Protein AF-A0A372QE77-F1 (afdb_monomer)

pLDDT: mean 73.02, std 17.22, range [30.05, 95.31]

Nearest PDB structures (foldseek):
  7som-assembly1_c  TM=6.613E-01  e=3.630E-02  Chlamydomonas reinhardtii
  6rxu-assembly1_CW  TM=5.280E-01  e=2.294E-02  Thermochaetoides thermophila
  6zqc-assembly1_JC  TM=4.280E-01  e=8.211E-02  Saccharomyces cerevisiae S288C
  7mq9-assembly1_LS  TM=3.242E-01  e=3.278E-02  Homo sapiens
  7dco-assembly1_3  TM=2.345E-01  e=2.071E-02  Saccharomyces cerevisiae

Structure (mmCIF, N/CA/C/O backbone):
data_AF-A0A372QE77-F1
#
_entry.id   AF-A0A372QE77-F1
#
loop_
_atom_site.group_PDB
_atom_site.id
_atom_site.type_symbol
_atom_site.label_atom_id
_atom_site.label_alt_id
_atom_site.label_comp_id
_atom_site.label_asym_id
_atom_site.label_entity_id
_atom_site.label_seq_id
_atom_site.pdbx_PDB_ins_code
_atom_site.Cartn_x
_atom_site.Cartn_y
_atom_site.Cartn_z
_atom_site.occupancy
_atom_site.B_iso_or_equiv
_atom_site.auth_seq_id
_atom_site.auth_comp_id
_atom_site.auth_asym_id
_atom_site.auth_atom_id
_atom_site.pdbx_PDB_model_num
ATOM 1 N N . MET A 1 1 ? -22.169 -48.678 35.230 1.00 36.12 1 MET A N 1
ATOM 2 C CA . MET A 1 1 ? -22.024 -47.411 35.976 1.00 36.12 1 MET A CA 1
ATOM 3 C C . MET A 1 1 ? -22.215 -46.291 34.977 1.00 36.12 1 MET A C 1
ATOM 5 O O . MET A 1 1 ? -21.272 -45.923 34.291 1.00 36.12 1 MET A O 1
ATOM 9 N N . GLU A 1 2 ? -23.456 -45.846 34.823 1.00 31.48 2 GLU A N 1
ATOM 10 C CA . GLU A 1 2 ? -23.810 -44.687 34.006 1.00 31.48 2 GLU A CA 1
ATOM 11 C C . GLU A 1 2 ? -23.951 -43.494 34.953 1.00 31.48 2 GLU A C 1
ATOM 13 O O . GLU A 1 2 ? -24.618 -43.587 35.983 1.00 31.48 2 GLU A O 1
ATOM 18 N N . LEU A 1 3 ? -23.236 -42.409 34.659 1.00 30.05 3 LEU A N 1
ATOM 19 C CA . LEU A 1 3 ? -23.268 -41.181 35.446 1.00 30.05 3 LEU A CA 1
ATOM 20 C C . LEU A 1 3 ? -24.484 -40.352 35.019 1.00 30.05 3 LEU A C 1
ATOM 22 O O . LEU A 1 3 ? -24.441 -39.647 34.012 1.00 30.05 3 LEU A O 1
ATOM 26 N N . GLU A 1 4 ? -25.560 -40.421 35.802 1.00 35.69 4 GLU A N 1
ATOM 27 C CA . GLU A 1 4 ? -26.655 -39.452 35.740 1.00 35.69 4 GLU A CA 1
ATOM 28 C C . GLU A 1 4 ? -26.146 -38.077 36.191 1.00 35.69 4 GLU A C 1
ATOM 30 O O . GLU A 1 4 ? -25.778 -37.867 37.348 1.00 35.69 4 GLU A O 1
ATOM 35 N N . THR A 1 5 ? -26.142 -37.108 35.278 1.00 36.78 5 THR A N 1
ATOM 36 C CA . THR A 1 5 ? -25.933 -35.697 35.623 1.00 36.78 5 THR A CA 1
ATOM 37 C C . THR A 1 5 ? -27.291 -35.009 35.708 1.00 36.78 5 THR A C 1
ATOM 39 O O . THR A 1 5 ? -27.921 -34.671 34.710 1.00 36.78 5 THR A O 1
ATOM 42 N N . VAL A 1 6 ? -27.764 -34.823 36.941 1.00 35.66 6 VAL A N 1
ATOM 43 C CA . VAL A 1 6 ? -28.987 -34.076 37.257 1.00 35.66 6 VAL A CA 1
ATOM 44 C C . VAL A 1 6 ? -28.733 -32.586 37.015 1.00 35.66 6 VAL A C 1
ATOM 46 O O . VAL A 1 6 ? -28.085 -31.909 37.815 1.00 35.66 6 VAL A O 1
ATOM 49 N N . ALA A 1 7 ? -29.254 -32.051 35.911 1.00 33.69 7 ALA A N 1
ATOM 50 C CA . ALA A 1 7 ? -29.293 -30.613 35.672 1.00 33.69 7 ALA A CA 1
ATOM 51 C C . ALA A 1 7 ? -30.317 -29.957 36.620 1.00 33.69 7 ALA A C 1
ATOM 53 O O . ALA A 1 7 ? -31.528 -30.047 36.414 1.00 33.69 7 ALA A O 1
ATOM 54 N N . LYS A 1 8 ? -29.838 -29.281 37.673 1.00 37.69 8 LYS A N 1
ATOM 55 C CA . LYS A 1 8 ? -30.675 -28.426 38.529 1.00 37.69 8 LYS A CA 1
ATOM 56 C C . LYS A 1 8 ? -31.150 -27.209 37.733 1.00 37.69 8 LYS A C 1
ATOM 58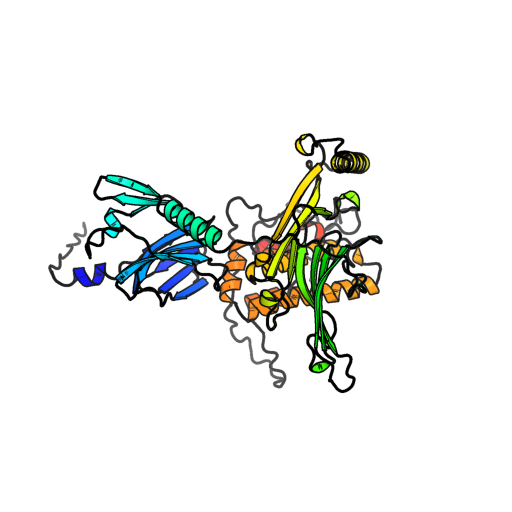 O O . LYS A 1 8 ? -30.359 -26.354 37.344 1.00 37.69 8 LYS A O 1
ATOM 63 N N . LYS A 1 9 ? -32.462 -27.119 37.524 1.00 36.28 9 LYS A N 1
ATOM 64 C CA . LYS A 1 9 ? -33.136 -25.953 36.949 1.00 36.28 9 LYS A CA 1
ATOM 65 C C . LYS A 1 9 ? -33.315 -24.905 38.058 1.00 36.28 9 LYS A C 1
ATOM 67 O O . LYS A 1 9 ? -34.183 -25.061 38.909 1.00 36.28 9 LYS A O 1
ATOM 72 N N . CYS A 1 10 ? -32.479 -23.867 38.082 1.00 32.91 10 CYS A N 1
ATOM 73 C CA . CYS A 1 10 ? -32.706 -22.706 38.946 1.00 32.91 10 CYS A CA 1
ATOM 74 C C . CYS A 1 10 ? -33.791 -21.817 38.323 1.00 32.91 10 CYS A C 1
ATOM 76 O O . CYS A 1 10 ? -33.553 -21.153 37.315 1.00 32.91 10 CYS A O 1
ATOM 78 N N . GLU A 1 11 ? -34.985 -21.803 38.915 1.00 40.91 11 GLU A N 1
ATOM 79 C CA . GLU A 1 11 ? -35.997 -20.779 38.647 1.00 40.91 11 GLU A CA 1
ATOM 80 C C . GLU A 1 11 ? -35.718 -19.537 39.505 1.00 40.91 11 GLU A C 1
ATOM 82 O O . GLU A 1 11 ? -36.306 -19.370 40.566 1.00 40.91 11 GLU A O 1
ATOM 87 N N . ASN A 1 12 ? -34.851 -18.643 39.024 1.00 37.56 12 ASN A N 1
ATOM 88 C CA . ASN A 1 12 ? -34.851 -17.238 39.439 1.00 37.56 12 ASN A CA 1
ATOM 89 C C . ASN A 1 12 ? -35.372 -16.405 38.262 1.00 37.56 12 ASN A C 1
ATOM 91 O O . ASN A 1 12 ? -34.680 -16.206 37.263 1.00 37.56 12 ASN A O 1
ATOM 95 N N . LYS A 1 13 ? -36.634 -15.969 38.347 1.00 43.34 13 LYS A N 1
ATOM 96 C CA . LYS A 1 13 ? -37.384 -15.358 37.233 1.00 43.34 13 LYS A CA 1
ATOM 97 C C . LYS A 1 13 ? -37.038 -13.887 36.939 1.00 43.34 13 LYS A C 1
ATOM 99 O O . LYS A 1 13 ? -37.514 -13.378 35.931 1.00 43.34 13 LYS A O 1
ATOM 104 N N . ASP A 1 14 ? -36.122 -13.271 37.691 1.00 43.03 14 ASP A N 1
ATOM 105 C CA . ASP A 1 14 ? -35.724 -11.862 37.496 1.00 43.03 14 ASP A CA 1
ATOM 106 C C . ASP A 1 14 ? -34.255 -11.651 37.059 1.00 43.03 14 ASP A C 1
ATOM 108 O O . ASP A 1 14 ? -33.864 -10.545 36.684 1.00 43.03 14 ASP A O 1
ATOM 112 N N . GLU A 1 15 ? -33.437 -12.710 36.993 1.00 38.69 15 GLU A N 1
ATOM 113 C CA . GLU A 1 15 ? -32.074 -12.653 36.432 1.00 38.69 15 GLU A CA 1
ATOM 114 C C . GLU A 1 15 ? -31.939 -12.717 34.886 1.00 38.69 15 GLU A C 1
ATOM 116 O O . GLU A 1 15 ? -30.921 -12.224 34.381 1.00 38.69 15 GLU A O 1
ATOM 121 N N . PRO A 1 16 ? -32.896 -13.220 34.067 1.00 38.97 16 PRO A N 1
ATOM 122 C CA . PRO A 1 16 ? -32.644 -13.386 32.630 1.00 38.97 16 PRO A CA 1
ATOM 123 C C . PRO A 1 16 ? -32.647 -12.056 31.853 1.00 38.97 16 PRO A C 1
ATOM 125 O O . PRO A 1 16 ? -32.146 -11.988 30.730 1.00 38.97 16 PRO A O 1
ATOM 128 N N . ILE A 1 17 ? -33.179 -10.979 32.442 1.00 40.84 17 ILE A N 1
ATOM 129 C CA . ILE A 1 17 ? -33.375 -9.688 31.763 1.00 40.84 17 ILE A CA 1
ATOM 130 C C . ILE A 1 17 ? -32.046 -8.928 31.614 1.00 40.84 17 ILE A C 1
ATOM 132 O O . ILE A 1 17 ? -31.794 -8.320 30.572 1.00 40.84 17 ILE A O 1
ATOM 136 N N . LYS A 1 18 ? -31.139 -9.015 32.600 1.00 38.94 18 LYS A N 1
ATOM 137 C CA . LYS A 1 18 ? -29.804 -8.390 32.513 1.00 38.94 18 LYS A CA 1
ATOM 138 C C . LYS A 1 18 ? -28.855 -9.144 31.574 1.00 38.94 18 LYS A C 1
ATOM 140 O O . LYS A 1 18 ? -28.062 -8.504 30.889 1.00 38.94 18 LYS A O 1
ATOM 145 N N . GLN A 1 19 ? -28.971 -10.471 31.470 1.00 43.75 19 GLN A N 1
ATOM 146 C CA . GLN A 1 19 ? -28.147 -11.282 30.557 1.00 43.75 19 GLN A CA 1
ATOM 147 C C . GLN A 1 19 ? -28.490 -11.060 29.071 1.00 43.75 19 GLN A C 1
ATOM 149 O O . GLN A 1 19 ? -27.626 -11.204 28.209 1.00 43.75 19 GLN A O 1
ATOM 154 N N . GLN A 1 20 ? -29.722 -10.652 28.745 1.00 47.56 20 GLN A N 1
ATOM 155 C CA . GLN A 1 20 ? -30.121 -10.341 27.363 1.00 47.56 20 GLN A CA 1
ATOM 156 C C . GLN A 1 20 ? -29.682 -8.944 26.889 1.00 47.56 20 GLN A C 1
ATOM 158 O O . GLN A 1 20 ? -29.529 -8.729 25.685 1.00 47.56 20 GLN A O 1
ATOM 163 N N . LEU A 1 21 ? -29.432 -8.014 27.817 1.00 47.00 21 LEU A N 1
ATOM 164 C CA . LEU A 1 21 ? -28.939 -6.659 27.537 1.00 47.00 21 LEU A CA 1
ATOM 165 C C . LEU A 1 21 ? -27.455 -6.625 27.126 1.00 47.00 21 LEU A C 1
ATOM 167 O O . LEU A 1 21 ? -27.031 -5.692 26.455 1.00 47.00 21 LEU A O 1
ATOM 171 N N . TYR A 1 22 ? -26.681 -7.659 27.455 1.00 54.12 22 TYR A N 1
ATOM 172 C CA . TYR A 1 22 ? -25.249 -7.761 27.150 1.00 54.12 22 TYR A CA 1
ATOM 173 C C . TYR A 1 22 ? -24.912 -9.125 26.547 1.00 54.12 22 TYR A C 1
ATOM 175 O O . TYR A 1 22 ? -24.036 -9.844 27.014 1.00 54.12 22 TYR A O 1
ATOM 183 N N . SER A 1 23 ? -25.669 -9.537 25.527 1.00 66.56 23 SER A N 1
ATOM 184 C CA . SER A 1 23 ? -25.368 -10.794 24.844 1.00 66.56 23 SER A CA 1
ATOM 185 C C . SER A 1 23 ? -24.129 -10.630 23.963 1.00 66.56 23 SER A C 1
ATOM 187 O O . SER A 1 23 ? -24.116 -9.738 23.106 1.00 66.56 23 SER A O 1
ATOM 189 N N . ASP A 1 24 ? -23.179 -11.548 24.093 1.00 77.50 24 ASP A N 1
ATOM 190 C CA . ASP A 1 24 ? -22.019 -11.659 23.216 1.00 77.50 24 ASP A CA 1
ATOM 191 C C . ASP A 1 24 ? -22.411 -11.624 21.735 1.00 77.50 24 ASP A C 1
ATOM 193 O O . ASP A 1 24 ? -23.277 -12.381 21.277 1.00 77.50 24 ASP A O 1
ATOM 197 N N . LYS A 1 25 ? -21.762 -10.746 20.968 1.00 84.31 25 LYS A N 1
ATOM 198 C CA . LYS A 1 25 ? -21.847 -10.713 19.507 1.00 84.31 25 LYS A CA 1
ATOM 199 C C . LYS A 1 25 ? -20.471 -10.958 18.932 1.00 84.31 25 LYS A C 1
ATOM 201 O O . LYS A 1 25 ? -19.480 -10.391 19.388 1.00 84.31 25 LYS A O 1
ATOM 206 N N . PHE A 1 26 ? -20.429 -11.746 17.870 1.00 86.94 26 PHE A N 1
ATOM 207 C CA . PHE A 1 26 ? -19.205 -11.939 17.123 1.00 86.94 26 PHE A CA 1
ATOM 208 C C . PHE A 1 26 ? -19.464 -12.005 15.621 1.00 86.94 26 PHE A C 1
ATOM 210 O O . PHE A 1 26 ? -20.538 -12.410 15.156 1.00 86.94 26 PHE A O 1
ATOM 217 N N . SER A 1 27 ? -18.446 -11.612 14.868 1.00 86.88 27 SER A N 1
ATOM 218 C CA . SER A 1 27 ? -18.367 -11.797 13.427 1.00 86.88 27 SER A CA 1
ATOM 219 C C . SER A 1 27 ? -17.036 -12.444 13.091 1.00 86.88 27 SER A C 1
ATOM 221 O O . SER A 1 27 ? -16.018 -12.153 13.719 1.00 86.88 27 SER A O 1
ATOM 223 N N . VAL A 1 28 ? -17.045 -13.335 12.109 1.00 85.12 28 VAL A N 1
ATOM 224 C CA . VAL A 1 28 ? -15.857 -14.063 11.673 1.00 85.12 28 VAL A CA 1
ATOM 225 C C . VAL A 1 28 ? -15.605 -13.691 10.225 1.00 85.12 28 VAL A C 1
ATOM 227 O O . VAL A 1 28 ? -16.441 -13.936 9.360 1.00 85.12 28 VAL A O 1
ATOM 230 N N . SER A 1 29 ? -14.449 -13.088 9.980 1.00 80.31 29 SER A N 1
ATOM 231 C CA . SER A 1 29 ? -13.897 -12.920 8.638 1.00 80.31 29 SER A CA 1
ATOM 232 C C . SER A 1 29 ? -12.915 -14.046 8.331 1.00 80.31 29 SER A C 1
ATOM 234 O O . SER A 1 29 ? -12.693 -14.950 9.136 1.00 80.31 29 SER A O 1
ATOM 236 N N . ARG A 1 30 ? -12.256 -13.978 7.172 1.00 76.94 30 ARG A N 1
ATOM 237 C CA . ARG A 1 30 ? -11.280 -15.001 6.775 1.00 76.94 30 ARG A CA 1
ATOM 238 C C . ARG A 1 30 ? -10.078 -15.109 7.717 1.00 76.94 30 ARG A C 1
ATOM 240 O O . ARG A 1 30 ? -9.601 -16.219 7.922 1.00 76.94 30 ARG A O 1
ATOM 247 N N . LEU A 1 31 ? -9.577 -13.988 8.249 1.00 77.88 31 LEU A N 1
ATOM 248 C CA . LEU A 1 31 ? -8.403 -13.963 9.144 1.00 77.88 31 LEU A CA 1
ATOM 249 C C . LEU A 1 31 ? -8.662 -13.304 10.506 1.00 77.88 31 LEU A C 1
ATOM 251 O O . LEU A 1 31 ? -7.826 -13.435 11.399 1.00 77.88 31 LEU A O 1
ATOM 255 N N . HIS A 1 32 ? -9.793 -12.620 10.687 1.00 84.81 32 HIS A N 1
ATOM 256 C CA . HIS A 1 32 ? -10.109 -11.898 11.920 1.00 84.81 32 HIS A CA 1
ATOM 257 C C . HIS A 1 32 ? -11.380 -12.430 12.574 1.00 84.81 32 HIS A C 1
ATOM 259 O O . HIS A 1 32 ? -12.393 -12.633 11.900 1.00 84.81 32 HIS A O 1
ATOM 265 N N . LEU A 1 33 ? -11.335 -12.555 13.894 1.00 88.19 33 LEU A N 1
ATOM 266 C CA . LEU A 1 33 ? -12.499 -12.678 14.756 1.00 88.19 33 LEU A CA 1
ATOM 267 C C . LEU A 1 33 ? -12.784 -11.307 15.360 1.00 88.19 33 LEU A C 1
ATOM 269 O O . LEU A 1 33 ? -11.903 -10.674 15.936 1.00 88.19 33 LEU A O 1
ATOM 273 N N . CYS A 1 34 ? -14.019 -10.857 15.231 1.00 89.62 34 CYS A N 1
ATOM 274 C CA . CYS A 1 34 ? -14.517 -9.652 15.864 1.00 89.62 34 CYS A CA 1
ATOM 275 C C . CYS A 1 34 ? -15.468 -10.052 16.986 1.00 89.62 34 CYS A C 1
ATOM 277 O O . CYS A 1 34 ? -16.371 -10.849 16.740 1.00 89.62 34 CYS A O 1
ATOM 279 N N . TYR A 1 35 ? -15.277 -9.518 18.189 1.00 90.31 35 TYR A N 1
ATOM 280 C CA . TYR A 1 35 ? -16.076 -9.861 19.364 1.00 90.31 35 TYR A CA 1
ATOM 281 C C . TYR A 1 35 ? -16.420 -8.627 20.199 1.00 90.31 35 TYR A C 1
ATOM 283 O O . TYR A 1 35 ? -15.596 -7.734 20.408 1.00 90.31 35 TYR A O 1
ATOM 291 N N . THR A 1 36 ? -17.641 -8.608 20.719 1.00 87.81 36 THR A N 1
ATOM 292 C CA . THR A 1 36 ? -18.124 -7.637 21.699 1.00 87.81 36 THR A CA 1
ATOM 293 C C . THR A 1 36 ? -19.064 -8.321 22.683 1.00 87.81 36 THR A C 1
ATOM 295 O O . THR A 1 36 ? -19.825 -9.207 22.306 1.00 87.81 36 THR A O 1
ATOM 298 N N . GLN A 1 37 ? -19.075 -7.848 23.925 1.00 83.12 37 GLN A N 1
ATOM 299 C CA . GLN A 1 37 ? -20.045 -8.238 24.958 1.00 83.12 37 GLN A CA 1
ATOM 300 C C . GLN A 1 37 ? -21.401 -7.518 24.797 1.00 83.12 37 GLN A C 1
ATOM 302 O O . GLN A 1 37 ? -22.196 -7.429 25.727 1.00 83.12 37 GLN A O 1
ATOM 307 N N . GLY A 1 38 ? -21.653 -6.902 23.638 1.00 71.44 38 GLY A N 1
ATOM 308 C CA . GLY A 1 38 ? -22.844 -6.086 23.388 1.00 71.44 38 GLY A CA 1
ATOM 309 C C . GLY A 1 38 ? -22.747 -4.661 23.941 1.00 71.44 38 GLY A C 1
ATOM 310 O O . GLY A 1 38 ? -23.606 -3.840 23.645 1.00 71.44 38 GLY A O 1
ATOM 311 N N . ILE A 1 39 ? -21.689 -4.332 24.680 1.00 82.50 39 ILE A N 1
ATOM 312 C CA . ILE A 1 39 ? -21.278 -2.956 25.007 1.00 82.50 39 ILE A CA 1
ATOM 313 C C . ILE A 1 39 ? -20.704 -2.241 23.777 1.00 82.50 39 ILE A C 1
ATOM 315 O O . ILE A 1 39 ? -20.576 -2.803 22.694 1.00 82.50 39 ILE A O 1
ATOM 319 N N . ASN A 1 40 ? -20.303 -0.988 23.948 1.00 85.19 40 ASN A N 1
ATOM 320 C CA . ASN A 1 40 ? -19.738 -0.148 22.900 1.00 85.19 40 ASN A CA 1
ATOM 321 C C . ASN A 1 40 ? -18.248 -0.396 22.595 1.00 85.19 40 ASN A C 1
ATOM 323 O O . ASN A 1 40 ? -17.573 0.455 22.015 1.00 85.19 40 ASN A O 1
ATOM 327 N N . ILE A 1 41 ? -17.727 -1.557 22.992 1.00 88.69 41 ILE A N 1
ATOM 328 C CA . ILE A 1 41 ? -16.333 -1.954 22.792 1.00 88.69 41 ILE A CA 1
ATOM 329 C C . ILE A 1 41 ? -16.292 -3.156 21.857 1.00 88.69 41 ILE A C 1
ATOM 331 O O . ILE A 1 41 ? -16.971 -4.157 22.087 1.00 88.69 41 ILE A O 1
ATOM 335 N N . ILE A 1 42 ? -15.453 -3.069 20.831 1.00 90.38 42 ILE A N 1
ATOM 336 C CA . ILE A 1 42 ? -15.171 -4.142 19.884 1.00 90.38 42 ILE A CA 1
ATOM 337 C C . ILE A 1 42 ? -13.713 -4.564 20.032 1.00 90.38 42 ILE A C 1
ATOM 339 O O . ILE A 1 42 ? -12.805 -3.735 19.987 1.00 90.38 42 ILE A O 1
ATOM 343 N N . ASN A 1 43 ? -13.485 -5.865 20.159 1.00 90.25 43 ASN A N 1
ATOM 344 C CA . ASN A 1 43 ? -12.163 -6.472 20.143 1.00 90.25 43 ASN A CA 1
ATOM 345 C C . ASN A 1 43 ? -11.960 -7.237 18.834 1.00 90.25 43 ASN A C 1
ATOM 347 O O . ASN A 1 43 ? -12.820 -8.021 18.427 1.00 90.25 43 ASN A O 1
ATOM 351 N N . LEU A 1 44 ? -10.812 -7.025 18.194 1.00 88.69 44 LEU A N 1
ATOM 352 C CA . LEU A 1 44 ? -10.389 -7.769 17.011 1.00 88.69 44 LEU A CA 1
ATOM 353 C C . LEU A 1 44 ? -9.264 -8.732 17.384 1.00 88.69 44 LEU A C 1
ATOM 355 O O . LEU A 1 44 ? -8.302 -8.336 18.040 1.00 88.69 44 LEU A O 1
ATOM 359 N N . PHE A 1 45 ? -9.369 -9.976 16.932 1.00 85.06 45 PHE A N 1
ATOM 360 C CA . PHE A 1 45 ? -8.415 -11.055 17.185 1.00 85.06 45 PHE A CA 1
ATOM 361 C C . PHE A 1 45 ? -8.006 -11.736 15.881 1.00 85.06 45 PHE A C 1
ATOM 363 O O . PHE A 1 45 ? -8.781 -11.781 14.921 1.00 85.06 45 PHE A O 1
ATOM 370 N N . TYR A 1 46 ? -6.810 -12.316 15.854 1.00 78.62 46 TYR A N 1
ATOM 371 C CA . TYR A 1 46 ? -6.395 -13.209 14.780 1.00 78.62 46 TYR A CA 1
ATOM 372 C C . TYR A 1 46 ? -7.063 -14.571 14.918 1.00 78.62 46 TYR A C 1
ATOM 374 O O . TYR A 1 46 ? -6.991 -15.213 15.962 1.00 78.62 46 TYR A O 1
ATOM 382 N N . MET A 1 47 ? -7.628 -15.063 13.818 1.00 80.75 47 MET A N 1
ATOM 383 C CA . MET A 1 47 ? -8.164 -16.425 13.755 1.00 80.75 47 MET A CA 1
ATOM 384 C C . MET A 1 47 ? -7.073 -17.500 13.822 1.00 80.75 47 MET A C 1
ATOM 386 O O . MET A 1 47 ? -7.362 -18.646 14.142 1.00 80.75 47 MET A O 1
ATOM 390 N N . GLU A 1 48 ? -5.830 -17.171 13.461 1.00 73.38 48 GLU A N 1
ATOM 391 C CA . GLU A 1 48 ? -4.741 -18.151 13.386 1.00 73.38 48 GLU A CA 1
ATOM 392 C C . GLU A 1 48 ? -4.214 -18.566 14.761 1.00 73.38 48 GLU A C 1
ATOM 394 O O . GLU A 1 48 ? -4.003 -19.752 14.988 1.00 73.38 48 GLU A O 1
ATOM 399 N N . ASN A 1 49 ? -4.004 -17.602 15.657 1.00 72.81 49 ASN A N 1
ATOM 400 C CA . ASN A 1 49 ? -3.352 -17.819 16.950 1.00 72.81 49 ASN A CA 1
ATOM 401 C C . ASN A 1 49 ? -4.122 -17.207 18.132 1.00 72.81 49 ASN A C 1
ATOM 403 O O . ASN A 1 49 ? -3.621 -17.216 19.251 1.00 72.81 49 ASN A O 1
ATOM 407 N N . GLY A 1 50 ? -5.317 -16.652 17.900 1.00 76.56 50 GLY A N 1
ATOM 408 C CA . GLY A 1 50 ? -6.154 -16.057 18.943 1.00 76.56 50 GLY A CA 1
ATOM 409 C C . GLY A 1 50 ? -5.622 -14.745 19.524 1.00 76.56 50 GLY A C 1
ATOM 410 O O . GLY A 1 50 ? -6.259 -14.181 20.412 1.00 76.56 50 GLY A O 1
ATOM 411 N N . LEU A 1 51 ? -4.484 -14.228 19.045 1.00 80.25 51 LEU A N 1
ATOM 412 C CA . LEU A 1 51 ? -3.908 -13.002 19.587 1.00 80.25 51 LEU A CA 1
ATOM 413 C C . LEU A 1 51 ? -4.783 -11.800 19.256 1.00 80.25 51 LEU A C 1
ATOM 415 O O . LEU A 1 51 ? -5.269 -11.624 18.135 1.00 80.25 51 LEU A O 1
ATOM 419 N N . LYS A 1 52 ? -4.937 -10.938 20.254 1.00 83.00 52 LYS A N 1
ATOM 420 C CA . LYS A 1 52 ? -5.659 -9.682 20.125 1.00 83.00 52 LYS A CA 1
ATOM 421 C C . LYS A 1 52 ? -4.874 -8.705 19.253 1.00 83.00 52 LYS A C 1
ATOM 423 O O . LYS A 1 52 ? -3.687 -8.475 19.468 1.00 83.00 52 LYS A O 1
ATOM 428 N N . ILE A 1 53 ? -5.558 -8.120 18.278 1.00 79.94 53 ILE A N 1
ATOM 429 C CA . ILE A 1 53 ? -4.992 -7.160 17.331 1.00 79.94 53 ILE A CA 1
ATOM 430 C C . ILE A 1 53 ? -5.158 -5.739 17.860 1.00 79.94 53 ILE A C 1
ATOM 432 O O . ILE A 1 53 ? -4.184 -4.999 17.951 1.00 79.94 53 ILE A O 1
ATOM 436 N N . THR A 1 54 ? -6.397 -5.371 18.190 1.00 82.81 54 THR A N 1
ATOM 437 C CA . THR A 1 54 ? -6.773 -4.030 18.656 1.00 82.81 54 THR A CA 1
ATOM 438 C C . THR A 1 54 ? -8.109 -4.077 19.405 1.00 82.81 54 THR A C 1
ATOM 440 O O . THR A 1 54 ? -8.891 -5.030 19.271 1.00 82.81 54 THR A O 1
ATOM 443 N N . THR A 1 55 ? -8.373 -3.031 20.185 1.00 85.75 55 THR A N 1
ATOM 444 C CA . THR A 1 55 ? -9.683 -2.720 20.757 1.00 85.75 55 THR A CA 1
ATOM 445 C C . THR A 1 55 ? -10.136 -1.362 20.264 1.00 85.75 55 THR A C 1
ATOM 447 O O . THR A 1 55 ? -9.402 -0.383 20.364 1.00 85.75 55 THR A O 1
ATOM 450 N N . LYS A 1 56 ? -11.391 -1.273 19.824 1.00 86.44 56 LYS A N 1
ATOM 451 C CA . LYS A 1 56 ? -12.014 -0.003 19.468 1.00 86.44 56 LYS A CA 1
ATOM 452 C C . LYS A 1 56 ? -13.249 0.250 20.318 1.00 86.44 56 LYS A C 1
ATOM 454 O O . LYS A 1 56 ? -14.123 -0.608 20.423 1.00 86.44 56 LYS A O 1
ATOM 459 N N . LYS A 1 57 ? -13.314 1.446 20.901 1.00 88.12 57 LYS A N 1
ATOM 460 C CA . LYS A 1 57 ? -14.485 1.958 21.612 1.00 88.12 57 LYS A CA 1
ATOM 461 C C . LYS A 1 57 ? -15.277 2.902 20.704 1.00 88.12 57 LYS A C 1
ATOM 463 O O . LYS A 1 57 ? -14.684 3.691 19.966 1.00 88.12 57 LYS A O 1
ATOM 468 N N . PHE A 1 58 ? -16.598 2.793 20.764 1.00 86.69 58 PHE A N 1
ATOM 469 C CA . PHE A 1 58 ? -17.562 3.602 20.023 1.00 86.69 58 PHE A CA 1
ATOM 470 C C . PHE A 1 58 ? -18.396 4.402 21.020 1.00 86.69 58 PHE A C 1
ATOM 472 O O . PHE A 1 58 ? -19.473 3.972 21.415 1.00 86.69 58 PHE A O 1
ATOM 479 N N . ASP A 1 59 ? -17.890 5.548 21.471 1.00 85.38 59 ASP A N 1
ATOM 480 C CA . ASP A 1 59 ? -18.564 6.350 22.501 1.00 85.38 59 ASP A CA 1
ATOM 481 C C . ASP A 1 59 ? -19.951 6.853 22.057 1.00 85.38 59 ASP A C 1
ATOM 483 O O . ASP A 1 59 ? -20.824 7.052 22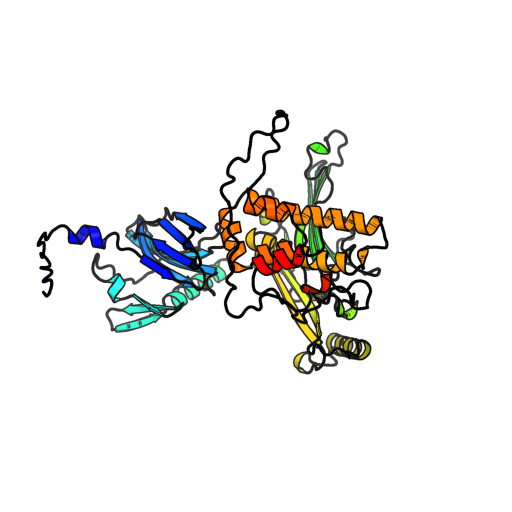.899 1.00 85.38 59 ASP A O 1
ATOM 487 N N . GLU A 1 60 ? -20.193 6.972 20.744 1.00 84.06 60 GLU A N 1
ATOM 488 C CA . GLU A 1 60 ? -21.517 7.279 20.185 1.00 84.06 60 GLU A CA 1
ATOM 489 C C . GLU A 1 60 ? -22.574 6.177 20.411 1.00 84.06 60 GLU A C 1
ATOM 491 O O . GLU A 1 60 ? -23.780 6.443 20.340 1.00 84.06 60 GLU A O 1
ATOM 496 N N . LEU A 1 61 ? -22.140 4.945 20.695 1.00 85.00 61 LEU A N 1
ATOM 497 C CA . LEU A 1 61 ? -23.003 3.792 20.908 1.00 85.00 61 LEU A CA 1
ATOM 498 C C . LEU A 1 61 ? -23.149 3.486 22.398 1.00 85.00 61 LEU A C 1
ATOM 500 O O . LEU A 1 61 ? -22.185 3.456 23.160 1.00 85.00 61 LEU A O 1
ATOM 504 N N . LYS A 1 62 ? -24.380 3.179 22.795 1.00 84.44 62 LYS A N 1
ATOM 505 C CA . LYS A 1 62 ? -24.724 2.604 24.094 1.00 84.44 62 LYS A CA 1
ATOM 506 C C . LYS A 1 62 ? -24.604 1.081 24.064 1.00 84.44 62 LYS A C 1
ATOM 508 O O . LYS A 1 62 ? -24.068 0.485 24.995 1.00 84.44 62 LYS A O 1
ATOM 513 N N . GLN A 1 63 ? -25.102 0.463 22.993 1.00 84.50 63 GLN A N 1
ATOM 514 C CA . GLN A 1 63 ? -25.163 -0.988 22.844 1.00 84.50 63 GLN A CA 1
ATOM 515 C C . GLN A 1 63 ? -24.936 -1.398 21.385 1.00 84.50 63 GLN A C 1
ATOM 517 O O . GLN A 1 63 ? -25.431 -0.744 20.468 1.00 84.50 63 GLN A O 1
ATOM 522 N N . ILE A 1 64 ? -24.218 -2.501 21.169 1.00 85.88 64 ILE A N 1
ATOM 523 C CA . ILE A 1 64 ? -23.996 -3.095 19.846 1.00 85.88 64 ILE A CA 1
ATOM 524 C C . ILE A 1 64 ? -24.890 -4.324 19.676 1.00 85.88 64 ILE A C 1
ATOM 526 O O . ILE A 1 64 ? -24.858 -5.264 20.472 1.00 85.88 64 ILE A O 1
ATOM 530 N N . TYR A 1 65 ? -25.656 -4.347 18.587 1.00 80.69 65 TYR A N 1
ATOM 531 C CA . TYR A 1 65 ? -26.580 -5.434 18.271 1.00 80.69 65 TYR A CA 1
ATOM 532 C C . TYR A 1 65 ? -26.043 -6.393 17.213 1.00 80.69 65 TYR A C 1
ATOM 534 O O . TYR A 1 65 ? -26.284 -7.601 17.308 1.00 80.69 65 TYR A O 1
ATOM 542 N N . LEU A 1 66 ? -25.325 -5.875 16.215 1.00 83.19 66 LEU A N 1
ATOM 543 C CA . LEU A 1 66 ? -24.819 -6.661 15.096 1.00 83.19 66 LEU A CA 1
ATOM 544 C C . LEU A 1 66 ? -23.451 -6.162 14.646 1.00 83.19 66 LEU A C 1
ATOM 546 O O . LEU A 1 66 ? -23.196 -4.960 14.611 1.00 83.19 66 LEU A O 1
ATOM 550 N N . LEU A 1 67 ? -22.613 -7.125 14.266 1.00 87.25 67 LEU A N 1
ATOM 551 C CA . LEU A 1 67 ? -21.310 -6.938 13.647 1.00 87.25 67 LEU A CA 1
ATOM 552 C C . LEU A 1 67 ? -21.241 -7.836 12.414 1.00 87.25 67 LEU A C 1
ATOM 554 O O . LEU A 1 67 ? -21.524 -9.031 12.523 1.00 87.25 67 LEU A O 1
ATOM 558 N N . GLU A 1 68 ? -20.846 -7.291 11.270 1.00 87.06 68 GLU A N 1
ATOM 559 C CA . GLU A 1 68 ? -20.588 -8.077 10.062 1.00 87.06 68 GLU A CA 1
ATOM 560 C C . GLU A 1 68 ? -19.441 -7.469 9.255 1.00 87.06 68 GLU A C 1
ATOM 562 O O . GLU A 1 68 ? -19.386 -6.259 9.036 1.00 87.06 68 GLU A O 1
ATOM 567 N N . PHE A 1 69 ? -18.509 -8.307 8.808 1.00 85.62 69 PHE A N 1
ATOM 568 C CA . PHE A 1 69 ? -17.460 -7.872 7.893 1.00 85.62 69 PHE A CA 1
ATOM 569 C C . PHE A 1 69 ? -18.014 -7.678 6.478 1.00 85.62 69 PHE A C 1
ATOM 571 O O . PHE A 1 69 ? -18.727 -8.530 5.952 1.00 85.62 69 PHE A O 1
ATOM 578 N N . ILE A 1 70 ? -17.645 -6.563 5.848 1.00 82.38 70 ILE A N 1
ATOM 579 C CA . ILE A 1 70 ? -18.046 -6.198 4.484 1.00 82.38 70 ILE A CA 1
ATOM 580 C C . ILE A 1 70 ? -16.828 -5.717 3.674 1.00 82.38 70 ILE A C 1
ATOM 582 O O . ILE A 1 70 ? -15.720 -5.579 4.202 1.00 82.38 70 ILE A O 1
ATOM 586 N N . ASP A 1 71 ? -17.018 -5.479 2.371 1.00 77.81 71 ASP A N 1
ATOM 587 C CA . ASP A 1 71 ? -15.963 -5.019 1.448 1.00 77.81 71 ASP A CA 1
ATOM 588 C C . ASP A 1 71 ? -14.697 -5.899 1.521 1.00 77.81 71 ASP A C 1
ATOM 590 O O . ASP A 1 71 ? -13.571 -5.453 1.764 1.00 77.81 71 ASP A O 1
ATOM 594 N N . SER A 1 72 ? -14.892 -7.212 1.356 1.00 77.00 72 SER A N 1
ATOM 595 C CA . SER A 1 72 ? -13.813 -8.206 1.434 1.00 77.00 72 SER A CA 1
ATOM 596 C C . SER A 1 72 ? -13.011 -8.138 2.742 1.00 77.00 72 SER A C 1
ATOM 598 O O . SER A 1 72 ? -11.781 -8.276 2.712 1.00 77.00 72 SER A O 1
ATOM 600 N N . ASP A 1 73 ? -13.698 -7.924 3.862 1.00 78.31 73 ASP A N 1
ATOM 601 C CA . ASP A 1 73 ? -13.159 -7.829 5.223 1.00 78.31 73 ASP A CA 1
ATOM 602 C C . ASP A 1 73 ? -12.332 -6.554 5.485 1.00 78.31 73 ASP A C 1
ATOM 604 O O . ASP A 1 73 ? -11.486 -6.535 6.378 1.00 78.31 73 ASP A O 1
ATOM 608 N N . LYS A 1 74 ? -12.534 -5.490 4.691 1.00 78.88 74 LYS A N 1
ATOM 609 C CA . LYS A 1 74 ? -11.904 -4.176 4.925 1.00 78.88 74 LYS A CA 1
ATOM 610 C C . LYS A 1 74 ? -12.654 -3.317 5.926 1.00 78.88 74 LYS A C 1
ATOM 612 O O . LYS A 1 74 ? -12.041 -2.526 6.638 1.00 78.88 74 LYS A O 1
ATOM 617 N N . LYS A 1 75 ? -13.975 -3.453 5.945 1.00 85.94 75 LYS A N 1
ATOM 618 C CA . LYS A 1 75 ? -14.845 -2.629 6.768 1.00 85.94 75 LYS A CA 1
ATOM 619 C C . LYS A 1 75 ? -15.687 -3.525 7.655 1.00 85.94 75 LYS A C 1
ATOM 621 O O . LYS A 1 75 ? -16.026 -4.650 7.283 1.00 85.94 75 LYS A O 1
ATOM 626 N N . LEU A 1 76 ? -16.017 -3.010 8.825 1.00 87.44 76 LEU A N 1
ATOM 627 C CA . LEU A 1 76 ? -16.940 -3.629 9.750 1.00 87.44 76 LEU A CA 1
ATOM 628 C C . LEU A 1 76 ? -18.234 -2.825 9.731 1.00 87.44 76 LEU A C 1
ATOM 630 O O . LEU A 1 76 ? -18.239 -1.629 10.020 1.00 87.44 76 LEU A O 1
ATOM 634 N N . PHE A 1 77 ? -19.321 -3.490 9.370 1.00 87.00 77 PHE A N 1
ATOM 635 C CA . PHE A 1 77 ? -20.658 -2.946 9.488 1.00 87.00 77 PHE A CA 1
ATOM 636 C C . PHE A 1 77 ? -21.200 -3.236 10.884 1.00 87.00 77 PHE A C 1
ATOM 638 O O . PHE A 1 77 ? -21.210 -4.385 11.337 1.00 87.00 77 PHE A O 1
ATOM 645 N N . ILE A 1 78 ? -21.631 -2.181 11.564 1.00 87.38 78 ILE A N 1
ATOM 646 C CA . ILE A 1 78 ? -22.079 -2.210 12.951 1.00 87.38 78 ILE A CA 1
ATOM 647 C C . ILE A 1 78 ? -23.506 -1.670 12.985 1.00 87.38 78 ILE A C 1
ATOM 649 O O . ILE A 1 78 ? -23.768 -0.596 12.448 1.00 87.38 78 ILE A O 1
ATOM 653 N N . ILE A 1 79 ? -24.417 -2.387 13.641 1.00 85.06 79 ILE A N 1
ATOM 654 C CA . ILE A 1 79 ? -25.727 -1.848 14.030 1.00 85.06 79 ILE A CA 1
ATOM 655 C C . ILE A 1 79 ? -25.750 -1.759 15.549 1.00 85.06 79 ILE A C 1
ATOM 657 O O . ILE A 1 79 ? -25.496 -2.757 16.234 1.00 85.06 79 ILE A O 1
ATOM 661 N N . GLY A 1 80 ? -26.081 -0.582 16.071 1.00 84.12 80 GLY A N 1
ATOM 662 C CA . GLY A 1 80 ? -26.167 -0.340 17.505 1.00 84.12 80 GLY A CA 1
ATOM 663 C C . GLY A 1 80 ? -27.206 0.712 17.878 1.00 84.12 80 GLY A C 1
ATOM 664 O O . GLY A 1 80 ? -27.776 1.382 17.021 1.00 84.12 80 GLY A O 1
ATOM 665 N N . GLU A 1 81 ? -27.449 0.832 19.177 1.00 84.38 81 GLU A N 1
ATOM 666 C CA . GLU A 1 81 ? -28.262 1.885 19.789 1.00 84.38 81 GLU A CA 1
ATOM 667 C C . GLU A 1 81 ? -27.347 3.043 20.181 1.00 84.38 81 GLU A C 1
ATOM 669 O O . GLU A 1 81 ? -26.345 2.833 20.872 1.00 84.38 81 GLU A O 1
ATOM 674 N N . CYS A 1 82 ? -27.676 4.261 19.761 1.00 83.56 82 CYS A N 1
ATOM 675 C CA . CYS A 1 82 ? -26.967 5.454 20.207 1.00 83.56 82 CYS A CA 1
ATOM 676 C C . CYS A 1 82 ? -27.410 5.869 21.620 1.00 83.56 82 CYS A C 1
ATOM 678 O O . CYS A 1 82 ? -28.424 5.405 22.142 1.00 83.56 82 CYS A O 1
ATOM 680 N N . LEU A 1 83 ? -26.687 6.799 22.246 1.00 78.94 83 LEU A N 1
ATOM 681 C CA . LEU A 1 83 ? -27.031 7.303 23.587 1.00 78.94 83 LEU A CA 1
ATOM 682 C C . LEU A 1 83 ? -28.449 7.907 23.680 1.00 78.94 83 LEU A C 1
ATOM 684 O O . LEU A 1 83 ? -29.050 7.885 24.751 1.00 78.94 83 LEU A O 1
ATOM 688 N N . LYS A 1 84 ? -28.995 8.409 22.562 1.00 78.81 84 LYS A N 1
ATOM 689 C CA . LYS A 1 84 ? -30.353 8.976 22.469 1.00 78.81 84 LYS A CA 1
ATOM 690 C C . LYS A 1 84 ? -31.456 7.913 22.320 1.00 78.81 84 LYS A C 1
ATOM 692 O O . LYS A 1 84 ? -32.629 8.263 22.359 1.00 78.81 84 LYS A O 1
ATOM 697 N N . GLY A 1 85 ? -31.097 6.635 22.161 1.00 74.44 85 GLY A N 1
ATOM 698 C CA . GLY A 1 85 ? -32.034 5.517 22.000 1.00 74.44 85 GLY A CA 1
ATOM 699 C C . GLY A 1 85 ? -32.397 5.165 20.552 1.00 74.44 85 GLY A C 1
ATOM 700 O O . GLY A 1 85 ? -33.153 4.219 20.336 1.00 74.44 85 GLY A O 1
ATOM 701 N N . ASN A 1 86 ? -31.854 5.882 19.562 1.00 77.94 86 ASN A N 1
ATOM 702 C CA . ASN A 1 86 ? -32.092 5.605 18.142 1.00 77.94 86 ASN A CA 1
ATOM 703 C C . ASN A 1 86 ? -31.153 4.503 17.637 1.00 77.94 86 ASN A C 1
ATOM 705 O O . ASN A 1 86 ? -30.008 4.384 18.085 1.00 77.94 86 ASN A O 1
ATOM 709 N N . ILE A 1 87 ? -31.623 3.711 16.670 1.00 79.56 87 ILE A N 1
ATOM 710 C CA . ILE A 1 87 ? -30.802 2.689 16.015 1.00 79.56 87 ILE A CA 1
ATOM 711 C C . ILE A 1 87 ? -30.014 3.334 14.883 1.00 79.56 87 ILE A C 1
ATOM 713 O O . ILE A 1 87 ? -30.565 3.964 13.980 1.00 79.56 87 ILE A O 1
ATOM 717 N N . VAL A 1 88 ? -28.705 3.130 14.919 1.00 82.75 88 VAL A N 1
ATOM 718 C CA . VAL A 1 88 ? -27.776 3.691 13.948 1.00 82.75 88 VAL A CA 1
ATOM 719 C C . VAL A 1 88 ? -26.940 2.579 13.335 1.00 82.75 88 VAL A C 1
ATOM 721 O O . VAL A 1 88 ? -26.614 1.576 13.979 1.00 82.75 88 VAL A O 1
ATOM 724 N N . SER A 1 89 ? -26.597 2.766 12.067 1.00 83.25 89 SER A N 1
ATOM 725 C CA . SER A 1 89 ? -25.570 1.975 11.401 1.00 83.25 89 SER A CA 1
ATOM 726 C C . SER A 1 89 ? -24.268 2.751 11.346 1.00 83.25 89 SER A C 1
ATOM 728 O O . SER A 1 89 ? -24.261 3.955 11.088 1.00 83.25 89 SER A O 1
ATOM 730 N N . ILE A 1 90 ? -23.164 2.053 11.582 1.00 84.38 90 ILE A N 1
ATOM 731 C CA . ILE A 1 90 ? -21.817 2.595 11.458 1.00 84.38 90 ILE A CA 1
ATOM 732 C C . ILE A 1 90 ? -21.039 1.680 10.523 1.00 84.38 90 ILE A C 1
ATOM 734 O O . ILE A 1 90 ? -20.938 0.472 10.751 1.00 84.38 90 ILE A O 1
ATOM 738 N N . ILE A 1 91 ? -20.468 2.265 9.474 1.00 85.62 91 ILE A N 1
ATOM 739 C CA . ILE A 1 91 ? -19.450 1.599 8.664 1.00 85.62 91 ILE A CA 1
ATOM 740 C C . ILE A 1 91 ? -18.096 2.056 9.186 1.00 85.62 91 ILE A C 1
ATOM 742 O O . ILE A 1 91 ? -17.697 3.209 9.002 1.00 85.62 91 ILE A O 1
ATOM 746 N N . TRP A 1 92 ? -17.393 1.138 9.840 1.00 85.12 92 TRP A N 1
ATOM 747 C CA . TRP A 1 92 ? -16.037 1.365 10.308 1.00 85.12 92 TRP A CA 1
ATOM 748 C C . TRP A 1 92 ? -15.038 0.796 9.302 1.00 85.12 92 TRP A C 1
ATOM 750 O O . TRP A 1 92 ? -14.990 -0.415 9.087 1.00 85.12 92 TRP A O 1
ATOM 760 N N . ASP A 1 93 ? -14.225 1.658 8.690 1.00 82.25 93 ASP A N 1
ATOM 761 C CA . ASP A 1 93 ? -13.040 1.204 7.965 1.00 82.25 93 ASP A CA 1
ATOM 762 C C . ASP A 1 93 ? -11.964 0.784 8.974 1.00 82.25 93 ASP A C 1
ATOM 764 O O . ASP A 1 93 ? -11.391 1.608 9.689 1.00 82.25 93 ASP A O 1
ATOM 768 N N . ILE A 1 94 ? -11.708 -0.524 9.051 1.00 81.19 94 ILE A N 1
ATOM 769 C CA . ILE A 1 94 ? -10.788 -1.118 10.034 1.00 81.19 94 ILE A CA 1
ATOM 770 C C . ILE A 1 94 ? -9.364 -0.592 9.817 1.00 81.19 94 ILE A C 1
ATOM 772 O O . ILE A 1 94 ? -8.554 -0.555 10.739 1.00 81.19 94 ILE A O 1
ATOM 776 N N . TYR A 1 95 ? -9.068 -0.172 8.590 1.00 73.06 95 TYR A N 1
ATOM 777 C CA . TYR A 1 95 ? -7.753 0.236 8.135 1.00 73.06 95 TYR A CA 1
ATOM 778 C C . TYR A 1 95 ? -7.603 1.756 7.996 1.00 73.06 95 TYR A C 1
ATOM 780 O O . TYR A 1 95 ? -6.491 2.237 7.786 1.00 73.06 95 TYR A O 1
ATOM 788 N N . ASN A 1 96 ? -8.693 2.511 8.149 1.00 68.06 96 ASN A N 1
ATOM 789 C CA . ASN A 1 96 ? -8.699 3.968 8.193 1.00 68.06 96 ASN A CA 1
ATOM 790 C C . ASN A 1 96 ? -9.545 4.453 9.383 1.00 68.06 96 ASN A C 1
ATOM 792 O O . ASN A 1 96 ? -10.748 4.687 9.281 1.00 68.06 96 ASN A O 1
ATOM 796 N N . THR A 1 97 ? -8.894 4.622 10.534 1.00 56.34 97 THR A N 1
ATOM 797 C CA . THR A 1 97 ? -9.548 4.931 11.816 1.00 56.34 97 THR A CA 1
ATOM 798 C C . THR A 1 97 ? -10.131 6.344 11.914 1.00 56.34 97 THR A C 1
ATOM 800 O O . THR A 1 97 ? -10.892 6.605 12.850 1.00 56.34 97 THR A O 1
ATOM 803 N N . ALA A 1 98 ? -9.792 7.243 10.983 1.00 47.94 98 ALA A N 1
ATOM 804 C CA . ALA A 1 98 ? -10.241 8.633 10.995 1.00 47.94 98 ALA A CA 1
ATOM 805 C C . ALA A 1 98 ? -11.655 8.806 10.418 1.00 47.94 98 ALA A C 1
ATOM 807 O O . ALA A 1 98 ? -12.405 9.659 10.886 1.00 47.94 98 ALA A O 1
ATOM 808 N N . LYS A 1 99 ? -12.053 7.982 9.438 1.00 55.12 99 LYS A N 1
ATOM 809 C CA . LYS A 1 99 ? -13.358 8.103 8.774 1.00 55.12 99 LYS A CA 1
ATOM 810 C C . LYS A 1 99 ? -14.346 7.072 9.308 1.00 55.12 99 LYS A C 1
ATOM 812 O O . LYS A 1 99 ? -14.182 5.867 9.128 1.00 55.12 99 LYS A O 1
ATOM 817 N N . ARG A 1 100 ? -15.415 7.566 9.927 1.00 63.03 100 ARG A N 1
ATOM 818 C CA . ARG A 1 100 ? -16.597 6.788 10.305 1.00 63.03 100 ARG A CA 1
ATOM 819 C C . ARG A 1 100 ? -17.804 7.482 9.704 1.00 63.03 100 ARG A C 1
ATOM 821 O O . ARG A 1 100 ? -17.972 8.680 9.900 1.00 63.03 100 ARG A O 1
ATOM 828 N N . LYS A 1 101 ? -18.612 6.739 8.951 1.00 62.41 101 LYS A N 1
ATOM 829 C CA . LYS A 1 101 ? -19.902 7.240 8.474 1.00 62.41 101 LYS A CA 1
ATOM 830 C C . LYS A 1 101 ? -20.990 6.604 9.322 1.00 62.41 101 LYS A C 1
ATOM 832 O O . LYS A 1 101 ? -21.138 5.379 9.319 1.00 62.41 101 LYS A O 1
ATOM 837 N N . GLN A 1 102 ? -21.675 7.446 10.084 1.00 66.25 102 GLN A N 1
ATOM 838 C CA . GLN A 1 102 ? -22.833 7.070 10.875 1.00 66.25 102 GLN A CA 1
ATOM 839 C C . GLN A 1 102 ? -24.083 7.445 10.091 1.00 66.25 102 GLN A C 1
ATOM 841 O O . GLN A 1 102 ? -24.212 8.580 9.649 1.00 66.25 102 GLN A O 1
ATOM 846 N N . ILE A 1 103 ? -24.993 6.491 9.933 1.00 68.12 103 ILE A N 1
ATOM 847 C CA . ILE A 1 103 ? -26.254 6.692 9.222 1.00 68.12 103 ILE A CA 1
ATOM 848 C C . ILE A 1 103 ? -27.382 6.233 10.124 1.00 68.12 103 ILE A C 1
ATOM 850 O O . ILE A 1 103 ? -27.395 5.090 10.600 1.00 68.12 103 ILE A O 1
ATOM 854 N N . GLU A 1 104 ? -28.337 7.129 10.341 1.00 65.69 104 GLU A N 1
ATOM 855 C CA . GLU A 1 104 ? -29.559 6.818 11.064 1.00 65.69 104 GLU A CA 1
ATOM 856 C C . GLU A 1 104 ? -30.461 5.906 10.220 1.00 65.69 104 GLU A C 1
ATOM 858 O O . GLU A 1 104 ? -30.685 6.113 9.015 1.00 65.69 104 GLU A O 1
ATOM 863 N N . LEU A 1 105 ? -30.925 4.823 10.845 1.00 59.38 105 LEU A N 1
ATOM 864 C CA . LEU A 1 105 ? -31.733 3.806 10.190 1.00 59.38 105 LEU A CA 1
ATOM 865 C C . LEU A 1 105 ? -33.209 3.998 10.545 1.00 59.38 105 LEU A C 1
ATOM 867 O O . LEU A 1 105 ? -33.699 3.464 11.537 1.00 59.38 105 LEU A O 1
ATOM 871 N N . ASP A 1 106 ? -33.933 4.700 9.675 1.00 54.50 106 ASP A N 1
ATOM 872 C CA . ASP A 1 106 ? -35.383 4.874 9.810 1.00 54.50 106 ASP A CA 1
ATOM 873 C C . ASP A 1 106 ? -36.131 3.559 9.540 1.00 54.50 106 ASP A C 1
ATOM 875 O O . ASP A 1 106 ? -35.716 2.756 8.689 1.00 54.50 106 ASP A O 1
ATOM 879 N N . ASN A 1 107 ? -37.279 3.376 10.199 1.00 53.34 107 ASN A N 1
ATOM 880 C CA . ASN A 1 107 ? -38.174 2.214 10.080 1.00 53.34 107 ASN A CA 1
ATOM 881 C C . ASN A 1 107 ? -37.602 0.886 10.610 1.00 53.34 107 ASN A C 1
ATOM 883 O O . ASN A 1 107 ? -37.848 -0.175 10.031 1.00 53.34 107 ASN A O 1
ATOM 887 N N . PHE A 1 108 ? -36.847 0.915 11.710 1.00 54.28 108 PHE A N 1
ATOM 888 C CA . PHE A 1 108 ? -36.612 -0.295 12.501 1.00 54.28 108 PHE A CA 1
ATOM 889 C C . PHE A 1 108 ? -37.733 -0.476 13.536 1.00 54.28 108 PHE A C 1
ATOM 891 O O . PHE A 1 108 ? -38.037 0.480 14.250 1.00 54.28 108 PHE A O 1
ATOM 898 N N . PRO A 1 109 ? -38.349 -1.671 13.653 1.00 51.00 109 PRO A N 1
ATOM 899 C CA . PRO A 1 109 ? -39.381 -1.924 14.652 1.00 51.00 109 PRO A CA 1
ATOM 900 C C . PRO A 1 109 ? -38.745 -1.949 16.046 1.00 51.00 109 PRO A C 1
ATOM 902 O O . PRO A 1 109 ? -38.227 -2.965 16.513 1.00 51.00 109 PRO A O 1
ATOM 905 N N . ILE A 1 110 ? -38.755 -0.800 16.720 1.00 48.09 110 ILE A N 1
ATOM 906 C CA . ILE A 1 110 ? -38.323 -0.676 18.111 1.00 48.09 110 ILE A CA 1
ATOM 907 C C . ILE A 1 110 ? -39.528 -1.002 18.987 1.00 48.09 110 ILE A C 1
ATOM 909 O O . ILE A 1 110 ? -40.176 -0.118 19.536 1.00 48.09 110 ILE A O 1
ATOM 913 N N . ASN A 1 111 ? -39.817 -2.292 19.147 1.00 51.50 111 ASN A N 1
ATOM 914 C CA . ASN A 1 111 ? -40.454 -2.735 20.379 1.00 51.50 111 ASN A CA 1
ATOM 915 C C . ASN A 1 111 ? -39.355 -3.343 21.249 1.00 51.50 111 ASN A C 1
ATOM 917 O O . ASN A 1 111 ? -38.817 -4.415 20.959 1.00 51.50 111 ASN A O 1
ATOM 921 N N . LYS A 1 112 ? -38.931 -2.557 22.245 1.00 53.56 112 LYS A N 1
ATOM 922 C CA . LYS A 1 112 ? -37.803 -2.840 23.135 1.00 53.56 112 LYS A CA 1
ATOM 923 C C . LYS A 1 112 ? -37.858 -4.301 23.622 1.00 53.56 112 LYS A C 1
ATOM 925 O O . LYS A 1 112 ? -38.891 -4.772 24.085 1.00 53.56 112 LYS A O 1
ATOM 930 N N . PHE A 1 113 ? -36.709 -4.975 23.541 1.00 48.44 113 PHE A N 1
ATOM 931 C CA . PHE A 1 113 ? -36.356 -6.271 24.147 1.00 48.44 113 PHE A CA 1
ATOM 932 C C . PHE A 1 113 ? -36.599 -7.589 23.385 1.00 48.44 113 PHE A C 1
ATOM 934 O O . PHE A 1 113 ? -35.889 -8.541 23.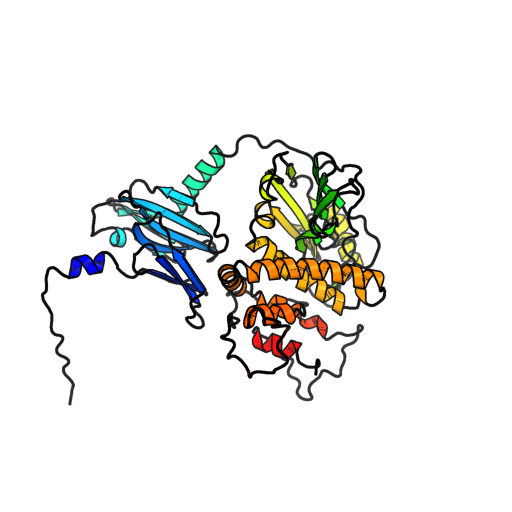701 1.00 48.44 113 PHE A O 1
ATOM 941 N N . LYS A 1 114 ? -37.474 -7.702 22.367 1.00 48.41 114 LYS A N 1
ATOM 942 C CA . LYS A 1 114 ? -37.767 -9.029 21.748 1.00 48.41 114 LYS A CA 1
ATOM 943 C C . LYS A 1 114 ? -37.372 -9.247 20.278 1.00 48.41 114 LYS A C 1
ATOM 945 O O . LYS A 1 114 ? -37.298 -10.400 19.865 1.00 48.41 114 LYS A O 1
ATOM 950 N N . THR A 1 115 ? -37.075 -8.217 19.485 1.00 52.09 115 THR A N 1
ATOM 951 C CA . THR A 1 115 ? -37.331 -8.325 18.029 1.00 52.09 115 THR A CA 1
ATOM 952 C C . THR A 1 115 ? -36.163 -8.082 17.065 1.00 52.09 115 THR A C 1
ATOM 954 O O . THR A 1 115 ? -36.218 -8.585 15.949 1.00 52.09 115 THR A O 1
ATOM 957 N N . LEU A 1 116 ? -35.045 -7.447 17.445 1.00 51.69 116 LEU A N 1
ATOM 958 C CA . LEU A 1 116 ? -33.935 -7.232 16.485 1.00 51.69 116 LEU A CA 1
ATOM 959 C C . LEU A 1 116 ? -33.288 -8.537 15.982 1.00 51.69 116 LEU A C 1
ATOM 961 O O . LEU A 1 116 ? -32.935 -8.637 14.811 1.00 51.69 116 LEU A O 1
ATOM 965 N N . LYS A 1 117 ? -33.179 -9.562 16.842 1.00 51.28 117 LYS A N 1
ATOM 966 C CA . LYS A 1 117 ? -32.725 -10.910 16.444 1.00 51.28 117 LYS A CA 1
ATOM 967 C C . LYS A 1 117 ? -33.734 -11.637 15.545 1.00 51.28 117 LYS A C 1
ATOM 969 O O . LYS A 1 117 ? -33.316 -12.484 14.768 1.00 51.28 117 LYS A O 1
ATOM 974 N N . ALA A 1 118 ? -35.028 -11.338 15.673 1.00 53.16 118 ALA A N 1
ATOM 975 C CA . ALA A 1 118 ? -36.082 -11.969 14.879 1.00 53.16 118 ALA A CA 1
ATOM 976 C C . ALA A 1 118 ? -36.162 -11.384 13.461 1.00 53.16 118 ALA A C 1
ATOM 978 O O . ALA A 1 118 ? -36.573 -12.075 12.535 1.00 53.16 118 ALA A O 1
ATOM 979 N N . PHE A 1 119 ? -35.728 -10.133 13.291 1.00 61.41 119 PHE A N 1
ATOM 980 C CA . PHE A 1 119 ? -35.832 -9.421 12.022 1.00 61.41 119 PHE A CA 1
ATOM 981 C C . PHE A 1 119 ? -34.531 -9.342 11.230 1.00 61.41 119 PHE A C 1
ATOM 983 O O . PHE A 1 119 ? -34.595 -9.018 10.054 1.00 61.41 119 PHE A O 1
ATOM 990 N N . LEU A 1 120 ? -33.363 -9.626 11.813 1.00 69.12 120 LEU A N 1
ATOM 991 C CA . LEU A 1 120 ? -32.084 -9.552 11.099 1.00 69.12 120 LEU A CA 1
ATOM 992 C C . LEU A 1 120 ? -31.497 -10.941 10.843 1.00 69.12 120 LEU A C 1
ATOM 994 O O . LEU A 1 120 ? -31.102 -11.642 11.774 1.00 69.12 120 LEU A O 1
ATOM 998 N N . ALA A 1 121 ? -31.364 -11.301 9.568 1.00 68.81 121 ALA A N 1
ATOM 999 C CA . ALA A 1 121 ? -30.661 -12.496 9.124 1.00 68.81 121 ALA A CA 1
ATOM 1000 C C . ALA A 1 121 ? -29.311 -12.129 8.491 1.00 68.81 121 ALA A C 1
ATOM 1002 O O . ALA A 1 121 ? -29.195 -11.172 7.721 1.00 68.81 121 ALA A O 1
ATOM 1003 N N . ARG A 1 122 ? -28.277 -12.909 8.822 1.00 70.94 122 ARG A N 1
ATOM 1004 C CA . ARG A 1 122 ? -26.919 -12.771 8.281 1.00 70.94 122 ARG A CA 1
ATOM 1005 C C . ARG A 1 122 ? -26.673 -13.828 7.214 1.00 70.94 122 ARG A C 1
ATOM 1007 O O . ARG A 1 122 ? -26.899 -15.009 7.460 1.00 70.94 122 ARG A O 1
ATOM 1014 N N . THR A 1 123 ? -26.127 -13.421 6.074 1.00 62.31 123 THR A N 1
ATOM 1015 C CA . THR A 1 123 ? -25.663 -14.336 5.023 1.00 62.31 123 THR A CA 1
ATOM 1016 C C . THR A 1 123 ? -24.348 -13.803 4.463 1.00 62.31 123 THR A C 1
ATOM 1018 O O . THR A 1 123 ? -24.377 -12.751 3.849 1.00 62.31 123 THR A O 1
ATOM 1021 N N . SER A 1 124 ? -23.216 -14.482 4.683 1.00 60.38 124 SER A N 1
ATOM 1022 C CA . SER A 1 124 ? -21.853 -14.150 4.199 1.00 60.38 124 SER A CA 1
ATOM 1023 C C . SER A 1 124 ? -21.663 -12.772 3.524 1.00 60.38 124 SER A C 1
ATOM 1025 O O . SER A 1 124 ? -21.542 -12.696 2.300 1.00 60.38 124 SER A O 1
ATOM 1027 N N . GLY A 1 125 ? -21.608 -11.691 4.314 1.00 60.25 125 GLY A N 1
ATOM 1028 C CA . GLY A 1 125 ? -21.388 -10.324 3.808 1.00 60.25 125 GLY A CA 1
ATOM 1029 C C . GLY A 1 125 ? -22.643 -9.551 3.378 1.00 60.25 125 GLY A C 1
ATOM 1030 O O . GLY A 1 125 ? -22.523 -8.437 2.883 1.00 60.25 125 GLY A O 1
ATOM 1031 N N . ASN A 1 126 ? -23.831 -10.112 3.593 1.00 66.88 126 ASN A N 1
ATOM 1032 C CA . ASN A 1 126 ? -25.143 -9.501 3.408 1.00 66.88 126 ASN A CA 1
ATOM 1033 C C . ASN A 1 126 ? -25.955 -9.582 4.704 1.00 66.88 126 ASN A C 1
ATOM 1035 O O . ASN A 1 126 ? -25.874 -10.551 5.465 1.00 66.88 126 ASN A O 1
ATOM 1039 N N . ILE A 1 127 ? -26.774 -8.555 4.926 1.00 76.38 127 ILE A N 1
ATOM 1040 C CA . ILE A 1 127 ? -27.690 -8.469 6.063 1.00 76.38 127 ILE A CA 1
ATOM 1041 C C . ILE A 1 127 ? -29.085 -8.227 5.515 1.00 76.38 127 ILE A C 1
ATOM 1043 O O . ILE A 1 127 ? -29.317 -7.258 4.786 1.00 76.38 127 ILE A O 1
ATOM 1047 N N . LEU A 1 128 ? -29.998 -9.122 5.869 1.00 77.75 128 LEU A N 1
ATOM 1048 C CA . LEU A 1 128 ? -31.393 -9.078 5.469 1.00 77.75 128 LEU A CA 1
ATOM 1049 C C . LEU A 1 128 ? -32.236 -8.662 6.668 1.00 77.75 128 LEU A C 1
ATOM 1051 O O . LEU A 1 128 ? -32.079 -9.213 7.755 1.00 77.75 128 LEU A O 1
ATOM 1055 N N . GLN A 1 129 ? -33.123 -7.699 6.453 1.00 74.75 129 GLN A N 1
ATOM 1056 C CA . GLN A 1 129 ? -34.149 -7.298 7.398 1.00 74.75 129 GLN A CA 1
ATOM 1057 C C . GLN A 1 129 ? -35.497 -7.851 6.938 1.00 74.75 129 GLN A C 1
ATOM 1059 O O . GLN A 1 129 ? -35.924 -7.575 5.820 1.00 74.75 129 GLN A O 1
ATOM 1064 N N . ILE A 1 130 ? -36.166 -8.603 7.801 1.00 71.94 130 ILE A N 1
ATOM 1065 C CA . ILE A 1 130 ? -37.560 -9.013 7.641 1.00 71.94 130 ILE A CA 1
ATOM 1066 C C . ILE A 1 130 ? -38.416 -7.933 8.308 1.00 71.94 130 ILE A C 1
ATOM 1068 O O . ILE A 1 130 ? -38.099 -7.495 9.414 1.00 71.94 130 ILE A O 1
ATOM 1072 N N . LYS A 1 131 ? -39.450 -7.445 7.629 1.00 68.00 131 LYS A N 1
ATOM 1073 C CA . LYS A 1 131 ? -40.428 -6.512 8.204 1.00 68.00 131 LYS A CA 1
ATOM 1074 C C . LYS A 1 131 ? -41.627 -7.261 8.791 1.00 68.00 131 LYS A C 1
ATOM 1076 O O . LYS A 1 131 ? -41.799 -8.454 8.555 1.00 68.00 131 LYS A O 1
ATOM 1081 N N . ASP A 1 132 ? -42.473 -6.541 9.524 1.00 67.62 132 ASP A N 1
ATOM 1082 C CA . ASP A 1 132 ? -43.703 -7.084 10.120 1.00 67.62 132 ASP A CA 1
ATOM 1083 C C . ASP A 1 132 ? -44.697 -7.622 9.068 1.00 67.62 132 ASP A C 1
ATOM 1085 O O . ASP A 1 132 ? -45.500 -8.500 9.366 1.00 67.62 132 ASP A O 1
ATOM 1089 N N . ASP A 1 133 ? -44.608 -7.140 7.824 1.00 69.31 133 ASP A N 1
ATOM 1090 C CA . ASP A 1 133 ? -45.378 -7.613 6.664 1.00 69.31 133 ASP A CA 1
ATOM 1091 C C . ASP A 1 133 ? -44.788 -8.878 5.999 1.00 69.31 133 ASP A C 1
ATOM 1093 O O . ASP A 1 133 ? -45.324 -9.366 5.005 1.00 69.31 133 ASP A O 1
ATOM 1097 N N . GLY A 1 134 ? -43.680 -9.414 6.527 1.00 68.50 134 GLY A N 1
ATOM 1098 C CA . GLY A 1 134 ? -42.971 -10.577 5.987 1.00 68.50 134 GLY A CA 1
ATOM 1099 C C . GLY A 1 134 ? -42.039 -10.275 4.808 1.00 68.50 134 GLY A C 1
ATOM 1100 O O . GLY A 1 134 ? -41.373 -11.186 4.312 1.00 68.50 134 GLY A O 1
ATOM 1101 N N . MET A 1 135 ? -41.938 -9.019 4.360 1.00 73.38 135 MET A N 1
ATOM 1102 C CA . MET A 1 135 ? -41.066 -8.638 3.249 1.00 73.38 135 MET A CA 1
ATOM 1103 C C . MET A 1 135 ? -39.595 -8.589 3.676 1.00 73.38 135 MET A C 1
ATOM 1105 O O . MET A 1 135 ? -39.250 -8.109 4.759 1.00 73.38 135 MET A O 1
ATOM 1109 N N . ILE A 1 136 ? -38.712 -9.060 2.792 1.00 74.75 136 ILE A N 1
ATOM 1110 C CA . ILE A 1 136 ? -37.268 -9.164 3.033 1.00 74.75 136 ILE A CA 1
ATOM 1111 C C . ILE A 1 136 ? -36.540 -8.028 2.309 1.00 74.75 136 ILE A C 1
ATOM 1113 O O . ILE A 1 136 ? -36.660 -7.880 1.093 1.00 74.75 136 ILE A O 1
ATOM 1117 N N . TYR A 1 137 ? -35.729 -7.263 3.038 1.00 73.00 137 TYR A N 1
ATOM 1118 C CA . TYR A 1 137 ? -34.972 -6.131 2.505 1.00 73.00 137 TYR A CA 1
ATOM 1119 C C . TYR A 1 137 ? -33.470 -6.234 2.802 1.00 73.00 137 TYR A C 1
ATOM 1121 O O . TYR A 1 137 ? -33.085 -6.505 3.939 1.00 73.00 137 TYR A O 1
ATOM 1129 N N . PRO A 1 138 ? -32.588 -5.957 1.826 1.00 76.31 138 PRO A N 1
ATOM 1130 C CA . PRO A 1 138 ? -31.151 -5.869 2.066 1.00 76.31 138 PRO A CA 1
ATOM 1131 C C . PRO A 1 138 ? -30.790 -4.555 2.779 1.00 76.31 138 PRO A C 1
ATOM 1133 O O . PRO A 1 138 ? -30.952 -3.467 2.223 1.00 76.31 138 PRO A O 1
ATOM 1136 N N . VAL A 1 139 ? -30.250 -4.651 3.997 1.00 76.75 139 VAL A N 1
ATOM 1137 C CA . VAL A 1 139 ? -29.890 -3.485 4.827 1.00 76.75 139 VAL A CA 1
ATOM 1138 C C . VAL A 1 139 ? -28.729 -2.706 4.212 1.00 76.75 139 VAL A C 1
ATOM 1140 O O . VAL A 1 139 ? -28.793 -1.483 4.123 1.00 76.75 139 VAL A O 1
ATOM 1143 N N . LEU A 1 140 ? -27.695 -3.408 3.735 1.00 75.50 140 LEU A N 1
ATOM 1144 C CA . LEU A 1 140 ? -26.508 -2.774 3.149 1.00 75.50 140 LEU A CA 1
ATOM 1145 C C . LEU A 1 140 ? -26.859 -1.915 1.935 1.00 75.50 140 LEU A C 1
ATOM 1147 O O . LEU A 1 140 ? -26.405 -0.783 1.856 1.00 75.50 140 LEU A O 1
ATOM 1151 N N . LYS A 1 141 ? -27.746 -2.396 1.055 1.00 77.69 141 LYS A N 1
ATOM 1152 C CA . LYS A 1 141 ? -28.169 -1.646 -0.133 1.00 77.69 141 LYS A CA 1
ATOM 1153 C C . LYS A 1 141 ? -28.848 -0.325 0.239 1.00 77.69 141 LYS A C 1
ATOM 1155 O O . LYS A 1 141 ? -28.563 0.692 -0.372 1.00 77.69 141 LYS A O 1
ATOM 1160 N N . LYS A 1 142 ? -29.702 -0.319 1.272 1.00 75.12 142 LYS A N 1
ATOM 1161 C CA . LYS A 1 142 ? -30.359 0.906 1.769 1.00 75.12 142 LYS A CA 1
ATOM 1162 C C . LYS A 1 142 ? -29.338 1.915 2.302 1.00 75.12 142 LYS A C 1
ATOM 1164 O O . LYS A 1 142 ? -29.465 3.109 2.048 1.00 75.12 142 LYS A O 1
ATOM 1169 N N . VAL A 1 143 ? -28.335 1.430 3.033 1.00 73.56 143 VAL A N 1
ATOM 1170 C CA . VAL A 1 143 ? -27.238 2.255 3.559 1.00 73.56 143 VAL A CA 1
ATOM 1171 C C . VAL A 1 143 ? -26.385 2.810 2.415 1.00 73.56 143 VAL A C 1
ATOM 1173 O O . VAL A 1 143 ? -26.076 3.996 2.410 1.00 73.56 143 VAL A O 1
ATOM 1176 N N . GLU A 1 144 ? -26.056 1.986 1.420 1.00 74.81 144 GLU A N 1
ATOM 1177 C CA . GLU A 1 144 ? -25.329 2.400 0.216 1.00 74.81 144 GLU A CA 1
ATOM 1178 C C . GLU A 1 144 ? -26.093 3.462 -0.583 1.00 74.81 144 GLU A C 1
ATOM 1180 O O . GLU A 1 144 ? -25.489 4.445 -0.994 1.00 74.81 144 GLU A O 1
ATOM 1185 N N . THR A 1 145 ? -27.413 3.327 -0.756 1.00 75.00 145 THR A N 1
ATOM 1186 C CA . THR A 1 145 ? -28.228 4.343 -1.445 1.00 75.00 145 THR A CA 1
ATOM 1187 C C . THR A 1 145 ? -28.221 5.677 -0.697 1.00 75.00 145 THR A C 1
ATOM 1189 O O . THR A 1 145 ? -27.934 6.699 -1.310 1.00 75.00 145 THR A O 1
ATOM 1192 N N . LYS A 1 146 ? -28.420 5.672 0.632 1.00 74.25 146 LYS A N 1
ATOM 1193 C CA . LYS A 1 146 ? -28.321 6.896 1.452 1.00 74.25 146 LYS A CA 1
ATOM 1194 C C . LYS A 1 146 ? -26.936 7.551 1.352 1.00 74.25 146 LYS A C 1
ATOM 1196 O O . LYS A 1 146 ? -26.837 8.769 1.261 1.00 74.25 146 LYS A O 1
ATOM 1201 N N . LEU A 1 147 ? -25.870 6.746 1.327 1.00 70.75 147 LEU A N 1
ATOM 1202 C CA . LEU A 1 147 ? -24.500 7.238 1.158 1.00 70.75 147 LEU A CA 1
ATOM 1203 C C . LEU A 1 147 ? -24.266 7.911 -0.193 1.00 70.75 147 LEU A C 1
ATOM 1205 O O . LEU A 1 147 ? -23.515 8.882 -0.253 1.00 70.75 147 LEU A O 1
ATOM 1209 N N . VAL A 1 148 ? -24.849 7.372 -1.265 1.00 69.69 148 VAL A N 1
ATOM 1210 C CA . VAL A 1 148 ? -24.765 7.963 -2.607 1.00 69.69 148 VAL A CA 1
ATOM 1211 C C . VAL A 1 148 ? -25.531 9.283 -2.643 1.00 69.69 148 VAL A C 1
ATOM 1213 O O . VAL A 1 148 ? -24.976 10.275 -3.097 1.00 69.69 148 VAL A O 1
ATOM 1216 N N . GLU A 1 149 ? -26.739 9.332 -2.080 1.00 68.38 149 GLU A N 1
ATOM 1217 C CA . GLU A 1 149 ? -27.544 10.559 -2.006 1.00 68.38 149 GLU A CA 1
ATOM 1218 C C . GLU A 1 149 ? -26.854 11.682 -1.208 1.00 68.38 149 GLU A C 1
ATOM 1220 O O . GLU A 1 149 ? -26.928 12.847 -1.594 1.00 68.38 149 GLU A O 1
ATOM 1225 N N . GLU A 1 150 ? -26.177 11.362 -0.099 1.00 64.44 150 GLU A N 1
ATOM 1226 C CA . GLU A 1 150 ? -25.359 12.331 0.652 1.00 64.44 150 GLU A CA 1
ATOM 1227 C C . GLU A 1 150 ? -24.143 12.795 -0.161 1.00 64.44 150 GLU A C 1
ATOM 1229 O O . GLU A 1 150 ? -23.841 13.985 -0.206 1.00 64.44 150 GLU A O 1
ATOM 1234 N N . TRP A 1 151 ? -23.475 11.871 -0.857 1.00 57.97 151 TRP A N 1
ATOM 1235 C CA . TRP A 1 151 ? -22.296 12.177 -1.669 1.00 57.97 151 TRP A CA 1
ATOM 1236 C C . TRP A 1 151 ? -22.618 13.024 -2.909 1.00 57.97 151 TRP A C 1
ATOM 1238 O O . TRP A 1 151 ? -21.816 13.872 -3.298 1.00 57.97 151 TRP A O 1
ATOM 1248 N N . GLU A 1 152 ? -23.789 12.828 -3.515 1.00 57.72 152 GLU A N 1
ATOM 1249 C CA . GLU A 1 152 ? -24.288 13.642 -4.629 1.00 57.72 152 GLU A CA 1
ATOM 1250 C C . GLU A 1 152 ? -24.699 15.052 -4.179 1.00 57.72 152 GLU A C 1
ATOM 1252 O O . GLU A 1 152 ? -24.529 16.006 -4.934 1.00 57.72 152 GLU A O 1
ATOM 1257 N N . LYS A 1 153 ? -25.176 15.212 -2.937 1.00 58.66 153 LYS A N 1
ATOM 1258 C CA . LYS A 1 153 ? -25.495 16.528 -2.354 1.00 58.66 153 LYS A CA 1
ATOM 1259 C C . LYS A 1 153 ? -24.252 17.340 -1.985 1.00 58.66 153 LYS A C 1
ATOM 1261 O O . LYS A 1 153 ? -24.303 18.564 -2.039 1.00 58.66 153 LYS A O 1
ATOM 1266 N N . GLU A 1 154 ? -23.153 16.679 -1.620 1.00 51.25 154 GLU A N 1
ATOM 1267 C CA . GLU A 1 154 ? -21.880 17.332 -1.273 1.00 51.25 154 GLU A CA 1
ATOM 1268 C C . GLU A 1 154 ? -21.036 17.729 -2.500 1.00 51.25 154 GLU A C 1
ATOM 1270 O O . GLU A 1 154 ? -20.203 18.625 -2.392 1.00 51.25 154 GLU A O 1
ATOM 1275 N N . ASN A 1 155 ? -21.241 17.109 -3.670 1.00 43.22 155 ASN A N 1
ATOM 1276 C CA . ASN A 1 155 ? -20.428 17.352 -4.869 1.00 43.22 155 ASN A CA 1
ATOM 1277 C C . ASN A 1 155 ? -21.194 18.115 -5.961 1.00 43.22 155 ASN A C 1
ATOM 1279 O O . ASN A 1 155 ? -21.551 17.548 -6.994 1.00 43.22 155 ASN A O 1
ATOM 1283 N N . PHE A 1 156 ? -21.373 19.424 -5.773 1.00 40.97 156 PHE A N 1
ATOM 1284 C CA . PHE A 1 156 ? -21.607 20.354 -6.881 1.00 40.97 156 PHE A CA 1
ATOM 1285 C C . PHE A 1 156 ? -20.358 21.215 -7.106 1.00 40.97 156 PHE A C 1
ATOM 1287 O O . PHE A 1 156 ? -19.750 21.695 -6.159 1.00 40.97 156 PHE A O 1
ATOM 1294 N N . GLU A 1 157 ? -20.017 21.392 -8.385 1.00 41.66 157 GLU A N 1
ATOM 1295 C CA . GLU A 1 157 ? -18.822 22.055 -8.939 1.00 41.66 157 GLU A CA 1
ATOM 1296 C C . GLU A 1 157 ? -17.550 21.197 -9.056 1.00 41.66 157 GLU A C 1
ATOM 1298 O O . GLU A 1 157 ? -16.519 21.441 -8.433 1.00 41.66 157 GLU A O 1
ATOM 1303 N N . LYS A 1 158 ? -17.566 20.250 -10.005 1.00 39.56 158 LYS A N 1
ATOM 1304 C CA . LYS A 1 158 ? -16.326 19.846 -10.683 1.00 39.56 158 LYS A CA 1
ATOM 1305 C C . LYS A 1 158 ? -15.891 20.986 -11.606 1.00 39.56 158 LYS A C 1
ATOM 1307 O O . LYS A 1 158 ? -16.448 21.140 -12.691 1.00 39.56 158 LYS A O 1
ATOM 1312 N N . LYS A 1 159 ? -14.910 21.784 -11.186 1.00 37.25 159 LYS A N 1
ATOM 1313 C CA . LYS A 1 159 ? -14.158 22.647 -12.106 1.00 37.25 159 LYS A CA 1
ATOM 1314 C C . LYS A 1 159 ? -13.057 21.820 -12.760 1.00 37.25 159 LYS A C 1
ATOM 1316 O O . LYS A 1 159 ? -12.216 21.251 -12.069 1.00 37.25 159 LYS A O 1
ATOM 1321 N N . GLU A 1 160 ? -13.083 21.751 -14.089 1.00 33.88 160 GLU A N 1
ATOM 1322 C CA . GLU A 1 160 ? -11.943 21.289 -14.878 1.00 33.88 160 GLU A CA 1
ATOM 1323 C C . GLU A 1 160 ? -10.761 22.218 -14.603 1.00 33.88 160 GLU A C 1
ATOM 1325 O O . GLU A 1 160 ? -10.821 23.416 -14.874 1.00 33.88 160 GLU A O 1
ATOM 1330 N N . ILE A 1 161 ? -9.690 21.665 -14.043 1.00 39.94 161 ILE A N 1
ATOM 1331 C CA . ILE A 1 161 ? -8.412 22.356 -13.925 1.00 39.94 161 ILE A CA 1
ATOM 1332 C C . ILE A 1 161 ? -7.375 21.466 -14.591 1.00 39.94 161 ILE A C 1
ATOM 1334 O O . ILE A 1 161 ? -7.168 20.309 -14.219 1.00 39.94 161 ILE A O 1
ATOM 1338 N N . SER A 1 162 ? -6.770 22.020 -15.634 1.00 42.44 162 SER A N 1
ATOM 1339 C CA . SER A 1 162 ? -5.690 21.415 -16.387 1.00 42.44 162 SER A CA 1
ATOM 1340 C C . SER A 1 162 ? -4.415 21.374 -15.550 1.00 42.44 162 SER A C 1
ATOM 1342 O O . SER A 1 162 ? -4.111 22.267 -14.761 1.00 42.44 162 SER A O 1
ATOM 1344 N N . ILE A 1 163 ? -3.635 20.319 -15.754 1.00 47.12 163 ILE A N 1
ATOM 1345 C CA . ILE A 1 163 ? -2.296 20.206 -15.193 1.00 47.12 163 ILE A CA 1
ATOM 1346 C C . ILE A 1 163 ? -1.405 21.220 -15.927 1.00 47.12 163 ILE A C 1
ATOM 1348 O O . ILE A 1 163 ? -0.940 20.949 -17.035 1.00 47.12 163 ILE A O 1
ATOM 1352 N N . TYR A 1 164 ? -1.184 22.399 -15.344 1.00 43.50 164 TYR A N 1
ATOM 1353 C CA . TYR A 1 164 ? -0.212 23.352 -15.874 1.00 43.50 164 TYR A CA 1
ATOM 1354 C C . TYR A 1 164 ? 1.200 22.794 -15.660 1.00 43.50 164 TYR A C 1
ATOM 1356 O O . TYR A 1 164 ? 1.618 22.519 -14.534 1.00 43.50 164 TYR A O 1
ATOM 1364 N N . SER A 1 165 ? 1.956 22.619 -16.745 1.00 42.75 165 SER A N 1
ATOM 1365 C CA . SER A 1 165 ? 3.411 22.535 -16.659 1.00 42.75 165 SER A CA 1
ATOM 1366 C C . SER A 1 165 ? 3.919 23.935 -16.326 1.00 42.75 165 SER A C 1
ATOM 1368 O O . SER A 1 165 ? 4.108 24.750 -17.226 1.00 42.75 165 SER A O 1
ATOM 1370 N N . ALA A 1 166 ? 4.066 24.254 -15.043 1.00 40.97 166 ALA A N 1
ATOM 1371 C CA . ALA A 1 166 ? 4.865 25.411 -14.671 1.00 40.97 166 ALA A CA 1
ATOM 1372 C C . ALA A 1 166 ? 6.311 25.153 -15.129 1.00 40.97 166 ALA A C 1
ATOM 1374 O O . ALA A 1 166 ? 6.811 24.033 -14.975 1.00 40.97 166 ALA A O 1
ATOM 1375 N N . ASP A 1 167 ? 6.964 26.174 -15.687 1.00 42.94 167 ASP A N 1
ATOM 1376 C CA . ASP A 1 167 ? 8.385 26.202 -16.077 1.00 42.94 167 ASP A CA 1
ATOM 1377 C C . ASP A 1 167 ? 9.328 26.143 -14.851 1.00 42.94 167 ASP A C 1
ATOM 1379 O O . ASP A 1 167 ? 10.347 26.827 -14.767 1.00 42.94 167 ASP A O 1
ATOM 1383 N N . ASP A 1 168 ? 8.997 25.312 -13.865 1.00 53.53 168 ASP A N 1
ATOM 1384 C CA . ASP A 1 168 ? 9.721 25.227 -12.610 1.00 53.53 168 ASP A CA 1
ATOM 1385 C C . ASP A 1 168 ? 10.893 24.253 -12.702 1.00 53.53 168 ASP A C 1
ATOM 1387 O O . ASP A 1 168 ? 10.867 23.203 -13.357 1.00 53.53 168 ASP A O 1
ATOM 1391 N N . LYS A 1 169 ? 11.960 24.603 -11.988 1.00 64.38 169 LYS A N 1
ATOM 1392 C CA . LYS A 1 169 ? 13.158 23.785 -11.836 1.00 64.38 169 LYS A CA 1
ATOM 1393 C C . LYS A 1 169 ? 12.796 22.484 -11.116 1.00 64.38 169 LYS A C 1
ATOM 1395 O O . LYS A 1 169 ? 12.314 22.486 -9.986 1.00 64.38 169 LYS A O 1
ATOM 1400 N N . LYS A 1 170 ? 13.070 21.351 -11.761 1.00 68.44 170 LYS A N 1
ATOM 1401 C CA . LYS A 1 170 ? 12.958 20.013 -11.164 1.00 68.44 170 LYS A CA 1
ATOM 1402 C C . LYS A 1 170 ? 13.724 19.950 -9.834 1.00 68.44 170 LYS A C 1
ATOM 1404 O O . LYS A 1 170 ? 14.933 20.189 -9.821 1.00 68.44 170 LYS A O 1
ATOM 1409 N N . MET A 1 171 ? 13.038 19.594 -8.744 1.00 68.56 171 MET A N 1
ATOM 1410 C CA . MET A 1 171 ? 13.622 19.605 -7.395 1.00 68.56 171 MET A CA 1
ATOM 1411 C C . MET A 1 171 ? 14.648 18.482 -7.211 1.00 68.56 171 MET A C 1
ATOM 1413 O O . MET A 1 171 ? 15.712 18.691 -6.635 1.00 68.56 171 MET A O 1
ATOM 1417 N N . ILE A 1 172 ? 14.345 17.277 -7.710 1.00 68.94 172 ILE A N 1
ATOM 1418 C CA . ILE A 1 172 ? 15.144 16.060 -7.491 1.00 68.94 172 ILE A CA 1
ATOM 1419 C C . ILE A 1 172 ? 15.202 15.215 -8.763 1.00 68.94 172 ILE A C 1
ATOM 1421 O O . ILE A 1 172 ? 14.276 15.216 -9.561 1.00 68.94 172 ILE A O 1
ATOM 1425 N N . CYS A 1 173 ? 16.301 14.473 -8.947 1.00 59.62 173 CYS A N 1
ATOM 1426 C CA . CYS A 1 173 ? 16.472 13.451 -9.985 1.00 59.62 173 CYS A CA 1
ATOM 1427 C C . CYS A 1 173 ? 16.107 12.055 -9.442 1.00 59.62 173 CYS A C 1
ATOM 1429 O O . CYS A 1 173 ? 16.617 11.653 -8.397 1.00 59.62 173 CYS A O 1
ATOM 1431 N N . THR A 1 174 ? 15.247 11.317 -10.149 1.00 66.75 174 THR A N 1
ATOM 1432 C CA . THR A 1 174 ? 14.094 10.700 -9.464 1.00 66.75 174 THR A CA 1
ATOM 1433 C C . THR A 1 174 ? 14.071 9.172 -9.449 1.00 66.75 174 THR A C 1
ATOM 1435 O O . THR A 1 174 ? 13.502 8.578 -8.537 1.00 66.75 174 THR A O 1
ATOM 1438 N N . GLU A 1 175 ? 14.715 8.504 -10.410 1.00 79.19 175 GLU A N 1
ATOM 1439 C CA . GLU A 1 175 ? 14.782 7.034 -10.448 1.00 79.19 175 GLU A CA 1
ATOM 1440 C C . GLU A 1 175 ? 16.206 6.523 -10.746 1.00 79.19 175 GLU A C 1
ATOM 1442 O O . GLU A 1 175 ? 16.483 6.033 -11.846 1.00 79.19 175 GLU A O 1
ATOM 1447 N N . PRO A 1 176 ? 17.147 6.603 -9.785 1.00 78.50 176 PRO A N 1
ATOM 1448 C CA . PRO A 1 176 ? 18.533 6.169 -9.988 1.00 78.50 176 PRO A CA 1
ATOM 1449 C C . PRO A 1 176 ? 18.674 4.685 -10.372 1.00 78.50 176 PRO A C 1
ATOM 1451 O O . PRO A 1 176 ? 19.679 4.312 -10.974 1.00 78.50 176 PRO A O 1
ATOM 1454 N N . TRP A 1 177 ? 17.668 3.855 -10.071 1.00 79.81 177 TRP A N 1
ATOM 1455 C CA . TRP A 1 177 ? 17.577 2.423 -10.404 1.00 79.81 177 TRP A CA 1
ATOM 1456 C C . TRP A 1 177 ? 17.261 2.117 -11.875 1.00 79.81 177 TRP A C 1
ATOM 1458 O O . TRP A 1 177 ? 17.195 0.944 -12.255 1.00 79.81 177 TRP A O 1
ATOM 1468 N N . MET A 1 178 ? 17.069 3.141 -12.710 1.00 74.12 178 MET A N 1
ATOM 1469 C CA . MET A 1 178 ? 16.731 2.991 -14.123 1.00 74.12 178 MET A CA 1
ATOM 1470 C C . MET A 1 178 ? 17.951 3.138 -15.037 1.00 74.12 178 MET A C 1
ATOM 1472 O O . MET A 1 178 ? 18.765 4.049 -14.901 1.00 74.12 178 MET A O 1
ATOM 1476 N N . LEU A 1 179 ? 18.068 2.241 -16.023 1.00 63.59 179 LEU A N 1
ATOM 1477 C CA . LEU A 1 179 ? 19.107 2.313 -17.054 1.00 63.59 179 LEU A CA 1
ATOM 1478 C C . LEU A 1 179 ? 18.661 3.225 -18.205 1.00 63.59 179 LEU A C 1
ATOM 1480 O O . LEU A 1 179 ? 17.752 2.866 -18.955 1.00 63.59 179 LEU A O 1
ATOM 1484 N N . GLY A 1 180 ? 19.316 4.379 -18.360 1.00 62.16 180 GLY A N 1
ATOM 1485 C CA . GLY A 1 180 ? 19.127 5.335 -19.464 1.00 62.16 180 GLY A CA 1
ATOM 1486 C C . GLY A 1 180 ? 18.619 6.706 -19.003 1.00 62.16 180 GLY A C 1
ATOM 1487 O O . GLY A 1 180 ? 18.175 6.854 -17.868 1.00 62.16 180 GLY A O 1
ATOM 1488 N N . VAL A 1 181 ? 18.708 7.711 -19.878 1.00 60.75 181 VAL A N 1
ATOM 1489 C CA . VAL A 1 181 ? 18.125 9.045 -19.656 1.00 60.75 181 VAL A CA 1
ATOM 1490 C C . VAL A 1 181 ? 16.696 9.035 -20.189 1.00 60.75 181 VAL A C 1
ATOM 1492 O O . VAL A 1 181 ? 16.470 8.622 -21.329 1.00 60.75 181 VAL A O 1
ATOM 1495 N N . TYR A 1 182 ? 15.734 9.472 -19.378 1.00 66.00 182 TYR A N 1
ATOM 1496 C CA . TYR A 1 182 ? 14.325 9.509 -19.765 1.00 66.00 182 TYR A CA 1
ATOM 1497 C C . TYR A 1 182 ? 13.693 10.851 -19.413 1.00 66.00 182 TYR A C 1
ATOM 1499 O O . TYR A 1 182 ? 14.050 11.432 -18.386 1.00 66.00 182 TYR A O 1
ATOM 1507 N N . PRO A 1 183 ? 12.752 11.334 -20.245 1.00 65.00 183 PRO A N 1
ATOM 1508 C CA . PRO A 1 183 ? 11.944 12.484 -19.893 1.00 65.00 183 PRO A CA 1
ATOM 1509 C C . PRO A 1 183 ? 11.021 12.073 -18.750 1.00 65.00 183 PRO A C 1
ATOM 1511 O O . PRO A 1 183 ? 10.137 11.231 -18.905 1.00 65.00 183 PRO A O 1
ATOM 1514 N N . GLU A 1 184 ? 11.276 12.639 -17.583 1.00 70.75 184 GLU A N 1
ATOM 1515 C CA . GLU A 1 184 ? 10.383 12.530 -16.442 1.00 70.75 184 GLU A CA 1
ATOM 1516 C C . GLU A 1 184 ? 9.363 13.659 -16.522 1.00 70.75 184 GLU A C 1
ATOM 1518 O O . GLU A 1 184 ? 9.708 14.786 -16.886 1.00 70.75 184 GLU A O 1
ATOM 1523 N N . LYS A 1 185 ? 8.113 13.355 -16.178 1.00 80.38 185 LYS A N 1
ATOM 1524 C CA . LYS A 1 185 ? 7.066 14.369 -16.089 1.00 80.38 185 LYS A CA 1
ATOM 1525 C C . LYS A 1 185 ? 6.956 14.792 -14.638 1.00 80.38 185 LYS A C 1
ATOM 1527 O O . LYS A 1 185 ? 6.694 13.949 -13.781 1.00 80.38 185 LYS A O 1
ATOM 1532 N N . TYR A 1 186 ? 7.174 16.068 -14.369 1.00 82.31 186 TYR A N 1
ATOM 1533 C CA . TYR A 1 186 ? 6.990 16.637 -13.047 1.00 82.31 186 TYR A CA 1
ATOM 1534 C C . TYR A 1 186 ? 5.964 17.761 -13.109 1.00 82.31 186 TYR A C 1
ATOM 1536 O O . TYR A 1 186 ? 5.819 18.428 -14.131 1.00 82.31 186 TYR A O 1
ATOM 1544 N N . TYR A 1 187 ? 5.237 17.930 -12.015 1.00 80.19 187 TYR A N 1
ATOM 1545 C CA . TYR A 1 187 ? 4.151 18.887 -11.893 1.00 80.19 187 TYR A CA 1
ATOM 1546 C C . TYR A 1 187 ? 4.221 19.526 -10.516 1.00 80.19 187 TYR A C 1
ATOM 1548 O O . TYR A 1 187 ? 4.323 18.819 -9.511 1.00 80.19 187 TYR A O 1
ATOM 1556 N N . CYS A 1 188 ? 4.180 20.852 -10.467 1.00 80.88 188 CYS A N 1
ATOM 1557 C CA . CYS A 1 188 ? 4.015 21.572 -9.215 1.00 80.88 188 CYS A CA 1
ATOM 1558 C C . CYS A 1 188 ? 2.563 21.383 -8.755 1.00 80.88 188 CYS A C 1
ATOM 1560 O O . CYS A 1 188 ? 1.635 21.796 -9.446 1.00 80.88 188 CYS A O 1
ATOM 1562 N N . LEU A 1 189 ? 2.365 20.679 -7.641 1.00 78.31 189 LEU A N 1
ATOM 1563 C CA . LEU A 1 189 ? 1.043 20.470 -7.044 1.00 78.31 189 LEU A CA 1
ATOM 1564 C C . LEU A 1 189 ? 0.633 21.655 -6.174 1.00 78.31 189 LEU A C 1
ATOM 1566 O O . LEU A 1 189 ? -0.553 21.909 -6.010 1.00 78.31 189 LEU A O 1
ATOM 1570 N N . TYR A 1 190 ? 1.613 22.322 -5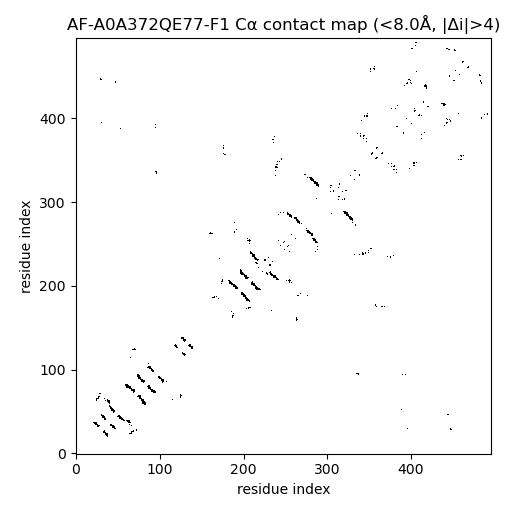.572 1.00 78.56 190 TYR A N 1
ATOM 1571 C CA . TYR A 1 190 ? 1.404 23.445 -4.676 1.00 78.56 190 TYR A CA 1
ATOM 1572 C C . TYR A 1 190 ? 2.714 24.221 -4.543 1.00 78.56 190 TYR A C 1
ATOM 1574 O O . TYR A 1 190 ? 3.784 23.622 -4.410 1.00 78.56 190 TYR A O 1
ATOM 1582 N N . HIS A 1 191 ? 2.611 25.544 -4.555 1.00 80.69 191 HIS A N 1
ATOM 1583 C CA . HIS A 1 191 ? 3.704 26.466 -4.292 1.00 80.69 191 HIS A CA 1
ATOM 1584 C C . HIS A 1 191 ? 3.151 27.633 -3.480 1.00 80.69 191 HIS A C 1
ATOM 1586 O O . HIS A 1 191 ? 2.185 28.267 -3.905 1.00 80.69 191 HIS A O 1
ATOM 1592 N N . ASN A 1 192 ? 3.764 27.917 -2.337 1.00 81.62 192 ASN A N 1
ATOM 1593 C CA . ASN A 1 192 ? 3.468 29.100 -1.546 1.00 81.62 192 ASN A CA 1
ATOM 1594 C C . ASN A 1 192 ? 4.770 29.793 -1.144 1.00 81.62 192 ASN A C 1
ATOM 1596 O O . ASN A 1 192 ? 5.750 29.128 -0.799 1.00 81.62 192 ASN A O 1
ATOM 1600 N N . LYS A 1 193 ? 4.769 31.125 -1.179 1.00 81.75 193 LYS A N 1
ATOM 1601 C CA . LYS A 1 193 ? 5.869 31.953 -0.689 1.00 81.75 193 LYS A CA 1
ATOM 1602 C C . LYS A 1 193 ? 5.316 32.944 0.328 1.00 81.75 193 LYS A C 1
ATOM 1604 O O . LYS A 1 193 ? 4.690 33.934 -0.043 1.00 81.75 193 LYS A O 1
ATOM 1609 N N . GLU A 1 194 ? 5.577 32.676 1.601 1.00 81.19 194 GLU A N 1
ATOM 1610 C CA . GLU A 1 194 ? 5.210 33.538 2.723 1.00 81.19 194 GLU A CA 1
ATOM 1611 C C . GLU A 1 194 ? 6.473 34.171 3.304 1.00 81.19 194 GLU A C 1
ATOM 1613 O O . GLU A 1 194 ? 7.276 33.525 3.978 1.00 81.19 194 GLU A O 1
ATOM 1618 N N . GLY A 1 195 ? 6.680 35.456 3.003 1.00 83.88 195 GLY A N 1
ATOM 1619 C CA . GLY A 1 195 ? 7.905 36.156 3.384 1.00 83.88 195 GLY A CA 1
ATOM 1620 C C . GLY A 1 195 ? 9.144 35.508 2.756 1.00 83.88 195 GLY A C 1
ATOM 1621 O O . GLY A 1 195 ? 9.264 35.443 1.529 1.00 83.88 195 GLY A O 1
ATOM 1622 N N . SER A 1 196 ? 10.070 35.047 3.601 1.00 82.25 196 SER A N 1
ATOM 1623 C CA . SER A 1 196 ? 11.286 34.329 3.197 1.00 82.25 196 SER A CA 1
ATOM 1624 C C . SER A 1 196 ? 11.094 32.820 3.033 1.00 82.25 196 SER A C 1
ATOM 1626 O O . SER A 1 196 ? 11.955 32.173 2.439 1.00 82.25 196 SER A O 1
ATOM 1628 N N . ILE A 1 197 ? 9.978 32.260 3.511 1.00 84.06 197 ILE A N 1
ATOM 1629 C CA . ILE A 1 197 ? 9.711 30.822 3.475 1.00 84.06 197 ILE A CA 1
ATOM 1630 C C . ILE A 1 197 ? 9.007 30.468 2.166 1.00 84.06 197 ILE A C 1
ATOM 1632 O O . ILE A 1 197 ? 7.998 31.056 1.779 1.00 84.06 197 ILE A O 1
ATOM 1636 N N . THR A 1 198 ? 9.547 29.468 1.484 1.00 85.81 198 THR A N 1
ATOM 1637 C CA . THR A 1 198 ? 9.013 28.869 0.266 1.00 85.81 198 THR A CA 1
ATOM 1638 C C . THR A 1 198 ? 8.638 27.424 0.543 1.00 85.81 198 THR A C 1
ATOM 1640 O O . THR A 1 198 ? 9.460 26.619 0.978 1.00 85.81 198 THR A O 1
ATOM 1643 N N . GLU A 1 199 ? 7.389 27.075 0.274 1.00 87.62 199 GLU A N 1
ATOM 1644 C CA . GLU A 1 199 ? 6.881 25.720 0.416 1.00 87.62 199 GLU A CA 1
ATOM 1645 C C . GLU A 1 199 ? 6.416 25.193 -0.937 1.00 87.62 199 GLU A C 1
ATOM 1647 O O . GLU A 1 199 ? 5.684 25.859 -1.666 1.00 87.62 199 GLU A O 1
ATOM 1652 N N . THR A 1 200 ? 6.839 23.980 -1.279 1.00 86.00 200 THR A N 1
ATOM 1653 C CA . THR A 1 200 ? 6.575 23.364 -2.581 1.00 86.00 200 THR A CA 1
ATOM 1654 C C . THR A 1 200 ? 6.219 21.893 -2.446 1.00 86.00 200 THR A C 1
ATOM 1656 O O . THR A 1 200 ? 6.908 21.129 -1.769 1.00 86.00 200 THR A O 1
ATOM 1659 N N . LEU A 1 201 ? 5.155 21.481 -3.138 1.00 86.31 201 LEU A N 1
ATOM 1660 C CA . LEU A 1 201 ? 4.812 20.081 -3.372 1.00 86.31 201 LEU A CA 1
ATOM 1661 C C . LEU A 1 201 ? 4.956 19.776 -4.860 1.00 86.31 201 LEU A C 1
ATOM 1663 O O . LEU A 1 201 ? 4.335 20.430 -5.696 1.00 86.31 201 LEU A O 1
ATOM 1667 N N . GLN A 1 202 ? 5.730 18.749 -5.199 1.00 86.62 202 GLN A N 1
ATOM 1668 C CA . GLN A 1 202 ? 5.982 18.351 -6.582 1.00 86.62 202 GLN A CA 1
ATOM 1669 C C . GLN A 1 202 ? 5.616 16.883 -6.803 1.00 86.62 202 GLN A C 1
ATOM 1671 O O . GLN A 1 202 ? 6.132 15.982 -6.141 1.00 86.62 202 GLN A O 1
ATOM 1676 N N . LEU A 1 203 ? 4.735 16.639 -7.771 1.00 87.88 203 LEU A N 1
ATOM 1677 C CA . LEU A 1 203 ? 4.444 15.315 -8.307 1.00 87.88 203 LEU A CA 1
ATOM 1678 C C . LEU A 1 203 ? 5.481 14.978 -9.364 1.00 87.88 203 LEU A C 1
ATOM 1680 O O . LEU A 1 203 ? 5.702 15.764 -10.280 1.00 87.88 203 LEU A O 1
ATOM 1684 N N . ILE A 1 204 ? 6.054 13.783 -9.295 1.00 87.81 204 ILE A N 1
ATOM 1685 C CA . ILE A 1 204 ? 6.919 13.258 -10.344 1.00 87.81 204 ILE A CA 1
ATOM 1686 C C . ILE A 1 204 ? 6.403 11.896 -10.786 1.00 87.81 204 ILE A C 1
ATOM 1688 O O . ILE A 1 204 ? 6.295 10.956 -9.997 1.00 87.81 204 ILE A O 1
ATOM 1692 N N . VAL A 1 205 ? 6.104 11.785 -12.076 1.00 88.19 205 VAL A N 1
ATOM 1693 C CA . VAL A 1 205 ? 5.789 10.525 -12.741 1.00 88.19 205 VAL A CA 1
ATOM 1694 C C . VAL A 1 205 ? 7.040 10.077 -13.485 1.00 88.19 205 VAL A C 1
ATOM 1696 O O . VAL A 1 205 ? 7.379 10.582 -14.560 1.00 88.19 205 VAL A O 1
ATOM 1699 N N . GLY A 1 206 ? 7.750 9.146 -12.851 1.00 87.69 206 GLY A N 1
ATOM 1700 C CA . GLY A 1 206 ? 8.892 8.455 -13.425 1.00 87.69 206 GLY A CA 1
ATOM 1701 C C . GLY A 1 206 ? 8.455 7.331 -14.361 1.00 87.69 206 GLY A C 1
ATOM 1702 O O . GLY A 1 206 ? 7.295 7.201 -14.751 1.00 87.69 206 GLY A O 1
ATOM 1703 N N . ARG A 1 207 ? 9.399 6.465 -14.716 1.00 86.44 207 ARG A N 1
ATOM 1704 C CA . ARG A 1 207 ? 9.145 5.321 -15.588 1.00 86.44 207 ARG A CA 1
ATOM 1705 C C . ARG A 1 207 ? 8.490 4.157 -14.859 1.00 86.44 207 ARG A C 1
ATOM 1707 O O . ARG A 1 207 ? 7.719 3.424 -15.477 1.00 86.44 207 ARG A O 1
ATOM 1714 N N . SER A 1 208 ? 8.818 3.952 -13.590 1.00 89.19 208 SER A N 1
ATOM 1715 C CA . SER A 1 208 ? 8.280 2.845 -12.791 1.00 89.19 208 SER A CA 1
ATOM 1716 C C . SER A 1 208 ? 7.557 3.306 -11.529 1.00 89.19 208 SER A C 1
ATOM 1718 O O . SER A 1 208 ? 6.859 2.507 -10.899 1.00 89.19 208 SER A O 1
ATOM 1720 N N . THR A 1 209 ? 7.707 4.583 -11.175 1.00 92.94 209 THR A N 1
ATOM 1721 C CA . THR A 1 209 ? 7.201 5.160 -9.936 1.00 92.94 209 THR A CA 1
ATOM 1722 C C . THR A 1 209 ? 6.413 6.449 -10.149 1.00 92.94 209 THR A C 1
ATOM 1724 O O . THR A 1 209 ? 6.638 7.196 -11.098 1.00 92.94 209 THR A O 1
ATOM 1727 N N . VAL A 1 210 ? 5.488 6.702 -9.229 1.00 93.00 210 VAL A N 1
ATOM 1728 C CA . VAL A 1 210 ? 4.844 7.998 -9.006 1.00 93.00 210 VAL A CA 1
ATOM 1729 C C . VAL A 1 210 ? 5.274 8.462 -7.622 1.00 93.00 210 VAL A C 1
ATOM 1731 O O . VAL A 1 210 ? 5.168 7.688 -6.672 1.00 93.00 210 VAL A O 1
ATOM 1734 N N . GLN A 1 211 ? 5.782 9.684 -7.511 1.00 93.12 211 GLN A N 1
ATOM 1735 C CA . GLN A 1 211 ? 6.372 10.225 -6.288 1.00 93.12 211 GLN A CA 1
ATOM 1736 C C . GLN A 1 211 ? 5.789 11.605 -5.986 1.00 93.12 211 GLN A C 1
ATOM 1738 O O . GLN A 1 211 ? 5.562 12.380 -6.912 1.00 93.12 211 GLN A O 1
ATOM 1743 N N . ILE A 1 212 ? 5.574 11.919 -4.709 1.00 91.00 212 ILE A N 1
ATOM 1744 C CA . ILE A 1 212 ? 5.242 13.274 -4.251 1.00 91.00 212 ILE A CA 1
ATOM 1745 C C . ILE A 1 212 ? 6.330 13.718 -3.285 1.00 91.00 212 ILE A C 1
ATOM 1747 O O . ILE A 1 212 ? 6.579 13.058 -2.272 1.00 91.00 212 ILE A O 1
ATOM 1751 N N . TRP A 1 213 ? 6.968 14.826 -3.634 1.00 91.38 213 TRP A N 1
ATOM 1752 C CA . TRP A 1 213 ? 8.044 15.450 -2.881 1.00 91.38 213 TRP A CA 1
ATOM 1753 C C . TRP A 1 213 ? 7.558 16.743 -2.249 1.00 91.38 213 TRP A C 1
ATOM 1755 O O . TRP A 1 213 ? 6.771 17.466 -2.857 1.00 91.38 213 TRP A O 1
ATOM 1765 N N . HIS A 1 214 ? 8.050 17.021 -1.049 1.00 90.44 214 HIS A N 1
ATOM 1766 C CA . HIS A 1 214 ? 7.727 18.208 -0.275 1.00 90.44 214 HIS A CA 1
ATOM 1767 C C . HIS A 1 214 ? 9.015 18.905 0.142 1.00 90.44 214 HIS A C 1
ATOM 1769 O O . HIS A 1 214 ? 9.956 18.251 0.591 1.00 90.44 214 HIS A O 1
ATOM 1775 N N . GLN A 1 215 ? 9.071 20.220 -0.025 1.00 90.31 215 GLN A N 1
ATOM 1776 C CA . GLN A 1 215 ? 10.168 21.046 0.458 1.00 90.31 215 GLN A CA 1
ATOM 1777 C C . GLN A 1 215 ? 9.612 22.305 1.098 1.00 90.31 215 GLN A C 1
ATOM 1779 O O . GLN A 1 215 ? 8.773 22.981 0.508 1.00 90.31 215 GLN A O 1
ATOM 1784 N N . ILE A 1 216 ? 10.138 22.623 2.274 1.00 89.62 216 ILE A N 1
ATOM 1785 C CA . ILE A 1 216 ? 9.948 23.901 2.952 1.00 89.62 216 ILE A CA 1
ATOM 1786 C C . ILE A 1 216 ? 11.348 24.479 3.115 1.00 89.62 216 ILE A C 1
ATOM 1788 O O . ILE A 1 216 ? 12.158 23.901 3.833 1.00 89.62 216 ILE A O 1
ATOM 1792 N N . ASN A 1 217 ? 11.654 25.555 2.400 1.00 88.69 217 ASN A N 1
ATOM 1793 C CA . ASN A 1 217 ? 12.966 26.194 2.381 1.00 88.69 217 ASN A CA 1
ATOM 1794 C C . ASN A 1 217 ? 12.845 27.684 2.719 1.00 88.69 217 ASN A C 1
ATOM 1796 O O . ASN A 1 217 ? 11.804 28.280 2.471 1.00 88.69 217 ASN A O 1
ATOM 1800 N N . SER A 1 218 ? 13.911 28.294 3.231 1.00 85.38 218 SER A N 1
ATOM 1801 C CA . SER A 1 218 ? 13.982 29.737 3.462 1.00 85.38 218 SER A CA 1
ATOM 1802 C C . SER A 1 218 ? 15.093 30.369 2.629 1.00 85.38 218 SER A C 1
ATOM 1804 O O . SER A 1 218 ? 16.185 29.811 2.525 1.00 85.38 218 SER A O 1
ATOM 1806 N N . ASP A 1 219 ? 14.812 31.543 2.066 1.00 83.38 219 ASP A N 1
ATOM 1807 C CA . ASP A 1 219 ? 15.820 32.408 1.438 1.00 83.38 219 ASP A CA 1
ATOM 1808 C C . ASP A 1 219 ? 16.523 33.327 2.469 1.00 83.38 219 ASP A C 1
ATOM 1810 O O . ASP A 1 219 ? 17.473 34.024 2.122 1.00 83.38 219 ASP A O 1
ATOM 1814 N N . ASP A 1 220 ? 16.059 33.357 3.727 1.00 84.81 220 ASP A N 1
ATOM 1815 C CA . ASP A 1 220 ? 16.639 34.165 4.811 1.00 84.81 220 ASP A CA 1
ATOM 1816 C C . ASP A 1 220 ? 17.806 33.434 5.485 1.00 84.81 220 ASP A C 1
ATOM 1818 O O . ASP A 1 220 ? 17.617 32.396 6.122 1.00 84.81 220 ASP A O 1
ATOM 1822 N N . GLU A 1 221 ? 19.005 34.008 5.366 1.00 79.56 221 GLU A N 1
ATOM 1823 C CA . GLU A 1 221 ? 20.250 33.487 5.943 1.00 79.56 221 GLU A CA 1
ATOM 1824 C C . GLU A 1 221 ? 20.255 33.469 7.481 1.00 79.56 221 GLU A C 1
ATOM 1826 O O . GLU A 1 221 ? 21.083 32.778 8.073 1.00 79.56 221 GLU A O 1
ATOM 1831 N N . ASN A 1 222 ? 19.339 34.194 8.135 1.00 83.31 222 ASN A N 1
ATOM 1832 C CA . ASN A 1 222 ? 19.212 34.198 9.595 1.00 83.31 222 ASN A CA 1
ATOM 1833 C C . ASN A 1 222 ? 18.407 33.009 10.136 1.00 83.31 222 ASN A C 1
ATOM 1835 O O . ASN A 1 222 ? 18.427 32.772 11.344 1.00 83.31 222 ASN A O 1
ATOM 1839 N N . ILE A 1 223 ? 17.680 32.285 9.279 1.00 82.06 223 ILE A N 1
ATOM 1840 C CA . ILE A 1 223 ? 16.945 31.088 9.690 1.00 82.06 223 ILE A CA 1
ATOM 1841 C C . ILE A 1 223 ? 17.913 29.910 9.689 1.00 82.06 223 ILE A C 1
ATOM 1843 O O . ILE A 1 223 ? 18.474 29.556 8.648 1.00 82.06 223 ILE A O 1
ATOM 1847 N N . ASP A 1 224 ? 18.092 29.286 10.855 1.00 83.69 224 ASP A N 1
ATOM 1848 C CA . ASP A 1 224 ? 18.881 28.065 10.946 1.00 83.69 224 ASP A CA 1
ATOM 1849 C C . ASP A 1 224 ? 18.215 26.975 10.098 1.00 83.69 224 ASP A C 1
ATOM 1851 O O . ASP A 1 224 ? 17.019 26.693 10.209 1.00 83.69 224 ASP A O 1
ATOM 1855 N N . LYS A 1 225 ? 19.000 26.338 9.227 1.00 84.00 225 LYS A N 1
ATOM 1856 C CA . LYS A 1 225 ? 18.501 25.235 8.408 1.00 84.00 225 LYS A CA 1
ATOM 1857 C C . LYS A 1 225 ? 18.036 24.082 9.279 1.00 84.00 225 LYS A C 1
ATOM 1859 O O . LYS A 1 225 ? 17.114 23.389 8.870 1.00 84.00 225 LYS A O 1
ATOM 1864 N N . ASP A 1 226 ? 18.625 23.879 10.452 1.00 85.69 226 ASP A N 1
ATOM 1865 C CA . ASP A 1 226 ? 18.219 22.802 11.354 1.00 85.69 226 ASP A CA 1
ATOM 1866 C C . ASP A 1 226 ? 16.807 23.000 11.939 1.00 85.69 226 ASP A C 1
ATOM 1868 O O . ASP A 1 226 ? 16.169 22.009 12.304 1.00 85.69 226 ASP A O 1
ATOM 1872 N N . ASP A 1 227 ? 16.268 24.225 11.910 1.00 85.75 227 ASP A N 1
ATOM 1873 C CA . ASP A 1 227 ? 14.875 24.513 12.275 1.00 85.75 227 ASP A CA 1
ATOM 1874 C C . ASP A 1 227 ? 13.883 24.173 11.146 1.00 85.75 227 ASP A C 1
ATOM 1876 O O . ASP A 1 227 ? 12.674 24.055 11.374 1.00 85.75 227 ASP A O 1
ATOM 1880 N N . LEU A 1 228 ? 14.374 23.979 9.916 1.00 86.00 228 LEU A N 1
ATOM 1881 C CA . LEU A 1 228 ? 13.547 23.636 8.763 1.00 86.00 228 LEU A CA 1
ATOM 1882 C C . LEU A 1 228 ? 13.367 22.116 8.616 1.00 86.00 228 LEU A C 1
ATOM 1884 O O . LEU A 1 228 ? 14.306 21.332 8.809 1.00 86.00 228 LEU A O 1
ATOM 1888 N N . PRO A 1 229 ? 12.186 21.657 8.159 1.00 85.44 229 PRO A N 1
ATOM 1889 C CA . PRO A 1 229 ? 11.964 20.255 7.831 1.00 85.44 229 PRO A CA 1
ATOM 1890 C C . PRO A 1 229 ? 13.015 19.728 6.851 1.00 85.44 229 PRO A C 1
ATOM 1892 O O . PRO A 1 229 ? 13.251 20.314 5.796 1.00 85.44 229 PRO A O 1
ATOM 1895 N N . ASN A 1 230 ? 13.652 18.610 7.212 1.00 88.44 230 ASN A N 1
ATOM 1896 C CA . ASN A 1 230 ? 14.733 17.999 6.432 1.00 88.44 230 ASN A CA 1
ATOM 1897 C C . ASN A 1 230 ? 15.837 19.005 6.028 1.00 88.44 230 ASN A C 1
ATOM 1899 O O . ASN A 1 230 ? 16.390 18.931 4.931 1.00 88.44 230 ASN A O 1
ATOM 1903 N N . LYS A 1 231 ? 16.156 19.957 6.912 1.00 90.12 231 LYS A N 1
ATOM 1904 C CA . LYS A 1 231 ? 17.195 20.974 6.708 1.00 90.12 231 LYS A CA 1
ATOM 1905 C C . LYS A 1 231 ? 16.986 21.870 5.482 1.00 90.12 231 LYS A C 1
ATOM 1907 O O . LYS A 1 231 ? 17.947 22.294 4.838 1.00 90.12 231 LYS A O 1
ATOM 1912 N N . GLY A 1 232 ? 15.728 22.091 5.103 1.00 85.75 232 GLY A N 1
ATOM 1913 C CA . GLY A 1 232 ? 15.360 22.835 3.900 1.00 85.75 232 GLY A CA 1
ATOM 1914 C C . GLY A 1 232 ? 15.485 22.040 2.595 1.00 85.75 232 GLY A C 1
ATOM 1915 O O . GLY A 1 232 ? 15.123 22.544 1.531 1.00 85.75 232 GLY A O 1
ATOM 1916 N N . GLU A 1 233 ? 15.976 20.796 2.634 1.00 89.06 233 GLU A N 1
ATOM 1917 C CA . GLU A 1 233 ? 16.031 19.920 1.462 1.00 89.06 233 GLU A CA 1
ATOM 1918 C C . GLU A 1 233 ? 14.686 19.211 1.218 1.00 89.06 233 GLU A C 1
ATOM 1920 O O . GLU A 1 233 ? 13.977 18.879 2.173 1.00 89.06 233 GLU A O 1
ATOM 1925 N N . PRO A 1 234 ? 14.341 18.865 -0.037 1.00 90.50 234 PRO A N 1
ATOM 1926 C CA . PRO A 1 234 ? 13.108 18.138 -0.302 1.00 90.50 234 PRO A CA 1
ATOM 1927 C C . PRO A 1 234 ? 13.132 16.717 0.277 1.00 90.50 234 PRO A C 1
ATOM 1929 O O . PRO A 1 234 ? 14.142 16.013 0.198 1.00 90.50 234 PRO A O 1
ATOM 1932 N N . PHE A 1 235 ? 11.989 16.269 0.789 1.00 91.19 235 PHE A N 1
ATOM 1933 C CA . PHE A 1 235 ? 11.769 14.929 1.331 1.00 91.19 235 PHE A CA 1
ATOM 1934 C C . PHE A 1 235 ? 10.528 14.270 0.712 1.00 91.19 235 PHE A C 1
ATOM 1936 O O . PHE A 1 235 ? 9.648 14.928 0.157 1.00 91.19 235 PHE A O 1
ATOM 1943 N N . LEU A 1 236 ? 10.489 12.938 0.752 1.00 91.94 236 LEU A N 1
ATOM 1944 C CA . LEU A 1 236 ? 9.443 12.144 0.106 1.00 91.94 236 LEU A CA 1
ATOM 1945 C C . LEU A 1 236 ? 8.220 12.006 1.024 1.00 91.94 236 LEU A C 1
ATOM 1947 O O . LEU A 1 236 ? 8.342 11.484 2.132 1.00 91.94 236 LEU A O 1
ATOM 1951 N N . GLU A 1 237 ? 7.044 12.394 0.530 1.00 90.88 237 GLU A N 1
ATOM 1952 C CA . GLU A 1 237 ? 5.756 12.218 1.225 1.00 90.88 237 GLU A CA 1
ATOM 1953 C C . GLU A 1 237 ? 5.044 10.936 0.777 1.00 90.88 237 GLU A C 1
ATOM 1955 O O . GLU A 1 237 ? 4.447 10.212 1.575 1.00 90.88 237 GLU A O 1
ATOM 1960 N N . TYR A 1 238 ? 5.114 10.628 -0.521 1.00 92.75 238 TYR A N 1
ATOM 1961 C CA . TYR A 1 238 ? 4.396 9.501 -1.109 1.00 92.75 238 TYR A CA 1
ATOM 1962 C C . TYR A 1 238 ? 5.178 8.863 -2.249 1.00 92.75 238 TYR A C 1
ATOM 1964 O O . TYR A 1 238 ? 5.786 9.550 -3.069 1.00 92.75 238 TYR A O 1
ATOM 1972 N N . ILE A 1 239 ? 5.098 7.535 -2.342 1.00 94.44 239 ILE A N 1
ATOM 1973 C CA . ILE A 1 239 ? 5.607 6.780 -3.483 1.00 94.44 239 ILE A CA 1
ATOM 1974 C C . ILE A 1 239 ? 4.687 5.617 -3.830 1.00 94.44 239 ILE A C 1
ATOM 1976 O O . ILE A 1 239 ? 4.239 4.869 -2.963 1.00 94.44 239 ILE A O 1
ATOM 1980 N N . TRP A 1 240 ? 4.474 5.419 -5.124 1.00 95.31 240 TRP A N 1
ATOM 1981 C CA . TRP A 1 240 ? 3.802 4.265 -5.699 1.00 95.31 240 TRP A CA 1
ATOM 1982 C C . TRP A 1 240 ? 4.638 3.676 -6.832 1.00 95.31 240 TRP A C 1
ATOM 1984 O O . TRP A 1 240 ? 5.327 4.408 -7.535 1.00 95.31 240 TRP A O 1
ATOM 1994 N N . THR A 1 241 ? 4.573 2.356 -7.030 1.00 93.50 241 THR A N 1
ATOM 1995 C CA . THR A 1 241 ? 5.304 1.661 -8.099 1.00 93.50 241 THR A CA 1
ATOM 1996 C C . THR A 1 241 ? 4.391 0.759 -8.918 1.00 93.50 241 THR A C 1
ATOM 1998 O O . THR A 1 241 ? 3.464 0.134 -8.391 1.00 93.50 241 THR A O 1
ATOM 2001 N N . ASN A 1 242 ? 4.685 0.651 -10.214 1.00 90.94 242 ASN A N 1
ATOM 2002 C CA . ASN A 1 242 ? 3.935 -0.191 -11.147 1.00 90.94 242 ASN A CA 1
ATOM 2003 C C . ASN A 1 242 ? 4.216 -1.695 -10.979 1.00 90.94 242 ASN A C 1
ATOM 2005 O O . ASN A 1 242 ? 3.469 -2.515 -11.506 1.00 90.94 242 ASN A O 1
ATOM 2009 N N . ARG A 1 243 ? 5.268 -2.058 -10.225 1.00 88.06 243 ARG A N 1
ATOM 2010 C CA . ARG A 1 243 ? 5.723 -3.441 -9.989 1.00 88.06 243 ARG A CA 1
ATOM 2011 C C . ARG A 1 243 ? 5.909 -4.247 -11.273 1.00 88.06 243 ARG A C 1
ATOM 2013 O O . ARG A 1 243 ? 5.681 -5.455 -11.275 1.00 88.06 243 ARG A O 1
ATOM 2020 N N . ILE A 1 244 ? 6.335 -3.583 -12.350 1.00 87.00 244 ILE A N 1
ATOM 2021 C CA . ILE A 1 244 ? 6.701 -4.285 -13.575 1.00 87.00 244 ILE A CA 1
ATOM 2022 C C . ILE A 1 244 ? 7.882 -5.233 -13.288 1.00 87.00 244 ILE A C 1
ATOM 2024 O O . ILE A 1 244 ? 8.856 -4.795 -12.652 1.00 87.00 244 ILE A O 1
ATOM 2028 N N . PRO A 1 245 ? 7.812 -6.504 -13.735 1.00 84.44 245 PRO A N 1
ATOM 2029 C CA . PRO A 1 245 ? 8.911 -7.452 -13.599 1.00 84.44 245 PRO A CA 1
ATOM 2030 C C . PRO A 1 245 ? 10.211 -6.927 -14.209 1.00 84.44 245 PRO A C 1
ATOM 2032 O O . PRO A 1 245 ? 10.195 -6.229 -15.229 1.00 84.44 245 PRO A O 1
ATOM 2035 N N . ILE A 1 246 ? 11.341 -7.284 -13.593 1.00 81.06 246 ILE A N 1
ATOM 2036 C CA . ILE A 1 246 ? 12.671 -6.804 -14.003 1.00 81.06 246 ILE A CA 1
ATOM 2037 C C . ILE A 1 246 ? 12.923 -7.084 -15.494 1.00 81.06 246 ILE A C 1
ATOM 2039 O O . ILE A 1 246 ? 13.359 -6.194 -16.223 1.00 81.06 246 ILE A O 1
ATOM 2043 N N . ASP A 1 247 ? 12.613 -8.287 -15.972 1.00 79.12 247 ASP A N 1
ATOM 2044 C CA . ASP A 1 247 ? 12.864 -8.749 -17.344 1.00 79.12 247 ASP A CA 1
ATOM 2045 C C . ASP A 1 247 ? 12.021 -8.040 -18.421 1.00 79.12 247 ASP A C 1
ATOM 2047 O O . ASP A 1 247 ? 12.361 -8.082 -19.602 1.00 79.12 247 ASP A O 1
ATOM 2051 N N . GLN A 1 248 ? 10.944 -7.356 -18.032 1.00 83.56 248 GLN A N 1
ATOM 2052 C CA . GLN A 1 248 ? 10.046 -6.648 -18.953 1.00 83.56 248 GLN A CA 1
ATOM 2053 C C . GLN A 1 248 ? 10.282 -5.138 -18.989 1.00 83.56 248 GLN A C 1
ATOM 2055 O O . GLN A 1 248 ? 9.697 -4.429 -19.812 1.00 83.56 248 GLN A O 1
ATOM 2060 N N . GLU A 1 249 ? 11.125 -4.623 -18.102 1.00 83.44 249 GLU A N 1
ATOM 2061 C CA . GLU A 1 249 ? 11.294 -3.193 -17.911 1.00 83.44 249 GLU A CA 1
ATOM 2062 C C . GLU A 1 249 ? 12.141 -2.540 -19.006 1.00 83.44 249 GLU A C 1
ATOM 2064 O O . GLU A 1 249 ? 13.370 -2.594 -19.010 1.00 83.44 249 GLU A O 1
ATOM 2069 N N . ARG A 1 250 ? 11.474 -1.815 -19.904 1.00 84.19 250 ARG A N 1
ATOM 2070 C CA . ARG A 1 250 ? 12.071 -1.108 -21.048 1.00 84.19 250 ARG A CA 1
ATOM 2071 C C . ARG A 1 250 ? 11.308 0.189 -21.335 1.00 84.19 250 ARG A C 1
ATOM 2073 O O . ARG A 1 250 ? 10.307 0.479 -20.686 1.00 84.19 250 ARG A O 1
ATOM 2080 N N . LYS A 1 251 ? 11.790 1.007 -22.277 1.00 84.31 251 LYS A N 1
ATOM 2081 C CA . LYS A 1 251 ? 11.200 2.331 -22.567 1.00 84.31 251 LYS A CA 1
ATOM 2082 C C . LYS A 1 251 ? 9.705 2.233 -22.899 1.00 84.31 251 LYS A C 1
ATOM 2084 O O . LYS A 1 251 ? 8.915 3.007 -22.373 1.00 84.31 251 LYS A O 1
ATOM 2089 N N . LYS A 1 252 ? 9.319 1.248 -23.715 1.00 88.19 252 LYS A N 1
ATOM 2090 C CA . LYS A 1 252 ? 7.935 1.038 -24.169 1.00 88.19 252 LYS A CA 1
ATOM 2091 C C . LYS A 1 252 ? 6.977 0.581 -23.064 1.00 88.19 252 LYS A C 1
ATOM 2093 O O . LYS A 1 252 ? 5.785 0.862 -23.149 1.00 88.19 252 LYS A O 1
ATOM 2098 N N . THR A 1 253 ? 7.478 -0.057 -22.008 1.00 89.00 253 THR A N 1
ATOM 2099 C CA . THR A 1 253 ? 6.667 -0.561 -20.885 1.00 89.00 253 THR A CA 1
ATOM 2100 C C . THR A 1 253 ? 6.630 0.387 -19.683 1.00 89.00 253 THR A C 1
ATOM 2102 O O . THR A 1 253 ? 6.062 0.052 -18.647 1.00 89.00 253 THR A O 1
ATOM 2105 N N . GLY A 1 254 ? 7.213 1.582 -19.820 1.00 89.00 254 GLY A N 1
ATOM 2106 C CA . GLY A 1 254 ? 7.173 2.626 -18.803 1.00 89.00 254 GLY A CA 1
ATOM 2107 C C . GLY A 1 254 ? 5.769 3.160 -18.519 1.00 89.00 254 GLY A C 1
ATOM 2108 O O . GLY A 1 254 ? 4.852 3.033 -19.336 1.00 89.00 254 GLY A O 1
ATOM 2109 N N . LEU A 1 255 ? 5.629 3.782 -17.352 1.00 90.81 255 LEU A N 1
ATOM 2110 C CA . LEU A 1 255 ? 4.423 4.486 -16.944 1.00 90.81 255 LEU A CA 1
ATOM 2111 C C . LEU A 1 255 ? 4.089 5.638 -17.892 1.00 90.81 255 LEU A C 1
ATOM 2113 O O . LEU A 1 255 ? 4.957 6.384 -18.348 1.00 90.81 255 LEU A O 1
ATOM 2117 N N . ARG A 1 256 ? 2.793 5.777 -18.150 1.00 89.19 256 ARG A N 1
ATOM 2118 C CA . ARG A 1 256 ? 2.172 6.859 -18.907 1.00 89.19 256 ARG A CA 1
ATOM 2119 C C . ARG A 1 256 ? 1.024 7.432 -18.088 1.00 89.19 256 ARG A C 1
ATOM 2121 O O . ARG A 1 256 ? 0.417 6.720 -17.292 1.00 89.19 256 ARG A O 1
ATOM 2128 N N . ILE A 1 257 ? 0.744 8.712 -18.295 1.00 86.69 257 ILE A N 1
ATOM 2129 C CA . ILE A 1 257 ? -0.387 9.419 -17.684 1.00 86.69 257 ILE A CA 1
ATOM 2130 C C . ILE A 1 257 ? -1.532 9.401 -18.693 1.00 86.69 257 ILE A C 1
ATOM 2132 O O . ILE A 1 257 ? -1.277 9.632 -19.874 1.00 86.69 257 ILE A O 1
ATOM 2136 N N . GLU A 1 258 ? -2.753 9.139 -18.232 1.00 84.38 258 GLU A N 1
ATOM 2137 C CA . GLU A 1 258 ? -3.992 9.320 -18.993 1.00 84.38 258 GLU A CA 1
ATOM 2138 C C . GLU A 1 258 ? -4.521 10.742 -18.722 1.00 84.38 258 GLU A C 1
ATOM 2140 O O . GLU A 1 258 ? -5.129 10.969 -17.671 1.00 84.38 258 GLU A O 1
ATOM 2145 N N . PRO A 1 259 ? -4.259 11.733 -19.597 1.00 74.00 259 PRO A N 1
ATOM 2146 C CA . PRO A 1 259 ? -4.507 13.137 -19.269 1.00 74.00 259 PRO A CA 1
ATOM 2147 C C . PRO A 1 259 ? -5.999 13.466 -19.177 1.00 74.00 259 PRO A C 1
ATOM 2149 O O . PRO A 1 259 ? -6.392 14.263 -18.337 1.00 74.00 259 PRO A O 1
ATOM 2152 N N . SER A 1 260 ? -6.833 12.821 -20.000 1.00 65.94 260 SER A N 1
ATOM 2153 C CA . SER A 1 260 ? -8.292 13.011 -20.025 1.00 65.94 260 SER A CA 1
ATOM 2154 C C . SER A 1 260 ? -9.001 12.539 -18.757 1.00 65.94 260 SER A C 1
ATOM 2156 O O . SER A 1 260 ? -10.156 12.876 -18.534 1.00 65.94 260 SER A O 1
ATOM 2158 N N . GLU A 1 261 ? -8.321 11.747 -17.934 1.00 66.62 261 GLU A N 1
ATOM 2159 C CA . GLU A 1 261 ? -8.831 11.218 -16.673 1.00 66.62 261 GLU A CA 1
ATOM 2160 C C . GLU A 1 261 ? -7.880 11.564 -15.522 1.00 66.62 261 GLU A C 1
ATOM 2162 O O . GLU A 1 261 ? -7.749 10.793 -14.581 1.00 66.62 261 GLU A O 1
ATOM 2167 N N . SER A 1 262 ? -7.140 12.673 -15.607 1.00 67.75 262 SER A N 1
ATOM 2168 C CA . SER A 1 262 ? -6.266 13.123 -14.520 1.00 67.75 262 SER A CA 1
ATOM 2169 C C . SER A 1 262 ? -6.507 14.594 -14.218 1.00 67.75 262 SER A C 1
ATOM 2171 O O . SER A 1 262 ? -6.509 15.421 -15.124 1.00 67.75 262 SER A O 1
ATOM 2173 N N . TYR A 1 263 ? -6.679 14.922 -12.943 1.00 68.62 263 TYR A N 1
ATOM 2174 C CA . TYR A 1 263 ? -6.890 16.285 -12.481 1.00 68.62 263 TYR A CA 1
ATOM 2175 C C . TYR A 1 263 ? -6.326 16.465 -11.066 1.00 68.62 263 TYR A C 1
ATOM 2177 O O . TYR A 1 263 ? -6.284 15.535 -10.255 1.00 68.62 263 TYR A O 1
ATOM 2185 N N . VAL A 1 264 ? -5.870 17.678 -10.771 1.00 63.72 264 VAL A N 1
ATOM 2186 C CA . VAL A 1 264 ? -5.360 18.070 -9.455 1.00 63.72 2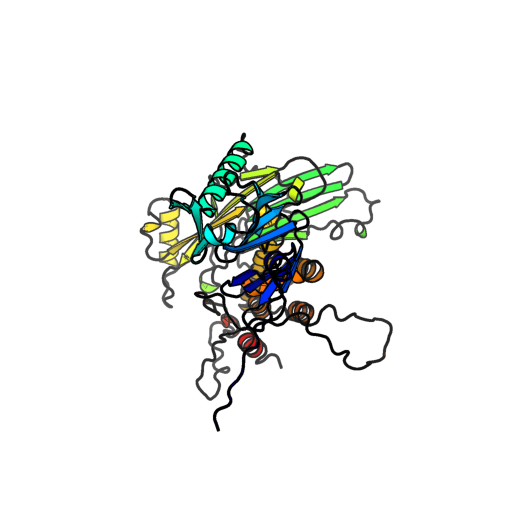64 VAL A CA 1
ATOM 2187 C C . VAL A 1 264 ? -5.887 19.461 -9.152 1.00 63.72 264 VAL A C 1
ATOM 2189 O O . VAL A 1 264 ? -5.798 20.351 -9.994 1.00 63.72 264 VAL A O 1
ATOM 2192 N N . THR A 1 265 ? -6.404 19.654 -7.945 1.00 64.12 265 THR A N 1
ATOM 2193 C CA . THR A 1 265 ? -6.797 20.963 -7.435 1.00 64.12 265 THR A CA 1
ATOM 2194 C C . THR A 1 265 ? -6.108 21.215 -6.097 1.00 64.12 265 THR A C 1
ATOM 2196 O O . THR A 1 265 ? -6.051 20.348 -5.222 1.00 64.12 265 THR A O 1
ATOM 2199 N N . SER A 1 266 ? -5.560 22.413 -5.940 1.00 58.69 266 SER A N 1
ATOM 2200 C CA . SER A 1 266 ? -4.927 22.889 -4.710 1.00 58.69 266 SER A CA 1
ATOM 2201 C C . SER A 1 266 ? -5.665 24.125 -4.210 1.00 58.69 266 SER A C 1
ATOM 2203 O O . SER A 1 266 ? -6.028 24.980 -5.018 1.00 58.69 266 SER A O 1
ATOM 2205 N N . ASN A 1 267 ? -5.853 24.245 -2.896 1.00 54.50 267 ASN A N 1
ATOM 2206 C CA . ASN A 1 267 ? -6.350 25.473 -2.269 1.00 54.50 267 ASN A CA 1
ATOM 2207 C C . ASN A 1 267 ? -5.199 26.179 -1.534 1.00 54.50 267 ASN A C 1
ATOM 2209 O O . ASN A 1 267 ? -4.299 25.526 -1.014 1.00 54.50 267 ASN A O 1
ATOM 2213 N N . GLY A 1 268 ? -5.238 27.512 -1.470 1.00 47.81 268 GLY A N 1
ATOM 2214 C CA . GLY A 1 268 ? -4.234 28.338 -0.782 1.00 47.81 268 GLY A CA 1
ATOM 2215 C C . GLY A 1 268 ? -4.478 28.500 0.724 1.00 47.81 268 GLY A C 1
ATOM 2216 O O . GLY A 1 268 ? -4.467 29.624 1.205 1.00 47.81 268 GLY A O 1
ATOM 2217 N N . SER A 1 269 ? -4.797 27.425 1.455 1.00 47.69 269 SER A N 1
ATOM 2218 C CA . SER A 1 269 ? -5.067 27.470 2.905 1.00 47.69 269 SER A CA 1
ATOM 2219 C C . SER A 1 269 ? -4.265 26.394 3.647 1.00 47.69 269 SER A C 1
ATOM 2221 O O . SER A 1 269 ? -4.094 25.284 3.141 1.00 47.69 269 SER A O 1
ATOM 2223 N N . HIS A 1 270 ? -3.729 26.753 4.819 1.00 60.53 270 HIS A N 1
ATOM 2224 C CA . HIS A 1 270 ? -2.547 26.127 5.415 1.00 60.53 270 HIS A CA 1
ATOM 2225 C C . HIS A 1 270 ? -2.843 25.370 6.710 1.00 60.53 270 HIS A C 1
ATOM 2227 O O . HIS A 1 270 ? -3.508 25.897 7.593 1.00 60.53 270 HIS A O 1
ATOM 2233 N N . ASP A 1 271 ? -2.337 24.130 6.765 1.00 57.09 271 ASP A N 1
ATOM 2234 C CA . ASP A 1 271 ? -1.569 23.557 7.889 1.00 57.09 271 ASP A CA 1
ATOM 2235 C C . ASP A 1 271 ? -1.158 22.101 7.581 1.00 57.09 271 ASP A C 1
ATOM 2237 O O . ASP A 1 271 ? -0.062 21.663 7.938 1.00 57.09 271 ASP A O 1
ATOM 2241 N N . THR A 1 272 ? -1.974 21.336 6.838 1.00 58.59 272 THR A N 1
ATOM 2242 C CA . THR A 1 272 ? -1.684 19.921 6.520 1.00 58.59 272 THR A CA 1
ATOM 2243 C C . THR A 1 272 ? -1.661 19.604 5.019 1.00 58.59 272 THR A C 1
ATOM 2245 O O . THR A 1 272 ? -2.219 20.323 4.193 1.00 58.59 272 THR A O 1
ATOM 2248 N N . LEU A 1 273 ? -1.045 18.471 4.637 1.00 58.53 273 LEU A N 1
ATOM 2249 C CA . LEU A 1 273 ? -1.074 17.948 3.255 1.00 58.53 273 LEU A CA 1
ATOM 2250 C C . LEU A 1 273 ? -2.515 17.786 2.722 1.00 58.53 273 LEU A C 1
ATOM 2252 O O . LEU A 1 273 ? -2.754 17.888 1.520 1.00 58.53 273 LEU A O 1
ATOM 2256 N N . ASN A 1 274 ? -3.476 17.537 3.618 1.00 61.34 274 ASN A N 1
ATOM 2257 C CA . ASN A 1 274 ? -4.888 17.379 3.280 1.00 61.34 274 ASN A CA 1
ATOM 2258 C C . ASN A 1 274 ? -5.590 18.692 2.933 1.00 61.34 274 ASN A C 1
ATOM 2260 O O . ASN A 1 274 ? -6.537 18.666 2.146 1.00 61.34 274 ASN A O 1
ATOM 2264 N N . ASP A 1 275 ? -5.106 19.801 3.483 1.00 62.12 275 ASP A N 1
ATOM 2265 C CA . ASP A 1 275 ? -5.640 21.139 3.222 1.00 62.12 275 ASP A CA 1
ATOM 2266 C C . ASP A 1 275 ? -5.041 21.709 1.925 1.00 62.12 275 ASP A C 1
ATOM 2268 O O . ASP A 1 275 ? -5.728 22.371 1.148 1.00 62.12 275 ASP A O 1
ATOM 2272 N N . LYS A 1 276 ? -3.787 21.334 1.630 1.00 69.00 276 LYS A N 1
ATOM 2273 C CA . LYS A 1 276 ? -3.046 21.736 0.422 1.00 69.00 276 LYS A CA 1
ATOM 2274 C C . LYS A 1 276 ? -3.544 21.057 -0.858 1.00 69.00 276 LYS A C 1
ATOM 2276 O O . LYS A 1 276 ? -3.578 21.682 -1.915 1.00 69.00 276 LYS A O 1
ATOM 2281 N N . LEU A 1 277 ? -3.934 19.782 -0.781 1.00 67.56 277 LEU A N 1
ATOM 2282 C CA . LEU A 1 277 ? -4.512 19.029 -1.902 1.00 67.56 277 LEU A CA 1
ATOM 2283 C C . LEU A 1 277 ? -6.033 19.011 -1.761 1.00 67.56 277 LEU A C 1
ATOM 2285 O O . LEU A 1 277 ? -6.541 18.253 -0.943 1.00 67.56 277 LEU A O 1
ATOM 2289 N N . ASN A 1 278 ? -6.778 19.792 -2.543 1.00 65.62 278 ASN A N 1
ATOM 2290 C CA . ASN A 1 278 ? -8.238 19.847 -2.434 1.00 65.62 278 ASN A CA 1
ATOM 2291 C C . ASN A 1 278 ? -8.884 18.588 -3.048 1.00 65.62 278 ASN A C 1
ATOM 2293 O O . ASN A 1 278 ? -9.494 17.796 -2.324 1.00 65.62 278 ASN A O 1
ATOM 2297 N N . ASP A 1 279 ? -8.621 18.320 -4.328 1.00 71.19 279 ASP A N 1
ATOM 2298 C CA . ASP A 1 279 ? -8.942 17.062 -5.007 1.00 71.19 279 ASP A CA 1
ATOM 2299 C C . ASP A 1 279 ? -7.744 16.583 -5.848 1.00 71.19 279 ASP A C 1
ATOM 2301 O O . ASP A 1 279 ? -7.002 17.371 -6.433 1.00 71.19 279 ASP A O 1
ATOM 2305 N N . PHE A 1 280 ? -7.513 15.274 -5.872 1.00 82.00 280 PHE A N 1
ATOM 2306 C CA . PHE A 1 280 ? -6.386 14.671 -6.581 1.00 82.00 280 PHE A CA 1
ATOM 2307 C C . PHE A 1 280 ? -6.830 13.358 -7.203 1.00 82.00 280 PHE A C 1
ATOM 2309 O O . PHE A 1 280 ? -7.217 12.420 -6.495 1.00 82.00 280 PHE A O 1
ATOM 2316 N N . HIS A 1 281 ? -6.695 13.268 -8.520 1.00 85.19 281 HIS A N 1
ATOM 2317 C CA . HIS A 1 281 ? -6.916 12.050 -9.271 1.00 85.19 281 HIS A CA 1
ATOM 2318 C C . HIS A 1 281 ? -5.891 11.948 -10.399 1.00 85.19 281 HIS A C 1
ATOM 2320 O O . HIS A 1 281 ? -5.878 12.743 -11.332 1.00 85.19 281 HIS A O 1
ATOM 2326 N N . LEU A 1 282 ? -5.021 10.948 -10.320 1.00 87.75 282 LEU A N 1
ATOM 2327 C CA . LEU A 1 282 ? -4.014 10.669 -11.334 1.00 87.75 282 LEU A CA 1
ATOM 2328 C C . LEU A 1 282 ? -4.221 9.255 -11.864 1.00 87.75 282 LEU A C 1
ATOM 2330 O O . LEU A 1 282 ? -3.962 8.275 -11.158 1.00 87.75 282 LEU A O 1
ATOM 2334 N N . LYS A 1 283 ? -4.632 9.135 -13.126 1.00 90.12 283 LYS A N 1
ATOM 2335 C CA . LYS A 1 283 ? -4.726 7.843 -13.801 1.00 90.12 283 LYS A CA 1
ATOM 2336 C C . LYS A 1 283 ? -3.451 7.573 -14.590 1.00 90.12 283 LYS A C 1
ATOM 2338 O O . LYS A 1 283 ? -3.088 8.305 -15.510 1.00 90.12 283 LYS A O 1
ATOM 2343 N N . VAL A 1 284 ? -2.764 6.492 -14.229 1.00 91.00 284 VAL A N 1
ATOM 2344 C CA . VAL A 1 284 ? -1.564 6.013 -14.923 1.00 91.00 284 VAL A CA 1
ATOM 2345 C C . VAL A 1 284 ? -1.776 4.627 -15.510 1.00 91.00 284 VAL A C 1
ATOM 2347 O O . VAL A 1 284 ? -2.532 3.816 -14.971 1.00 91.00 284 VAL A O 1
ATOM 2350 N N . TYR A 1 285 ? -1.070 4.327 -16.596 1.00 93.38 285 TYR A N 1
ATOM 2351 C CA . TYR A 1 285 ? -1.092 3.014 -17.230 1.00 93.38 285 TYR A CA 1
ATOM 2352 C C . TYR A 1 285 ? 0.281 2.588 -17.756 1.00 93.38 285 TYR A C 1
ATOM 2354 O O . TYR A 1 285 ? 1.179 3.404 -17.961 1.00 93.38 285 TYR A O 1
ATOM 2362 N N . TRP A 1 286 ? 0.454 1.280 -17.932 1.00 94.00 286 TRP A N 1
ATOM 2363 C CA . TRP A 1 286 ? 1.656 0.652 -18.481 1.00 94.00 286 TRP A CA 1
ATOM 2364 C C . TRP A 1 286 ? 1.305 -0.664 -19.180 1.00 94.00 286 TRP A C 1
ATOM 2366 O O . TRP A 1 286 ? 0.182 -1.162 -19.072 1.00 94.00 286 TRP A O 1
ATOM 2376 N N . TYR A 1 287 ? 2.276 -1.237 -19.889 1.00 92.56 287 TYR A N 1
ATOM 2377 C CA . TYR A 1 287 ? 2.119 -2.507 -20.594 1.00 92.56 287 TYR A CA 1
ATOM 2378 C C . TYR A 1 287 ? 2.951 -3.604 -19.940 1.00 92.56 287 TYR A C 1
ATOM 2380 O O . TYR A 1 287 ? 4.109 -3.399 -19.583 1.00 92.56 287 TYR A O 1
ATOM 2388 N N . GLU A 1 288 ? 2.349 -4.781 -19.817 1.00 90.50 288 GLU A N 1
ATOM 2389 C CA . GLU A 1 288 ? 2.998 -6.014 -19.371 1.00 90.50 288 GLU A CA 1
ATOM 2390 C C . GLU A 1 288 ? 2.792 -7.109 -20.414 1.00 90.50 288 GLU A C 1
ATOM 2392 O O . GLU A 1 288 ? 1.797 -7.117 -21.137 1.00 90.50 288 GLU A O 1
ATOM 2397 N N . ARG A 1 289 ? 3.682 -8.094 -20.441 1.00 87.81 289 ARG A N 1
ATOM 2398 C CA . ARG A 1 289 ? 3.524 -9.295 -21.260 1.00 87.81 289 ARG A CA 1
ATOM 2399 C C . ARG A 1 289 ? 2.353 -10.157 -20.759 1.00 87.81 289 ARG A C 1
ATOM 2401 O O . ARG A 1 289 ? 2.127 -10.287 -19.547 1.00 87.81 289 ARG A O 1
ATOM 2408 N N . LYS A 1 290 ? 1.602 -10.758 -21.689 1.00 85.38 290 LYS A N 1
ATOM 2409 C CA . LYS A 1 290 ? 0.551 -11.754 -21.406 1.00 85.38 290 LYS A CA 1
ATOM 2410 C C . LYS A 1 290 ? 1.152 -13.124 -21.078 1.00 85.38 290 LYS A C 1
ATOM 2412 O O . LYS A 1 290 ? 0.880 -13.648 -19.998 1.00 85.38 290 LYS A O 1
ATOM 2417 N N . ASP A 1 291 ? 2.024 -13.635 -21.948 1.00 73.06 291 ASP A N 1
ATOM 2418 C CA . ASP A 1 291 ? 2.601 -14.980 -21.839 1.00 73.06 291 ASP A CA 1
ATOM 2419 C C . ASP A 1 291 ? 4.025 -14.978 -21.285 1.00 73.06 291 ASP A C 1
ATOM 2421 O O . ASP A 1 291 ? 4.908 -14.303 -21.794 1.00 73.06 291 ASP A O 1
ATOM 2425 N N . LYS A 1 292 ? 4.292 -15.797 -20.268 1.00 63.44 292 LYS A N 1
ATOM 2426 C CA . LYS A 1 292 ? 5.596 -15.863 -19.580 1.00 63.44 292 LYS A CA 1
ATOM 2427 C C . LYS A 1 292 ? 6.590 -16.841 -20.228 1.00 63.44 292 LYS A C 1
ATOM 2429 O O . LYS A 1 292 ? 7.396 -17.440 -19.524 1.00 63.44 292 LYS A O 1
ATOM 2434 N N . LYS A 1 293 ? 6.506 -17.068 -21.544 1.00 59.88 293 LYS A N 1
ATOM 2435 C CA . LYS A 1 293 ? 7.426 -17.982 -22.247 1.00 59.88 293 LYS A CA 1
ATOM 2436 C C . LYS A 1 293 ? 8.827 -17.361 -22.334 1.00 59.88 293 LYS A C 1
ATOM 2438 O O . LYS A 1 293 ? 8.948 -16.162 -22.566 1.00 59.88 293 LYS A O 1
ATOM 2443 N N . GLU A 1 294 ? 9.864 -18.188 -22.176 1.00 53.09 294 GLU A N 1
ATOM 2444 C CA . GLU A 1 294 ? 11.278 -17.764 -22.175 1.00 53.09 294 GLU A CA 1
ATOM 2445 C C . GLU A 1 294 ? 11.730 -17.147 -23.515 1.00 53.09 294 GLU A C 1
ATOM 2447 O O . GLU A 1 294 ? 12.597 -16.279 -23.526 1.00 53.09 294 GLU A O 1
ATOM 2452 N N . ASN A 1 295 ? 11.078 -17.498 -24.630 1.00 55.62 295 ASN A N 1
ATOM 2453 C CA . ASN A 1 295 ? 11.386 -16.970 -25.965 1.00 55.62 295 ASN A CA 1
ATOM 2454 C C . ASN A 1 295 ? 10.468 -15.801 -26.336 1.00 55.62 295 ASN A C 1
ATOM 2456 O O . ASN A 1 295 ? 9.609 -15.914 -27.212 1.00 55.62 295 ASN A O 1
ATOM 2460 N N . ALA A 1 296 ? 10.620 -14.683 -25.638 1.00 63.88 296 ALA A N 1
ATOM 2461 C CA . ALA A 1 296 ? 9.830 -13.494 -25.908 1.00 63.88 296 ALA A CA 1
ATOM 2462 C C . ALA A 1 296 ? 10.494 -12.575 -26.942 1.00 63.88 296 ALA A C 1
ATOM 2464 O O . ALA A 1 296 ? 11.619 -12.111 -26.750 1.00 63.88 296 ALA A O 1
ATOM 2465 N N . ASN A 1 297 ? 9.778 -12.276 -28.028 1.00 81.06 297 ASN A N 1
ATOM 2466 C CA . ASN A 1 297 ? 10.247 -11.365 -29.066 1.00 81.06 297 ASN A CA 1
ATOM 2467 C C . ASN A 1 297 ? 9.926 -9.905 -28.692 1.00 81.06 297 ASN A C 1
ATOM 2469 O O . ASN A 1 297 ? 8.862 -9.383 -29.029 1.00 81.06 297 ASN A O 1
ATOM 2473 N N . ILE A 1 298 ? 10.861 -9.248 -27.993 1.00 84.81 298 ILE A N 1
ATOM 2474 C CA . ILE A 1 298 ? 10.737 -7.850 -27.529 1.00 84.81 298 ILE A CA 1
ATOM 2475 C C . ILE A 1 298 ? 10.367 -6.902 -28.679 1.00 84.81 298 ILE A C 1
ATOM 2477 O O . ILE A 1 298 ? 9.541 -6.013 -28.494 1.00 84.81 298 ILE A O 1
ATOM 2481 N N . THR A 1 299 ? 10.934 -7.104 -29.871 1.00 85.94 299 THR A N 1
ATOM 2482 C CA . THR A 1 299 ? 10.676 -6.249 -31.038 1.00 85.94 299 THR A CA 1
ATOM 2483 C C . THR A 1 299 ? 9.220 -6.313 -31.482 1.00 85.94 299 THR A C 1
ATOM 2485 O O . THR A 1 299 ? 8.643 -5.298 -31.863 1.00 85.94 299 THR A O 1
ATOM 2488 N N . GLU A 1 300 ? 8.608 -7.491 -31.441 1.00 87.00 300 GLU A N 1
ATOM 2489 C CA . GLU A 1 300 ? 7.201 -7.637 -31.800 1.00 87.00 300 GLU A CA 1
ATOM 2490 C C . GLU A 1 300 ? 6.263 -7.102 -30.718 1.00 87.00 300 GLU A C 1
ATOM 2492 O O . GLU A 1 300 ? 5.229 -6.533 -31.052 1.00 87.00 300 GLU A O 1
ATOM 2497 N N . GLU A 1 301 ? 6.616 -7.263 -29.439 1.00 88.19 301 GLU A N 1
ATOM 2498 C CA . GLU A 1 301 ? 5.871 -6.640 -28.339 1.00 88.19 301 GLU A CA 1
ATOM 2499 C C . GLU A 1 301 ? 5.883 -5.115 -28.455 1.00 88.19 301 GLU A C 1
ATOM 2501 O O . GLU A 1 301 ? 4.860 -4.475 -28.242 1.00 88.19 301 GLU A O 1
ATOM 2506 N N . ASP A 1 302 ? 7.034 -4.534 -28.795 1.00 90.50 302 ASP A N 1
ATOM 2507 C CA . ASP A 1 302 ? 7.187 -3.086 -28.928 1.00 90.50 302 ASP A CA 1
ATOM 2508 C C . ASP A 1 302 ? 6.394 -2.536 -30.112 1.00 90.50 302 ASP A C 1
ATOM 2510 O O . ASP A 1 302 ? 5.730 -1.514 -29.958 1.00 90.50 302 ASP A O 1
ATOM 2514 N N . LYS A 1 303 ? 6.394 -3.244 -31.249 1.00 90.12 303 LYS A N 1
ATOM 2515 C CA . LYS A 1 303 ? 5.529 -2.913 -32.393 1.00 90.12 303 LYS A CA 1
ATOM 2516 C C . LYS A 1 303 ? 4.054 -2.958 -32.013 1.00 90.12 303 LYS A C 1
ATOM 2518 O O . LYS A 1 303 ? 3.312 -2.046 -32.341 1.00 90.12 303 LYS A O 1
ATOM 2523 N N . GLU A 1 304 ? 3.641 -3.990 -31.283 1.00 90.19 304 GLU A N 1
ATOM 2524 C CA . GLU A 1 304 ? 2.247 -4.123 -30.867 1.00 90.19 304 GLU A CA 1
ATOM 2525 C C . GLU A 1 304 ? 1.827 -3.024 -29.879 1.00 90.19 304 GLU A C 1
ATOM 2527 O O . GLU A 1 304 ? 0.711 -2.522 -29.973 1.00 90.19 304 GLU A O 1
ATOM 2532 N N . ILE A 1 305 ? 2.711 -2.621 -28.958 1.00 91.44 305 ILE A N 1
ATOM 2533 C CA . ILE A 1 305 ? 2.473 -1.459 -28.089 1.00 91.44 305 ILE A CA 1
ATOM 2534 C C . ILE A 1 305 ? 2.305 -0.193 -28.935 1.00 91.44 305 ILE A C 1
ATOM 2536 O O . ILE A 1 305 ? 1.382 0.573 -28.682 1.00 91.44 305 ILE A O 1
ATOM 2540 N N . ASP A 1 306 ? 3.161 0.018 -29.934 1.00 91.75 306 ASP A N 1
ATOM 2541 C CA . ASP A 1 306 ? 3.082 1.194 -30.806 1.00 91.75 306 ASP A CA 1
ATOM 2542 C C . ASP A 1 306 ? 1.777 1.223 -31.608 1.00 91.75 306 ASP A C 1
ATOM 2544 O O . ASP A 1 306 ? 1.105 2.252 -31.631 1.00 91.75 306 ASP A O 1
ATOM 2548 N N . ASP A 1 307 ? 1.351 0.085 -32.159 1.00 90.88 307 ASP A N 1
ATOM 2549 C CA . ASP A 1 307 ? 0.071 -0.029 -32.863 1.00 90.88 307 ASP A CA 1
ATOM 2550 C C . ASP A 1 307 ? -1.126 0.298 -31.951 1.00 90.88 307 ASP A C 1
ATOM 2552 O O . ASP A 1 307 ? -2.101 0.905 -32.398 1.00 90.88 307 ASP A O 1
ATOM 2556 N N . ILE A 1 308 ? -1.071 -0.076 -30.668 1.00 90.19 308 ILE A N 1
ATOM 2557 C CA . ILE A 1 308 ? -2.129 0.240 -29.694 1.00 90.19 308 ILE A CA 1
ATOM 2558 C C . ILE A 1 308 ? -2.135 1.737 -29.361 1.00 90.19 308 ILE A C 1
ATOM 2560 O O . ILE A 1 308 ? -3.193 2.365 -29.352 1.00 90.19 308 ILE A O 1
ATOM 2564 N N . GLU A 1 309 ? -0.965 2.322 -29.101 1.00 89.94 309 GLU A N 1
ATOM 2565 C CA . GLU A 1 309 ? -0.835 3.744 -28.751 1.00 89.94 309 GLU A CA 1
ATOM 2566 C C . GLU A 1 309 ? -1.236 4.656 -29.921 1.00 89.94 309 GLU A C 1
ATOM 2568 O O . GLU A 1 309 ? -1.886 5.681 -29.717 1.00 89.94 309 GLU A O 1
ATOM 2573 N N . GLU A 1 310 ? -0.924 4.251 -31.154 1.00 90.12 310 GLU A N 1
ATOM 2574 C CA . GLU A 1 310 ? -1.344 4.930 -32.385 1.00 90.12 310 GLU A CA 1
ATOM 2575 C C . GLU A 1 310 ? -2.803 4.625 -32.776 1.00 90.12 310 GLU A C 1
ATOM 2577 O O . GLU A 1 310 ? -3.264 5.064 -33.830 1.00 90.12 310 GLU A O 1
ATOM 2582 N N . ARG A 1 311 ? -3.549 3.891 -31.933 1.00 85.00 311 ARG A N 1
ATOM 2583 C CA . ARG A 1 311 ? -4.946 3.468 -32.156 1.00 85.00 311 ARG A CA 1
ATOM 2584 C C . ARG A 1 311 ? -5.160 2.663 -33.444 1.00 85.00 311 ARG A C 1
ATOM 2586 O O . ARG A 1 311 ? -6.281 2.573 -33.938 1.00 85.00 311 ARG A O 1
ATOM 2593 N N . LYS A 1 312 ? -4.104 2.045 -33.975 1.00 84.69 312 LYS A N 1
ATOM 2594 C CA . LYS A 1 312 ? -4.161 1.105 -35.105 1.00 84.69 312 LYS A CA 1
ATOM 2595 C C . LYS A 1 312 ? -4.694 -0.263 -34.683 1.00 84.69 312 LYS A C 1
ATOM 2597 O O . LYS A 1 312 ? -5.154 -1.025 -35.529 1.00 84.69 312 LYS A O 1
ATOM 2602 N N . LYS A 1 313 ? -4.632 -0.575 -33.384 1.00 85.38 313 LYS A N 1
ATOM 2603 C CA . LYS A 1 313 ? -5.069 -1.849 -32.811 1.00 85.38 313 LYS A CA 1
ATOM 2604 C C . LYS A 1 313 ? -5.814 -1.649 -31.490 1.00 85.38 313 LYS A C 1
ATOM 2606 O O . LYS A 1 313 ? -5.363 -0.890 -30.635 1.00 85.38 313 LYS A O 1
ATOM 2611 N N . ASP A 1 314 ? -6.925 -2.364 -31.296 1.00 84.44 314 ASP A N 1
ATOM 2612 C CA . ASP A 1 314 ? -7.621 -2.387 -30.005 1.00 84.44 314 ASP A CA 1
ATOM 2613 C C . ASP A 1 314 ? -6.819 -3.222 -28.989 1.00 84.44 314 ASP A C 1
ATOM 2615 O O . ASP A 1 314 ? -6.293 -4.299 -29.290 1.00 84.44 314 ASP A O 1
ATOM 2619 N N . ILE A 1 315 ? -6.744 -2.744 -27.746 1.00 83.38 315 ILE A N 1
ATOM 2620 C CA . ILE A 1 315 ? -6.093 -3.454 -26.644 1.00 83.38 315 ILE A CA 1
ATOM 2621 C C . ILE A 1 315 ? -6.725 -4.827 -26.384 1.00 83.38 315 ILE A C 1
ATOM 2623 O O . ILE A 1 315 ? -6.033 -5.753 -25.946 1.00 83.38 315 ILE A O 1
ATOM 2627 N N . LYS A 1 316 ? -8.027 -4.977 -26.657 1.00 85.19 316 LYS A N 1
ATOM 2628 C CA . LYS A 1 316 ? -8.743 -6.254 -26.512 1.00 85.19 316 LYS A CA 1
ATOM 2629 C C . LYS A 1 316 ? -8.201 -7.320 -27.460 1.00 85.19 316 LYS A C 1
ATOM 2631 O O . LYS A 1 316 ? -8.076 -8.475 -27.052 1.00 85.19 316 LYS A O 1
ATOM 2636 N N . ASP A 1 317 ? -7.768 -6.900 -28.643 1.00 84.56 317 ASP A N 1
ATOM 2637 C CA . ASP A 1 317 ? -7.208 -7.759 -29.688 1.00 84.56 317 ASP A CA 1
ATOM 2638 C C . ASP A 1 317 ? -5.698 -7.964 -29.527 1.00 84.56 317 ASP A C 1
ATOM 2640 O O . ASP A 1 317 ? -5.044 -8.626 -30.344 1.00 84.56 317 ASP A O 1
ATOM 2644 N N . SER A 1 318 ? -5.099 -7.381 -28.483 1.00 83.31 318 SER A N 1
ATOM 2645 C CA . SER A 1 318 ? -3.684 -7.588 -28.223 1.00 83.31 318 SER A CA 1
ATOM 2646 C C . SER A 1 318 ? -3.414 -9.047 -27.867 1.00 83.31 318 SER A C 1
ATOM 2648 O O . SER A 1 318 ? -4.095 -9.627 -27.024 1.00 83.31 318 SER A O 1
ATOM 2650 N N . VAL A 1 319 ? -2.396 -9.651 -28.470 1.00 84.25 319 VAL A N 1
ATOM 2651 C CA . VAL A 1 319 ? -2.029 -11.051 -28.222 1.00 84.25 319 VAL A CA 1
ATOM 2652 C C . VAL A 1 319 ? -0.871 -11.130 -27.230 1.00 84.25 319 VAL A C 1
ATOM 2654 O O . VAL A 1 319 ? -0.897 -11.977 -26.339 1.00 84.25 319 VAL A O 1
ATOM 2657 N N . LYS A 1 320 ? 0.122 -10.232 -27.321 1.00 85.44 320 LYS A N 1
ATOM 2658 C CA . LYS A 1 320 ? 1.380 -10.363 -26.559 1.00 85.44 320 LYS A CA 1
ATOM 2659 C C . LYS A 1 320 ? 1.422 -9.498 -25.313 1.00 85.44 320 LYS A C 1
ATOM 2661 O O . LYS A 1 320 ? 2.062 -9.885 -24.332 1.00 85.44 320 LYS A O 1
ATOM 2666 N N . VAL A 1 321 ? 0.736 -8.358 -25.323 1.00 89.25 321 VAL A N 1
ATOM 2667 C CA . VAL A 1 321 ? 0.756 -7.394 -24.221 1.00 89.25 321 VAL A CA 1
ATOM 2668 C C . VAL A 1 321 ? -0.631 -7.202 -23.619 1.00 89.25 321 VAL A C 1
ATOM 2670 O O . VAL A 1 321 ? -1.667 -7.486 -24.212 1.00 89.25 321 VAL A O 1
ATOM 2673 N N . LYS A 1 322 ? -0.662 -6.768 -22.366 1.00 91.25 322 LYS A N 1
ATOM 2674 C CA . LYS A 1 322 ? -1.870 -6.356 -21.653 1.00 91.25 322 LYS A CA 1
ATOM 2675 C C . LYS A 1 322 ? -1.619 -4.979 -21.065 1.00 91.25 322 LYS A C 1
ATOM 2677 O O . LYS A 1 322 ? -0.545 -4.719 -20.517 1.00 91.25 322 LYS A O 1
ATOM 2682 N N . ARG A 1 323 ? -2.630 -4.121 -21.143 1.00 91.88 323 ARG A N 1
ATOM 2683 C CA . ARG A 1 323 ? -2.619 -2.821 -20.482 1.00 91.88 323 ARG A CA 1
ATOM 2684 C C . ARG A 1 323 ? -2.966 -3.007 -19.011 1.00 91.88 323 ARG A C 1
ATOM 2686 O O . ARG A 1 323 ? -3.883 -3.751 -18.654 1.00 91.88 323 ARG A O 1
ATOM 2693 N N . LYS A 1 324 ? -2.198 -2.352 -18.157 1.00 93.12 324 LYS A N 1
ATOM 2694 C CA . LYS A 1 324 ? -2.438 -2.219 -16.726 1.00 93.12 324 LYS A CA 1
ATOM 2695 C C . LYS A 1 324 ? -2.684 -0.761 -16.419 1.00 93.12 324 LYS A C 1
ATOM 2697 O O . LYS A 1 324 ? -2.047 0.099 -17.013 1.00 93.12 324 LYS A O 1
ATOM 2702 N N . GLU A 1 325 ? -3.579 -0.505 -15.482 1.00 93.38 325 GLU A N 1
ATOM 2703 C CA . GLU A 1 325 ? -3.939 0.843 -15.070 1.00 93.38 325 GLU A CA 1
ATOM 2704 C C . GLU A 1 325 ? -4.029 0.942 -13.548 1.00 93.38 325 GLU A C 1
ATOM 2706 O O . GLU A 1 325 ? -4.270 -0.046 -12.842 1.00 93.38 325 GLU A O 1
ATOM 2711 N N . LYS A 1 326 ? -3.811 2.152 -13.043 1.00 93.88 326 LYS A N 1
ATOM 2712 C CA . LYS A 1 326 ? -4.006 2.518 -11.645 1.00 93.88 326 LYS A CA 1
ATOM 2713 C C . LYS A 1 326 ? -4.473 3.967 -11.590 1.00 93.88 326 LYS A C 1
ATOM 2715 O O . LYS A 1 326 ? -3.784 4.855 -12.076 1.00 93.88 326 LYS A O 1
ATOM 2720 N N . ALA A 1 327 ? -5.606 4.187 -10.938 1.00 91.44 327 ALA A N 1
ATOM 2721 C CA . ALA A 1 327 ? -5.990 5.501 -10.444 1.00 91.44 327 ALA A CA 1
ATOM 2722 C C . ALA A 1 327 ? -5.374 5.710 -9.055 1.00 91.44 327 ALA A C 1
ATOM 2724 O O . ALA A 1 327 ? -5.541 4.856 -8.175 1.00 91.44 327 ALA A O 1
ATOM 2725 N N . ILE A 1 328 ? -4.626 6.794 -8.882 1.00 89.62 328 ILE A N 1
ATOM 2726 C CA . ILE A 1 328 ? -4.114 7.279 -7.599 1.00 89.62 328 ILE A CA 1
ATOM 2727 C C . ILE A 1 328 ? -4.996 8.453 -7.201 1.00 89.62 328 ILE A C 1
ATOM 2729 O O . ILE A 1 328 ? -5.074 9.446 -7.917 1.00 89.62 328 ILE A O 1
ATOM 2733 N N . GLU A 1 329 ? -5.673 8.318 -6.073 1.00 87.00 329 GLU A N 1
ATOM 2734 C CA . GLU A 1 329 ? -6.605 9.328 -5.574 1.00 87.00 329 GLU A CA 1
ATOM 2735 C C . GLU A 1 329 ? -6.031 10.051 -4.351 1.00 87.00 329 GLU A C 1
ATOM 2737 O O . GLU A 1 329 ? -5.155 9.520 -3.667 1.00 87.00 329 GLU A O 1
ATOM 2742 N N . LYS A 1 330 ? -6.593 11.213 -4.000 1.00 83.12 330 LYS A N 1
ATOM 2743 C CA . LYS A 1 330 ? -6.280 11.961 -2.768 1.00 83.12 330 LYS A CA 1
ATOM 2744 C C . LYS A 1 330 ? -6.222 11.055 -1.529 1.00 83.12 330 LYS A C 1
ATOM 2746 O O . LYS A 1 330 ? -5.298 11.141 -0.720 1.00 83.12 330 LYS A O 1
ATOM 2751 N N . LYS A 1 331 ? -7.174 10.123 -1.411 1.00 81.31 331 LYS A N 1
ATOM 2752 C CA . LYS A 1 331 ? -7.223 9.148 -0.309 1.00 81.31 331 LYS A CA 1
ATOM 2753 C C . LYS A 1 331 ? -6.003 8.222 -0.263 1.00 81.31 331 LYS A C 1
ATOM 2755 O O . LYS A 1 331 ? -5.580 7.859 0.825 1.00 81.31 331 LYS A O 1
ATOM 2760 N N . ASP A 1 332 ? -5.419 7.864 -1.409 1.00 84.31 332 ASP A N 1
ATOM 2761 C CA . ASP A 1 332 ? -4.247 6.981 -1.459 1.00 84.31 332 ASP A CA 1
ATOM 2762 C C . ASP A 1 332 ? -2.994 7.671 -0.888 1.00 84.31 332 ASP A C 1
ATOM 2764 O O . ASP A 1 332 ? -2.086 6.987 -0.414 1.00 84.31 332 ASP A O 1
ATOM 2768 N N . ILE A 1 333 ? -2.956 9.007 -0.940 1.00 83.56 333 ILE A N 1
ATOM 2769 C CA . ILE A 1 333 ? -1.848 9.849 -0.470 1.00 83.56 333 ILE A CA 1
ATOM 2770 C C . ILE A 1 333 ? -2.025 10.188 1.013 1.00 83.56 333 ILE A C 1
ATOM 2772 O O . ILE A 1 333 ? -1.103 10.028 1.806 1.00 83.56 333 ILE A O 1
ATOM 2776 N N . ILE A 1 334 ? -3.220 10.644 1.391 1.00 80.31 334 ILE A N 1
ATOM 2777 C CA . ILE A 1 334 ? -3.487 11.210 2.720 1.00 80.31 334 ILE A CA 1
ATOM 2778 C C . ILE A 1 334 ? -3.779 10.127 3.751 1.00 80.31 334 ILE A C 1
ATOM 2780 O O . ILE A 1 334 ? -3.402 10.241 4.920 1.00 80.31 334 ILE A O 1
ATOM 2784 N N . GLU A 1 335 ? -4.473 9.063 3.348 1.00 79.12 335 GLU A N 1
ATOM 2785 C CA . GLU A 1 335 ? -4.797 7.994 4.278 1.00 79.12 335 GLU A CA 1
ATOM 2786 C C . GLU A 1 335 ? -3.550 7.130 4.470 1.00 79.12 335 GLU A C 1
ATOM 2788 O O . GLU A 1 335 ? -3.161 6.340 3.605 1.00 79.12 335 GLU A O 1
ATOM 2793 N N . LYS A 1 336 ? -2.934 7.290 5.649 1.00 80.50 336 LYS A N 1
ATOM 2794 C CA . LYS A 1 336 ? -1.652 6.689 6.052 1.00 80.50 336 LYS A CA 1
ATOM 2795 C C . LYS A 1 336 ? -1.506 5.235 5.602 1.00 80.50 336 LYS A C 1
ATOM 2797 O O . LYS A 1 336 ? -0.479 4.850 5.054 1.00 80.50 336 LYS A O 1
ATOM 2802 N N . PHE A 1 337 ? -2.559 4.439 5.768 1.00 81.56 337 PHE A N 1
ATOM 2803 C CA . PHE A 1 337 ? -2.624 3.042 5.354 1.00 81.56 337 PHE A CA 1
ATOM 2804 C C . PHE A 1 337 ? -2.244 2.781 3.888 1.00 81.56 337 PHE A C 1
ATOM 2806 O O . PHE A 1 337 ? -1.447 1.877 3.606 1.00 81.56 337 PHE A O 1
ATOM 2813 N N . TYR A 1 338 ? -2.823 3.536 2.949 1.00 84.88 338 TYR A N 1
ATOM 2814 C CA . TYR A 1 338 ? -2.537 3.364 1.526 1.00 84.88 338 TYR A CA 1
ATOM 2815 C C . TYR A 1 338 ? -1.107 3.798 1.222 1.00 84.88 338 TYR A C 1
ATOM 2817 O O . TYR A 1 338 ? -0.386 3.051 0.553 1.00 84.88 338 TYR A O 1
ATOM 2825 N N . ALA A 1 339 ? -0.668 4.916 1.806 1.00 87.62 339 ALA A N 1
ATOM 2826 C CA . ALA A 1 339 ? 0.697 5.409 1.678 1.00 87.62 339 ALA A CA 1
ATOM 2827 C C . ALA A 1 339 ? 1.731 4.365 2.136 1.00 87.62 339 ALA A C 1
ATOM 2829 O O . ALA A 1 339 ? 2.644 4.041 1.380 1.00 87.62 339 ALA A O 1
ATOM 2830 N N . ILE A 1 340 ? 1.550 3.729 3.300 1.00 89.56 340 ILE A N 1
ATOM 2831 C CA . ILE A 1 340 ? 2.476 2.691 3.805 1.00 89.56 340 ILE A CA 1
ATOM 2832 C C . ILE A 1 340 ? 2.469 1.467 2.909 1.00 89.56 340 ILE A C 1
ATOM 2834 O O . ILE A 1 340 ? 3.519 0.919 2.582 1.00 89.56 340 ILE A O 1
ATOM 2838 N N . ARG A 1 341 ? 1.284 1.014 2.490 1.00 89.25 341 ARG A N 1
ATOM 2839 C CA . ARG A 1 341 ? 1.178 -0.139 1.597 1.00 89.25 341 ARG A CA 1
ATOM 2840 C C . ARG A 1 341 ? 1.927 0.116 0.288 1.00 89.25 341 ARG A C 1
ATOM 2842 O O . ARG A 1 341 ? 2.532 -0.813 -0.257 1.00 89.25 341 ARG A O 1
ATOM 2849 N N . HIS A 1 342 ? 1.855 1.333 -0.237 1.00 92.94 342 HIS A N 1
ATOM 2850 C CA . HIS A 1 342 ? 2.576 1.733 -1.437 1.00 92.94 342 HIS A CA 1
ATOM 2851 C C . HIS A 1 342 ? 4.080 1.885 -1.179 1.00 92.94 342 HIS A C 1
ATOM 2853 O O . HIS A 1 342 ? 4.857 1.326 -1.950 1.00 92.94 342 HIS A O 1
ATOM 2859 N N . ALA A 1 343 ? 4.480 2.456 -0.042 1.00 93.56 343 ALA A N 1
ATOM 2860 C CA . ALA A 1 343 ? 5.867 2.532 0.413 1.00 93.56 343 ALA A CA 1
ATOM 2861 C C . ALA A 1 343 ? 6.523 1.145 0.561 1.00 93.56 343 ALA A C 1
ATOM 2863 O O . ALA A 1 343 ? 7.586 0.906 -0.006 1.00 93.56 343 ALA A O 1
ATOM 2864 N N . CYS A 1 344 ? 5.877 0.181 1.231 1.00 92.19 344 CYS A N 1
ATOM 2865 C CA . CYS A 1 344 ? 6.411 -1.181 1.353 1.00 92.19 344 CYS A CA 1
ATOM 2866 C C . CYS A 1 344 ? 6.596 -1.834 -0.025 1.00 92.19 344 CYS A C 1
ATOM 2868 O O . CYS A 1 344 ? 7.624 -2.444 -0.300 1.00 92.19 344 CYS A O 1
ATOM 2870 N N . ARG A 1 345 ? 5.612 -1.684 -0.921 1.00 91.62 345 ARG A N 1
ATOM 2871 C CA . ARG A 1 345 ? 5.710 -2.197 -2.299 1.00 91.62 345 ARG A CA 1
ATOM 2872 C C . ARG A 1 345 ? 6.811 -1.513 -3.103 1.00 91.62 345 ARG A C 1
ATOM 2874 O O . ARG A 1 345 ? 7.396 -2.155 -3.973 1.00 91.62 345 ARG A O 1
ATOM 2881 N N . ALA A 1 346 ? 7.067 -0.237 -2.831 1.00 93.38 346 ALA A N 1
ATOM 2882 C CA . ALA A 1 346 ? 8.161 0.497 -3.433 1.00 93.38 346 ALA A CA 1
ATOM 2883 C C . ALA A 1 346 ? 9.510 -0.056 -2.977 1.00 93.38 346 ALA A C 1
ATOM 2885 O O . ALA A 1 346 ? 10.325 -0.359 -3.838 1.00 93.38 346 ALA A O 1
ATOM 2886 N N . LEU A 1 347 ? 9.715 -0.298 -1.676 1.00 92.06 347 LEU A N 1
ATOM 2887 C CA . LEU A 1 347 ? 10.952 -0.918 -1.178 1.00 92.06 347 LEU A CA 1
ATOM 2888 C C . LEU A 1 347 ? 11.275 -2.225 -1.902 1.00 92.06 347 LEU A C 1
ATOM 2890 O O . LEU A 1 347 ? 12.381 -2.389 -2.405 1.00 92.06 347 LEU A O 1
ATOM 2894 N N . GLU A 1 348 ? 10.293 -3.116 -2.023 1.00 90.00 348 GLU A N 1
ATOM 2895 C CA . GLU A 1 348 ? 10.485 -4.411 -2.679 1.00 90.00 348 GLU A CA 1
ATOM 2896 C C . GLU A 1 348 ? 10.850 -4.242 -4.160 1.00 90.00 348 GLU A C 1
ATOM 2898 O O . GLU A 1 348 ? 11.783 -4.864 -4.666 1.00 90.00 348 GLU A O 1
ATOM 2903 N N . HIS A 1 349 ? 10.127 -3.363 -4.859 1.00 89.06 349 HIS A N 1
ATOM 2904 C CA . HIS A 1 349 ? 10.355 -3.045 -6.270 1.00 89.06 349 HIS A CA 1
ATOM 2905 C C . HIS A 1 349 ? 11.753 -2.468 -6.518 1.00 89.06 349 HIS A C 1
ATOM 2907 O O . HIS A 1 349 ? 12.402 -2.799 -7.513 1.00 89.06 349 HIS A O 1
ATOM 2913 N N . LEU A 1 350 ? 12.218 -1.611 -5.615 1.00 88.38 350 LEU A N 1
ATOM 2914 C CA . LEU A 1 350 ? 13.520 -0.960 -5.684 1.00 88.38 350 LEU A CA 1
ATOM 2915 C C . LEU A 1 350 ? 14.656 -1.929 -5.346 1.00 88.38 350 LEU A C 1
ATOM 2917 O O . LEU A 1 350 ? 15.623 -2.013 -6.106 1.00 88.38 350 LEU A O 1
ATOM 2921 N N . ASN A 1 351 ? 14.501 -2.725 -4.287 1.00 85.94 351 ASN A N 1
ATOM 2922 C CA . ASN A 1 351 ? 15.500 -3.700 -3.857 1.00 85.94 351 ASN A CA 1
ATOM 2923 C C . ASN A 1 351 ? 15.757 -4.775 -4.922 1.00 85.94 351 ASN A C 1
ATOM 2925 O O . ASN A 1 351 ? 16.902 -5.099 -5.235 1.00 85.94 351 ASN A O 1
ATOM 2929 N N . LYS A 1 352 ? 14.692 -5.250 -5.578 1.00 83.44 352 LYS A N 1
ATOM 2930 C CA . LYS A 1 352 ? 14.783 -6.147 -6.741 1.00 83.44 352 LYS A CA 1
ATOM 2931 C C . LYS A 1 352 ? 15.707 -5.601 -7.837 1.00 83.44 352 LYS A C 1
ATOM 2933 O O . LYS A 1 352 ? 16.508 -6.342 -8.406 1.00 83.44 352 LYS A O 1
ATOM 2938 N N . ARG A 1 353 ? 15.645 -4.294 -8.114 1.00 81.81 353 ARG A N 1
ATOM 2939 C CA . ARG A 1 353 ? 16.489 -3.637 -9.128 1.00 81.81 353 ARG A CA 1
ATOM 2940 C C . ARG A 1 353 ? 17.921 -3.447 -8.650 1.00 81.81 353 ARG A C 1
ATOM 2942 O O . ARG A 1 353 ? 18.837 -3.642 -9.449 1.00 81.81 353 ARG A O 1
ATOM 2949 N N . TYR A 1 354 ? 18.106 -3.129 -7.373 1.00 80.56 354 TYR A N 1
ATOM 2950 C CA . TYR A 1 354 ? 19.422 -3.043 -6.749 1.00 80.56 354 TYR A CA 1
ATOM 2951 C C . TYR A 1 354 ? 20.189 -4.363 -6.857 1.00 80.56 354 TYR A C 1
ATOM 2953 O O . TYR A 1 354 ? 21.278 -4.382 -7.428 1.00 80.56 354 TYR A O 1
ATOM 2961 N N . ILE A 1 355 ? 19.568 -5.474 -6.448 1.00 75.88 355 ILE A N 1
ATOM 2962 C CA . ILE A 1 355 ? 20.192 -6.807 -6.473 1.00 75.88 355 ILE A CA 1
ATOM 2963 C C . ILE A 1 355 ? 20.434 -7.305 -7.907 1.00 75.88 355 ILE A C 1
ATOM 2965 O O . ILE A 1 355 ? 21.417 -7.993 -8.165 1.00 75.88 355 ILE A O 1
ATOM 2969 N N . SER A 1 356 ? 19.610 -6.901 -8.881 1.00 70.50 356 SER A N 1
ATOM 2970 C CA . SER A 1 356 ? 19.804 -7.250 -10.302 1.00 70.50 356 SER A CA 1
ATOM 2971 C C . SER A 1 356 ? 21.013 -6.578 -10.988 1.00 70.50 356 SER A C 1
ATOM 2973 O O . SER A 1 356 ? 21.091 -6.563 -12.216 1.00 70.50 356 SER A O 1
ATOM 2975 N N . ASN A 1 357 ? 21.945 -5.993 -10.225 1.00 65.50 357 ASN A N 1
ATOM 2976 C CA . ASN A 1 357 ? 23.135 -5.264 -10.685 1.00 65.50 357 ASN A CA 1
ATOM 2977 C C . ASN A 1 357 ? 22.863 -4.059 -11.607 1.00 65.50 357 ASN A C 1
ATOM 2979 O O . ASN A 1 357 ? 23.793 -3.498 -12.182 1.00 65.50 357 ASN A O 1
ATOM 2983 N N . ARG A 1 358 ? 21.619 -3.567 -11.707 1.00 62.47 358 ARG A N 1
ATOM 2984 C CA . ARG A 1 358 ? 21.309 -2.338 -12.471 1.00 62.47 358 ARG A CA 1
ATOM 2985 C C . ARG A 1 358 ? 21.932 -1.076 -11.872 1.00 62.47 358 ARG A C 1
ATOM 2987 O O . ARG A 1 358 ? 22.075 -0.073 -12.571 1.00 62.47 358 ARG A O 1
ATOM 2994 N N . LEU A 1 359 ? 22.292 -1.135 -10.590 1.00 59.25 359 LEU A N 1
ATOM 2995 C CA . LEU A 1 359 ? 22.829 -0.026 -9.803 1.00 59.25 359 LEU A CA 1
ATOM 2996 C C . LEU A 1 359 ? 24.332 -0.133 -9.499 1.00 59.25 359 LEU A C 1
ATOM 2998 O O . LEU A 1 359 ? 24.941 0.883 -9.175 1.00 59.25 359 LEU A O 1
ATOM 3002 N N . ALA A 1 360 ? 24.940 -1.313 -9.661 1.00 56.59 360 ALA A N 1
ATOM 3003 C CA . ALA A 1 360 ? 26.285 -1.629 -9.162 1.00 56.59 360 ALA A CA 1
ATOM 3004 C C . ALA A 1 360 ? 27.443 -0.862 -9.841 1.00 56.59 360 ALA A C 1
ATOM 3006 O O . ALA A 1 360 ? 28.571 -0.908 -9.364 1.00 56.59 360 ALA A O 1
ATOM 3007 N N . ASN A 1 361 ? 27.181 -0.127 -10.928 1.00 63.50 361 ASN A N 1
ATOM 3008 C CA . ASN A 1 361 ? 28.234 0.452 -11.771 1.00 63.50 361 ASN A CA 1
ATOM 3009 C C . ASN A 1 361 ? 28.444 1.969 -11.578 1.00 63.50 361 ASN A C 1
ATOM 3011 O O . ASN A 1 361 ? 29.202 2.570 -12.337 1.00 63.50 361 ASN A O 1
ATOM 3015 N N . ASN A 1 362 ? 27.750 2.633 -10.640 1.00 73.00 362 ASN A N 1
ATOM 3016 C CA . ASN A 1 362 ? 27.869 4.089 -10.471 1.00 73.00 362 ASN A CA 1
ATOM 3017 C C . ASN A 1 362 ? 27.614 4.553 -9.024 1.00 73.00 362 ASN A C 1
ATOM 3019 O O . ASN A 1 362 ? 26.474 4.547 -8.561 1.00 73.00 362 ASN A O 1
ATOM 3023 N N . TYR A 1 363 ? 28.662 5.050 -8.359 1.00 78.62 363 TYR A N 1
ATOM 3024 C CA . TYR A 1 363 ? 28.620 5.562 -6.981 1.00 78.62 363 TYR A CA 1
ATOM 3025 C C . TYR A 1 363 ? 27.542 6.638 -6.752 1.00 78.62 363 TYR A C 1
ATOM 3027 O O . TYR A 1 363 ? 26.782 6.569 -5.790 1.00 78.62 363 TYR A O 1
ATOM 3035 N N . ILE A 1 364 ? 27.394 7.591 -7.679 1.00 79.69 364 ILE A N 1
ATOM 3036 C CA . ILE A 1 364 ? 26.388 8.663 -7.577 1.00 79.69 364 ILE A CA 1
ATOM 3037 C C . ILE A 1 364 ? 24.970 8.078 -7.611 1.00 79.69 364 ILE A C 1
ATOM 3039 O O . ILE A 1 364 ? 24.070 8.575 -6.932 1.00 79.69 364 ILE A O 1
ATOM 3043 N N . ARG A 1 365 ? 24.744 7.018 -8.399 1.00 78.62 365 ARG A N 1
ATOM 3044 C CA . ARG A 1 365 ? 23.439 6.339 -8.444 1.00 78.62 365 ARG A CA 1
ATOM 3045 C C . ARG A 1 365 ? 23.159 5.562 -7.167 1.00 78.62 365 ARG A C 1
ATOM 3047 O O . ARG A 1 365 ? 22.023 5.606 -6.706 1.00 78.62 365 ARG A O 1
ATOM 3054 N N . ILE A 1 366 ? 24.168 4.899 -6.606 1.00 83.56 366 ILE A N 1
ATOM 3055 C CA . ILE A 1 366 ? 24.051 4.174 -5.334 1.00 83.56 366 ILE A CA 1
ATOM 3056 C C . ILE A 1 366 ? 23.650 5.145 -4.223 1.00 83.56 366 ILE A C 1
ATOM 3058 O O . ILE A 1 366 ? 22.632 4.928 -3.575 1.00 83.56 366 ILE A O 1
ATOM 3062 N N . HIS A 1 367 ? 24.342 6.277 -4.093 1.00 83.56 367 HIS A N 1
ATOM 3063 C CA . HIS A 1 367 ? 24.020 7.257 -3.056 1.00 83.56 367 HIS A CA 1
ATOM 3064 C C . HIS A 1 367 ? 22.601 7.842 -3.205 1.00 83.56 367 HIS A C 1
ATOM 3066 O O . HIS A 1 367 ? 21.847 7.954 -2.238 1.00 83.56 367 HIS A O 1
ATOM 3072 N N . LYS A 1 368 ? 22.174 8.155 -4.438 1.00 84.81 368 LYS A N 1
ATOM 3073 C CA . LYS A 1 368 ? 20.793 8.601 -4.709 1.00 84.81 368 LYS A CA 1
ATOM 3074 C C . LYS A 1 368 ? 19.757 7.522 -4.380 1.00 84.81 368 LYS A C 1
ATOM 3076 O O . LYS A 1 368 ? 18.674 7.841 -3.894 1.00 84.81 368 LYS A O 1
ATOM 3081 N N . TYR A 1 369 ? 20.075 6.260 -4.664 1.00 87.44 369 TYR A N 1
ATOM 3082 C CA . TYR A 1 369 ? 19.228 5.121 -4.321 1.00 87.44 369 TYR A CA 1
ATOM 3083 C C . TYR A 1 369 ? 19.087 4.980 -2.802 1.00 87.44 369 TYR A C 1
ATOM 3085 O O . TYR A 1 369 ? 17.965 4.898 -2.306 1.00 87.44 369 TYR A O 1
ATOM 3093 N N . GLU A 1 370 ? 20.196 5.026 -2.065 1.00 87.56 370 GLU A N 1
ATOM 3094 C CA . GLU A 1 370 ? 20.207 4.960 -0.601 1.00 87.56 370 GLU A CA 1
ATOM 3095 C C . GLU A 1 370 ? 19.388 6.088 0.027 1.00 87.56 370 GLU A C 1
ATOM 3097 O O . GLU A 1 370 ? 18.593 5.820 0.928 1.00 87.56 370 GLU A O 1
ATOM 3102 N N . LYS A 1 371 ? 19.493 7.318 -0.499 1.00 87.94 371 LYS A N 1
ATOM 3103 C CA . LYS A 1 371 ? 18.694 8.464 -0.035 1.00 87.94 371 LYS A CA 1
ATOM 3104 C C . LYS A 1 371 ? 17.189 8.195 -0.167 1.00 87.94 371 LYS A C 1
ATOM 3106 O O . LYS A 1 371 ? 16.445 8.360 0.798 1.00 87.94 371 LYS A O 1
ATOM 3111 N N . ILE A 1 372 ? 16.736 7.710 -1.327 1.00 89.25 372 ILE A N 1
ATOM 3112 C CA . ILE A 1 372 ? 15.317 7.376 -1.546 1.00 89.25 372 ILE A CA 1
ATOM 3113 C C . ILE A 1 372 ? 14.875 6.213 -0.651 1.00 89.25 372 ILE A C 1
ATOM 3115 O O . ILE A 1 372 ? 13.822 6.296 -0.020 1.00 89.25 372 ILE A O 1
ATOM 3119 N N . ILE A 1 373 ? 15.674 5.150 -0.541 1.00 90.75 373 ILE A N 1
ATOM 3120 C CA . ILE A 1 373 ? 15.376 4.029 0.361 1.00 90.75 373 ILE A CA 1
ATOM 3121 C C . ILE A 1 373 ? 15.271 4.504 1.813 1.00 90.75 373 ILE A C 1
ATOM 3123 O O . ILE A 1 373 ? 14.370 4.056 2.524 1.00 90.75 373 ILE A O 1
ATOM 3127 N N . GLY A 1 374 ? 16.137 5.425 2.240 1.00 90.38 374 GLY A N 1
ATOM 3128 C CA . GLY A 1 374 ? 16.085 6.066 3.550 1.00 90.38 374 GLY A CA 1
ATOM 3129 C C . GLY A 1 374 ? 14.739 6.742 3.803 1.00 90.38 374 GLY A C 1
ATOM 3130 O O . GLY A 1 374 ? 14.084 6.432 4.799 1.00 90.38 374 GLY A O 1
ATOM 3131 N N . TYR A 1 375 ? 14.265 7.570 2.866 1.00 91.81 375 TYR A N 1
ATOM 3132 C CA . TYR A 1 375 ? 12.951 8.206 2.994 1.00 91.81 375 TYR A CA 1
ATOM 3133 C C . TYR A 1 375 ? 11.805 7.191 3.070 1.00 91.81 375 TYR A C 1
ATOM 3135 O O . TYR A 1 375 ? 10.938 7.300 3.936 1.00 91.81 375 TYR A O 1
ATOM 3143 N N . ILE A 1 376 ? 11.807 6.166 2.214 1.00 93.06 376 ILE A N 1
ATOM 3144 C CA . ILE A 1 376 ? 10.737 5.157 2.209 1.00 93.06 376 ILE A CA 1
ATOM 3145 C C . ILE A 1 376 ? 10.741 4.349 3.516 1.00 93.06 376 ILE A C 1
ATOM 3147 O O . ILE A 1 376 ? 9.680 4.108 4.099 1.00 93.06 376 ILE A O 1
ATOM 3151 N N . LYS A 1 377 ? 11.925 3.962 4.013 1.00 91.81 377 LYS A N 1
ATOM 3152 C CA . LYS A 1 377 ? 12.078 3.312 5.324 1.00 91.81 377 LYS A CA 1
ATOM 3153 C C . LYS A 1 377 ? 11.549 4.209 6.442 1.00 91.81 377 LYS A C 1
ATOM 3155 O O . LYS A 1 377 ? 10.835 3.711 7.309 1.00 91.81 377 LYS A O 1
ATOM 3160 N N . HIS A 1 378 ? 11.830 5.511 6.393 1.00 89.56 378 HIS A N 1
ATOM 3161 C CA . HIS A 1 378 ? 11.362 6.476 7.385 1.00 89.56 378 HIS A CA 1
ATOM 3162 C C . HIS A 1 378 ? 9.830 6.627 7.389 1.00 89.56 378 HIS A C 1
ATOM 3164 O O . HIS A 1 378 ? 9.232 6.630 8.464 1.00 89.56 378 HIS A O 1
ATOM 3170 N N . ILE A 1 379 ? 9.176 6.656 6.217 1.00 90.25 379 ILE A N 1
ATOM 3171 C CA . ILE A 1 379 ? 7.701 6.652 6.106 1.00 90.25 379 ILE A CA 1
ATOM 3172 C C . ILE A 1 379 ? 7.110 5.442 6.845 1.00 90.25 379 ILE A C 1
ATOM 3174 O O . ILE A 1 379 ? 6.180 5.582 7.644 1.00 90.25 379 ILE A O 1
ATOM 3178 N N . ILE A 1 380 ? 7.661 4.247 6.609 1.00 91.44 380 ILE A N 1
ATOM 3179 C CA . ILE A 1 380 ? 7.148 3.011 7.217 1.00 91.44 380 ILE A CA 1
ATOM 3180 C C . ILE A 1 380 ? 7.455 2.970 8.718 1.00 91.44 380 ILE A C 1
ATOM 3182 O O . ILE A 1 380 ? 6.579 2.619 9.509 1.00 91.44 380 ILE A O 1
ATOM 3186 N N . TRP A 1 381 ? 8.669 3.355 9.117 1.00 89.81 381 TRP A N 1
ATOM 3187 C CA . TRP A 1 381 ? 9.088 3.408 10.518 1.00 89.81 381 TRP A CA 1
ATOM 3188 C C . TRP A 1 381 ? 8.220 4.366 11.338 1.00 89.81 381 TRP A C 1
ATOM 3190 O O . TRP A 1 381 ? 7.687 3.958 12.370 1.00 89.81 381 TRP A O 1
ATOM 3200 N N . LYS A 1 382 ? 7.995 5.596 10.851 1.00 88.25 382 LYS A N 1
ATOM 3201 C CA . LYS A 1 382 ? 7.153 6.603 11.519 1.00 88.25 382 LYS A CA 1
ATOM 3202 C C . LYS A 1 382 ? 5.767 6.035 11.816 1.00 88.25 382 LYS A C 1
ATOM 3204 O O . LYS A 1 382 ? 5.256 6.180 12.925 1.00 88.25 382 LYS A O 1
ATOM 3209 N N . PHE A 1 383 ? 5.169 5.331 10.859 1.00 86.44 383 PHE A N 1
ATOM 3210 C CA . PHE A 1 383 ? 3.867 4.722 11.085 1.00 86.44 383 PHE A CA 1
ATOM 3211 C C . PHE A 1 383 ? 3.909 3.532 12.047 1.00 86.44 383 PHE A C 1
ATOM 3213 O O . PHE A 1 383 ? 3.088 3.462 12.957 1.00 86.44 383 PHE A O 1
ATOM 3220 N N . ALA A 1 384 ? 4.860 2.611 11.881 1.00 85.44 384 ALA A N 1
ATOM 3221 C CA . ALA A 1 384 ? 4.995 1.462 12.774 1.00 85.44 384 ALA A CA 1
ATOM 3222 C C . ALA A 1 384 ? 5.245 1.893 14.234 1.00 85.44 384 ALA A C 1
ATOM 3224 O O . ALA A 1 384 ? 4.780 1.226 15.158 1.00 85.44 384 ALA A O 1
ATOM 3225 N N . LYS A 1 385 ? 5.924 3.031 14.437 1.00 85.38 385 LYS A N 1
ATOM 3226 C CA . LYS A 1 385 ? 6.182 3.638 15.746 1.00 85.38 385 LYS A CA 1
ATOM 3227 C C . LYS A 1 385 ? 4.949 4.300 16.361 1.00 85.38 385 LYS A C 1
ATOM 3229 O O . LYS A 1 385 ? 4.667 4.065 17.532 1.00 85.38 385 LYS A O 1
ATOM 3234 N N . HIS A 1 386 ? 4.231 5.126 15.599 1.00 84.38 386 HIS A N 1
ATOM 3235 C CA . HIS A 1 386 ? 3.135 5.943 16.136 1.00 84.38 386 HIS A CA 1
ATOM 3236 C C . HIS A 1 386 ? 1.753 5.272 16.072 1.00 84.38 386 HIS A C 1
ATOM 3238 O O . HIS A 1 386 ? 0.876 5.630 16.852 1.00 84.38 386 HIS A O 1
ATOM 3244 N N . GLU A 1 387 ? 1.544 4.295 15.185 1.00 80.56 387 GLU A N 1
ATOM 3245 C CA . GLU A 1 387 ? 0.271 3.573 15.027 1.00 80.56 387 GLU A CA 1
ATOM 3246 C C . GLU A 1 387 ? 0.470 2.042 14.970 1.00 80.56 387 GLU A C 1
ATOM 3248 O O . GLU A 1 387 ? 0.088 1.382 13.994 1.00 80.56 387 GLU A O 1
ATOM 3253 N N . PRO A 1 388 ? 1.048 1.431 16.022 1.00 79.75 388 PRO A N 1
ATOM 3254 C CA . PRO A 1 388 ? 1.439 0.022 16.004 1.00 79.75 388 PRO A CA 1
ATOM 3255 C C . PRO A 1 388 ? 0.255 -0.930 15.793 1.00 79.75 388 PRO A C 1
ATOM 3257 O O . PRO A 1 388 ? 0.387 -1.923 15.083 1.00 79.75 388 PRO A O 1
ATOM 3260 N N . GLU A 1 389 ? -0.923 -0.639 16.349 1.00 77.69 389 GLU A N 1
ATOM 3261 C CA . GLU A 1 389 ? -2.117 -1.483 16.180 1.00 77.69 389 GLU A CA 1
ATOM 3262 C C . GLU 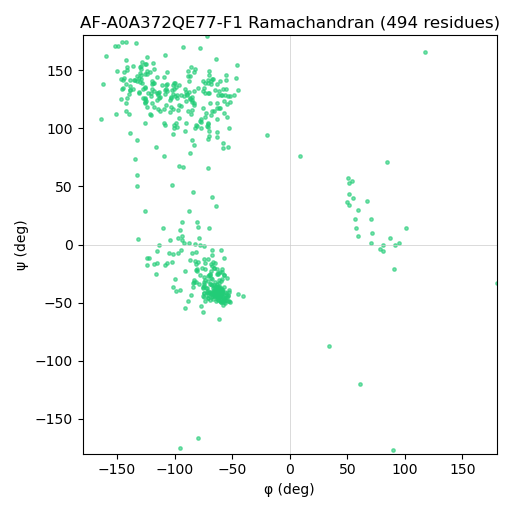A 1 389 ? -2.627 -1.505 14.730 1.00 77.69 389 GLU A C 1
ATOM 3264 O O . GLU A 1 389 ? -2.908 -2.573 14.177 1.00 77.69 389 GLU A O 1
ATOM 3269 N N . ASN A 1 390 ? -2.671 -0.340 14.074 1.00 78.88 390 ASN A N 1
ATOM 3270 C CA . ASN A 1 390 ? -3.036 -0.238 12.659 1.00 78.88 390 ASN A CA 1
ATOM 3271 C C . ASN A 1 390 ? -1.993 -0.927 11.773 1.00 78.88 390 ASN A C 1
ATOM 3273 O O . ASN A 1 390 ? -2.333 -1.559 10.769 1.00 78.88 390 ASN A O 1
ATOM 3277 N N . PHE A 1 391 ? -0.717 -0.859 12.161 1.00 81.00 391 PHE A N 1
ATOM 3278 C CA . PHE A 1 391 ? 0.354 -1.559 11.463 1.00 81.00 391 PHE A CA 1
ATOM 3279 C C . PHE A 1 391 ? 0.213 -3.086 11.566 1.00 81.00 391 PHE A C 1
ATOM 3281 O O . PHE A 1 391 ? 0.363 -3.784 10.562 1.00 81.00 391 PHE A O 1
ATOM 3288 N N . LYS A 1 392 ? -0.178 -3.621 12.731 1.00 79.69 392 LYS A N 1
ATOM 3289 C CA . LYS A 1 392 ? -0.486 -5.056 12.903 1.00 79.69 392 LYS A CA 1
ATOM 3290 C C . LYS A 1 392 ? -1.595 -5.517 11.952 1.00 79.69 392 LYS A C 1
ATOM 3292 O O . LYS A 1 392 ? -1.421 -6.504 11.233 1.00 79.69 392 LYS A O 1
ATOM 3297 N N . LEU A 1 393 ? -2.695 -4.762 11.888 1.00 78.75 393 LEU A N 1
ATOM 3298 C CA . LEU A 1 393 ? -3.811 -5.014 10.967 1.00 78.75 393 LEU A CA 1
ATOM 3299 C C . LEU A 1 393 ? -3.340 -5.053 9.503 1.00 78.75 393 LEU A C 1
ATOM 3301 O O . LEU A 1 393 ? -3.684 -5.962 8.736 1.00 78.75 393 LEU A O 1
ATOM 3305 N N . LEU A 1 394 ? -2.523 -4.075 9.117 1.00 80.88 394 LEU A N 1
ATOM 3306 C CA . LEU A 1 394 ? -1.899 -3.973 7.801 1.00 80.88 394 LEU A CA 1
ATOM 3307 C C . LEU A 1 394 ? -1.063 -5.206 7.447 1.00 80.88 394 LEU A C 1
ATOM 3309 O O . LEU A 1 394 ? -1.192 -5.753 6.341 1.00 80.88 394 LEU A O 1
ATOM 3313 N N . CYS A 1 395 ? -0.229 -5.655 8.385 1.00 78.81 395 CYS A N 1
ATOM 3314 C CA . CYS A 1 395 ? 0.637 -6.804 8.185 1.00 78.81 395 CYS A CA 1
ATOM 3315 C C . CYS A 1 395 ? -0.157 -8.074 7.879 1.00 78.81 395 CYS A C 1
ATOM 3317 O O . CYS A 1 395 ? 0.240 -8.819 6.987 1.00 78.81 395 CYS A O 1
ATOM 3319 N N . VAL A 1 396 ? -1.306 -8.289 8.517 1.00 76.00 396 VAL A N 1
ATOM 3320 C CA . VAL A 1 396 ? -2.137 -9.474 8.251 1.00 76.00 396 VAL A CA 1
ATOM 3321 C C . VAL A 1 396 ? -2.883 -9.402 6.932 1.00 76.00 396 VAL A C 1
ATOM 3323 O O . VAL A 1 396 ? -3.009 -10.401 6.222 1.00 76.00 396 VAL A O 1
ATOM 3326 N N . ARG A 1 397 ? -3.312 -8.213 6.518 1.00 77.50 397 ARG A N 1
ATOM 3327 C CA . ARG A 1 397 ? -4.047 -8.062 5.259 1.00 77.50 397 ARG A CA 1
ATOM 3328 C C . ARG A 1 397 ? -3.163 -8.171 4.015 1.00 77.50 397 ARG A C 1
ATOM 3330 O O . ARG A 1 397 ? -3.582 -8.742 2.996 1.00 77.50 397 ARG A O 1
ATOM 3337 N N . TYR A 1 398 ? -1.977 -7.567 4.061 1.00 80.19 398 TYR A N 1
ATOM 3338 C CA . TYR A 1 398 ? -1.095 -7.437 2.892 1.00 80.19 398 TYR A CA 1
ATOM 3339 C C . TYR A 1 398 ? 0.198 -8.216 2.989 1.00 80.19 398 TYR A C 1
ATOM 3341 O O . TYR A 1 398 ? 0.955 -8.199 2.022 1.00 80.19 398 TYR A O 1
ATOM 3349 N N . ASN A 1 399 ? 0.418 -8.917 4.098 1.00 82.25 399 ASN A N 1
ATOM 3350 C CA . ASN A 1 399 ? 1.656 -9.615 4.369 1.00 82.25 399 ASN A CA 1
ATOM 3351 C C . ASN A 1 399 ? 2.874 -8.682 4.247 1.00 82.25 399 ASN A C 1
ATOM 3353 O O . ASN A 1 399 ? 3.796 -8.932 3.473 1.00 82.25 399 ASN A O 1
ATOM 3357 N N . ILE A 1 400 ? 2.848 -7.566 4.987 1.00 86.75 400 ILE A N 1
ATOM 3358 C CA . ILE A 1 400 ? 3.952 -6.591 4.991 1.00 86.75 400 ILE A CA 1
ATOM 3359 C C . ILE A 1 400 ? 5.265 -7.264 5.388 1.00 86.75 400 ILE A C 1
ATOM 3361 O O . ILE A 1 400 ? 6.287 -6.955 4.792 1.00 86.75 400 ILE A O 1
ATOM 3365 N N . MET A 1 401 ? 5.239 -8.229 6.313 1.00 87.06 401 MET A N 1
ATOM 3366 C CA . MET A 1 401 ? 6.448 -8.941 6.729 1.00 87.06 401 MET A CA 1
ATOM 3367 C C . MET A 1 401 ? 7.149 -9.626 5.548 1.00 87.06 401 MET A C 1
ATOM 3369 O O . MET A 1 401 ? 8.346 -9.435 5.364 1.00 87.06 401 MET A O 1
ATOM 3373 N N . LYS A 1 402 ? 6.402 -10.321 4.676 1.00 87.44 402 LYS A N 1
ATOM 3374 C CA . LYS A 1 402 ? 6.947 -10.856 3.419 1.00 87.44 402 LYS A CA 1
ATOM 3375 C C . LYS A 1 402 ? 7.634 -9.771 2.593 1.00 87.44 402 LYS A C 1
ATOM 3377 O O . LYS A 1 402 ? 8.744 -9.970 2.116 1.00 87.44 402 LYS A O 1
ATOM 3382 N N . ILE A 1 403 ? 6.959 -8.637 2.405 1.00 88.19 403 ILE A N 1
ATOM 3383 C CA . ILE A 1 403 ? 7.466 -7.525 1.592 1.00 88.19 403 ILE A CA 1
ATOM 3384 C C . ILE A 1 403 ? 8.771 -6.985 2.190 1.00 88.19 403 ILE A C 1
ATOM 3386 O O . ILE A 1 403 ? 9.719 -6.750 1.449 1.00 88.19 403 ILE A O 1
ATOM 3390 N N . LEU A 1 404 ? 8.846 -6.839 3.514 1.00 89.62 404 LEU A N 1
ATOM 3391 C CA . LEU A 1 404 ? 10.046 -6.374 4.208 1.00 89.62 404 LEU A CA 1
ATOM 3392 C C . LEU A 1 404 ? 11.213 -7.359 4.090 1.00 89.62 404 LEU A C 1
ATOM 3394 O O . LEU A 1 404 ? 12.333 -6.909 3.864 1.00 89.62 404 LEU A O 1
ATOM 3398 N N . ILE A 1 405 ? 10.952 -8.671 4.170 1.00 87.94 405 ILE A N 1
ATOM 3399 C CA . ILE A 1 405 ? 11.974 -9.710 3.954 1.00 87.94 405 ILE A CA 1
ATOM 3400 C C . ILE A 1 405 ? 12.513 -9.626 2.520 1.00 87.94 405 ILE A C 1
ATOM 3402 O O . ILE A 1 405 ? 13.717 -9.554 2.317 1.00 87.94 405 ILE A O 1
ATOM 3406 N N . LEU A 1 406 ? 11.630 -9.543 1.517 1.00 85.19 406 LEU A N 1
ATOM 3407 C CA . LEU A 1 406 ? 12.033 -9.371 0.111 1.00 85.19 406 LEU A CA 1
ATOM 3408 C C . LEU A 1 406 ? 12.770 -8.041 -0.152 1.00 85.19 406 LEU A C 1
ATOM 3410 O O . LEU A 1 406 ? 13.461 -7.892 -1.160 1.00 85.19 406 LEU A O 1
ATOM 3414 N N . SER A 1 407 ? 12.600 -7.055 0.726 1.00 85.56 407 SER A N 1
ATOM 3415 C CA . SER A 1 407 ? 13.222 -5.733 0.616 1.00 85.56 407 SER A CA 1
ATOM 3416 C C . SER A 1 407 ? 14.551 -5.615 1.368 1.00 85.56 407 SER A C 1
ATOM 3418 O O . SER A 1 407 ? 15.084 -4.509 1.427 1.00 85.56 407 SER A O 1
ATOM 3420 N N . ASP A 1 408 ? 15.053 -6.697 1.974 1.00 84.25 408 ASP A N 1
ATOM 3421 C CA . ASP A 1 408 ? 16.279 -6.705 2.790 1.00 84.25 408 ASP A CA 1
ATOM 3422 C C . ASP A 1 408 ? 16.276 -5.613 3.886 1.00 84.25 408 ASP A C 1
ATOM 3424 O O . ASP A 1 408 ? 17.211 -4.831 4.069 1.00 84.25 408 ASP A O 1
ATOM 3428 N N . CYS A 1 409 ? 15.134 -5.466 4.568 1.00 86.50 409 CYS A N 1
ATOM 3429 C CA . CYS A 1 409 ? 14.891 -4.405 5.551 1.00 86.50 409 CYS A CA 1
ATOM 3430 C C . CYS A 1 409 ? 15.008 -4.904 6.998 1.00 86.50 409 CYS A C 1
ATOM 3432 O O . CYS A 1 409 ? 14.124 -4.651 7.820 1.00 86.50 409 CYS A O 1
ATOM 3434 N N . ASP A 1 410 ? 16.116 -5.571 7.321 1.00 84.38 410 ASP A N 1
ATOM 3435 C CA . ASP A 1 410 ? 16.333 -6.261 8.601 1.00 84.38 410 ASP A CA 1
ATOM 3436 C C . ASP A 1 410 ? 16.155 -5.361 9.829 1.00 84.38 410 ASP A C 1
ATOM 3438 O O . ASP A 1 410 ? 15.512 -5.759 10.797 1.00 84.38 410 ASP A O 1
ATOM 3442 N N . HIS A 1 411 ? 16.645 -4.118 9.787 1.00 84.38 411 HIS A N 1
ATOM 3443 C CA . HIS A 1 411 ? 16.463 -3.161 10.887 1.00 84.38 411 HIS A CA 1
ATOM 3444 C C . HIS A 1 411 ? 14.988 -2.861 11.169 1.00 84.38 411 HIS A C 1
ATOM 3446 O O . HIS A 1 411 ? 14.566 -2.816 12.323 1.00 84.38 411 HIS A O 1
ATOM 3452 N N . LEU A 1 412 ? 14.185 -2.693 10.117 1.00 86.94 412 LEU A N 1
ATOM 3453 C CA . LEU A 1 412 ? 12.760 -2.419 10.259 1.00 86.94 412 LEU A CA 1
ATOM 3454 C C . LEU A 1 412 ? 12.009 -3.671 10.731 1.00 86.94 412 LEU A C 1
ATOM 3456 O O . LEU A 1 412 ? 11.113 -3.563 11.561 1.00 86.94 412 LEU A O 1
ATOM 3460 N N . ILE A 1 413 ? 12.407 -4.859 10.258 1.00 87.81 413 ILE A N 1
ATOM 3461 C CA . ILE A 1 413 ? 11.878 -6.144 10.739 1.00 87.81 413 ILE A CA 1
ATOM 3462 C C . ILE A 1 413 ? 12.152 -6.303 12.239 1.00 87.81 413 ILE A C 1
ATOM 3464 O O . ILE A 1 413 ? 11.219 -6.580 12.993 1.00 87.81 413 ILE A O 1
ATOM 3468 N N . LYS A 1 414 ? 13.394 -6.069 12.685 1.00 85.25 414 LYS A N 1
ATOM 3469 C CA . LYS A 1 414 ? 13.774 -6.105 14.106 1.00 85.25 414 LYS A CA 1
ATOM 3470 C C . LYS A 1 414 ? 12.942 -5.122 14.928 1.00 85.25 414 LYS A C 1
ATOM 3472 O O . LYS A 1 414 ? 12.320 -5.536 15.902 1.00 85.25 414 LYS A O 1
ATOM 3477 N N . PHE A 1 415 ? 12.835 -3.870 14.480 1.00 84.50 415 PHE A N 1
ATOM 3478 C CA . PHE A 1 415 ? 12.007 -2.853 15.133 1.00 84.50 415 PHE A CA 1
ATOM 3479 C C . PHE A 1 415 ? 10.535 -3.281 15.266 1.00 84.50 415 PHE A C 1
ATOM 3481 O O . PHE A 1 415 ? 9.912 -3.075 16.303 1.00 84.50 415 PHE A O 1
ATOM 3488 N N . ILE A 1 416 ? 9.963 -3.914 14.240 1.00 83.31 416 ILE A N 1
ATOM 3489 C CA . ILE A 1 416 ? 8.566 -4.372 14.264 1.00 83.31 416 ILE A CA 1
ATOM 3490 C C . ILE A 1 416 ? 8.367 -5.537 15.241 1.00 83.31 416 ILE A C 1
ATOM 3492 O O . ILE A 1 416 ? 7.349 -5.589 15.934 1.00 83.31 416 ILE A O 1
ATOM 3496 N N . LEU A 1 417 ? 9.305 -6.486 15.274 1.00 81.19 417 LEU A N 1
ATOM 3497 C CA . LEU A 1 417 ? 9.207 -7.682 16.112 1.00 81.19 417 LEU A CA 1
ATOM 3498 C C . LEU A 1 417 ? 9.464 -7.371 17.591 1.00 81.19 417 LEU A C 1
ATOM 3500 O O . LEU A 1 417 ? 8.738 -7.867 18.453 1.00 81.19 417 LEU A O 1
ATOM 3504 N N . PHE A 1 418 ? 10.456 -6.528 17.870 1.00 80.88 418 PHE A N 1
ATOM 3505 C CA . PHE A 1 418 ? 11.036 -6.354 19.204 1.00 80.88 418 PHE A CA 1
ATOM 3506 C C . PHE A 1 418 ? 10.859 -4.930 19.764 1.00 80.88 418 PHE A C 1
ATOM 3508 O O . PHE A 1 418 ? 10.907 -4.721 20.974 1.00 80.88 418 PHE A O 1
ATOM 3515 N N . GLY A 1 419 ? 10.540 -3.950 18.916 1.00 74.56 419 GLY A N 1
ATOM 3516 C CA . GLY A 1 419 ? 10.480 -2.532 19.278 1.00 74.56 419 GLY A CA 1
ATOM 3517 C C . GLY A 1 419 ? 11.809 -1.804 19.085 1.00 74.56 419 GLY A C 1
ATOM 3518 O O . GLY A 1 419 ? 12.779 -2.384 18.608 1.00 74.56 419 GLY A O 1
ATOM 3519 N N . ASP A 1 420 ? 11.841 -0.519 19.455 1.00 68.81 420 ASP A N 1
ATOM 3520 C CA . ASP A 1 420 ? 13.103 0.208 19.622 1.00 68.81 420 ASP A CA 1
ATOM 3521 C C . ASP A 1 420 ? 13.863 -0.482 20.767 1.00 68.81 420 ASP A C 1
ATOM 3523 O O . ASP A 1 420 ? 13.463 -0.371 21.932 1.00 68.81 420 ASP A O 1
ATOM 3527 N N . GLU A 1 421 ? 14.943 -1.202 20.447 1.00 57.41 421 GLU A N 1
ATOM 3528 C CA . GLU A 1 421 ? 16.031 -1.375 21.404 1.00 57.41 421 GLU A CA 1
ATOM 3529 C C . GLU A 1 421 ? 16.422 0.047 21.787 1.00 57.41 421 GLU A C 1
ATOM 3531 O O . GLU A 1 421 ? 16.891 0.816 20.946 1.00 57.41 421 GLU A O 1
ATOM 3536 N N . LYS A 1 422 ? 16.135 0.462 23.021 1.00 47.53 422 LYS A N 1
ATOM 3537 C CA . LYS A 1 422 ? 16.759 1.680 23.511 1.00 47.53 422 LYS A CA 1
ATOM 3538 C C . LYS A 1 422 ? 18.260 1.431 23.387 1.00 47.53 422 LYS A C 1
ATOM 3540 O O . LYS A 1 422 ? 18.786 0.562 24.078 1.00 47.53 422 LYS A O 1
ATOM 3545 N N . LEU A 1 423 ? 18.929 2.176 22.507 1.00 39.78 423 LEU A N 1
ATOM 3546 C CA . LEU A 1 423 ? 20.287 2.603 22.793 1.00 39.78 423 LEU A CA 1
ATOM 3547 C C . LEU A 1 423 ? 20.181 3.376 24.111 1.00 39.78 423 LEU A C 1
ATOM 3549 O O . LEU A 1 423 ? 19.936 4.579 24.124 1.00 39.78 423 LEU A O 1
ATOM 3553 N N . ASP A 1 424 ? 20.276 2.658 25.227 1.00 33.06 424 ASP A N 1
ATOM 3554 C CA . ASP A 1 424 ? 20.674 3.234 26.501 1.00 33.06 424 ASP A CA 1
ATOM 3555 C C . ASP A 1 424 ? 22.181 3.552 26.359 1.00 33.06 424 ASP A C 1
ATOM 3557 O O . ASP A 1 424 ? 23.034 2.915 26.976 1.00 33.06 424 ASP A O 1
ATOM 3561 N N . ASP A 1 425 ? 22.518 4.505 25.478 1.00 39.22 425 ASP A N 1
ATOM 3562 C CA . ASP A 1 425 ? 23.808 5.189 25.527 1.00 39.22 425 ASP A CA 1
ATOM 3563 C C . ASP A 1 425 ? 23.910 5.800 26.931 1.00 39.22 425 ASP A C 1
ATOM 3565 O O . ASP A 1 425 ? 22.976 6.457 27.390 1.00 39.22 425 ASP A O 1
ATOM 3569 N N . TYR A 1 426 ? 25.031 5.534 27.606 1.00 39.09 426 TYR A N 1
ATOM 3570 C CA . TYR A 1 426 ? 25.383 5.841 29.006 1.00 39.09 426 TYR A CA 1
ATOM 3571 C C . TYR A 1 426 ? 25.277 4.737 30.061 1.00 39.09 426 TYR A C 1
ATOM 3573 O O . TYR A 1 426 ? 25.450 5.032 31.241 1.00 39.09 426 TYR A O 1
ATOM 3581 N N . ASN A 1 427 ? 25.145 3.460 29.701 1.00 31.62 427 ASN A N 1
ATOM 3582 C CA . ASN A 1 427 ? 25.645 2.411 30.596 1.00 31.62 427 ASN A CA 1
ATOM 3583 C C . ASN A 1 427 ? 26.339 1.298 29.813 1.00 31.62 427 ASN A C 1
ATOM 3585 O O .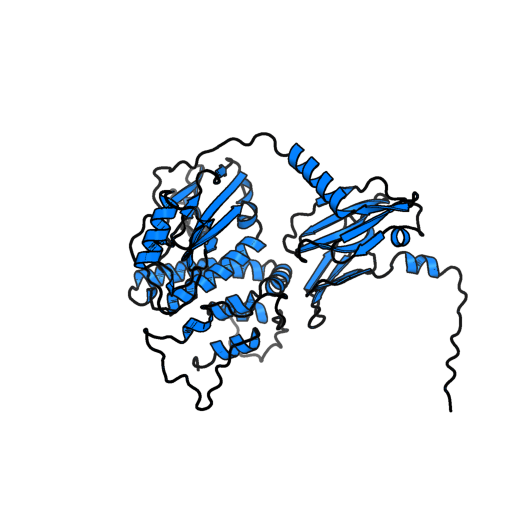 ASN A 1 427 ? 25.709 0.340 29.370 1.00 31.62 427 ASN A O 1
ATOM 3589 N N . GLU A 1 428 ? 27.668 1.400 29.722 1.00 38.62 428 GLU A N 1
ATOM 3590 C CA . GLU A 1 428 ? 28.558 0.253 29.540 1.00 38.62 428 GLU A CA 1
ATOM 3591 C C . GLU A 1 428 ? 28.338 -0.725 30.696 1.00 38.62 428 GLU A C 1
ATOM 3593 O O . GLU A 1 428 ? 29.002 -0.681 31.724 1.00 38.62 428 GLU A O 1
ATOM 3598 N N . ASN A 1 429 ? 27.324 -1.565 30.563 1.00 32.25 429 ASN A N 1
ATOM 3599 C CA . ASN A 1 429 ? 27.191 -2.834 31.247 1.00 32.25 429 ASN A CA 1
ATOM 3600 C C . ASN A 1 429 ? 26.120 -3.604 30.486 1.00 32.25 429 ASN A C 1
ATOM 3602 O O . ASN A 1 429 ? 24.935 -3.284 30.581 1.00 32.25 429 ASN A O 1
ATOM 3606 N N . PHE A 1 430 ? 26.552 -4.631 29.750 1.00 36.69 430 PHE A N 1
ATOM 3607 C CA . PHE A 1 430 ? 25.707 -5.718 29.262 1.00 36.69 430 PHE A CA 1
ATOM 3608 C C . PHE A 1 430 ? 24.958 -6.330 30.460 1.00 36.69 430 PHE A C 1
ATOM 3610 O O . PHE A 1 430 ? 25.390 -7.309 31.066 1.00 36.69 430 PHE A O 1
ATOM 3617 N N . LYS A 1 431 ? 23.836 -5.725 30.850 1.00 31.92 431 LYS A N 1
ATOM 3618 C CA . LYS A 1 431 ? 22.865 -6.345 31.743 1.00 31.92 431 LYS A CA 1
ATOM 3619 C C . LYS A 1 431 ? 21.963 -7.187 30.861 1.00 31.92 431 LYS A C 1
ATOM 3621 O O . LYS A 1 431 ? 21.429 -6.696 29.871 1.00 31.92 431 LYS A O 1
ATOM 3626 N N . GLY A 1 432 ? 21.920 -8.473 31.205 1.00 36.66 432 GLY A N 1
ATOM 3627 C CA . GLY A 1 432 ? 21.393 -9.563 30.399 1.00 36.66 432 GLY A CA 1
ATOM 3628 C C . GLY A 1 432 ? 20.053 -9.277 29.740 1.00 36.66 432 GLY A C 1
ATOM 3629 O O . GLY A 1 432 ? 19.275 -8.458 30.224 1.00 36.66 432 GLY A O 1
ATOM 3630 N N . GLN A 1 433 ? 19.843 -9.991 28.631 1.00 40.81 433 GLN A N 1
ATOM 3631 C CA . GLN A 1 433 ? 18.598 -10.127 27.879 1.00 40.81 433 GLN A CA 1
ATOM 3632 C C . GLN A 1 433 ? 17.387 -9.755 28.743 1.00 40.81 433 GLN A C 1
ATOM 3634 O O . GLN A 1 433 ? 16.865 -10.583 29.487 1.00 40.81 433 GLN A O 1
ATOM 3639 N N . LYS A 1 434 ? 16.937 -8.495 28.661 1.00 45.47 434 LYS A N 1
ATOM 3640 C CA . LYS A 1 434 ? 15.553 -8.199 29.019 1.00 45.47 434 LYS A CA 1
ATOM 3641 C C . LYS A 1 434 ? 14.741 -9.104 28.111 1.00 45.47 434 LYS A C 1
ATOM 3643 O O . LYS A 1 434 ? 14.950 -9.055 26.900 1.00 45.47 434 LYS A O 1
ATOM 3648 N N . GLU A 1 435 ? 13.893 -9.953 28.680 1.00 42.94 435 GLU A N 1
ATOM 3649 C CA . GLU A 1 435 ? 12.902 -10.694 27.908 1.00 42.94 435 GLU A CA 1
ATOM 3650 C C . GLU A 1 435 ? 12.125 -9.667 27.081 1.00 42.94 435 GLU A C 1
ATOM 3652 O O . GLU A 1 435 ? 11.303 -8.911 27.599 1.00 42.94 435 GLU A O 1
ATOM 3657 N N . VAL A 1 436 ? 12.481 -9.538 25.802 1.00 50.59 436 VAL A N 1
ATOM 3658 C CA . VAL A 1 436 ? 11.795 -8.615 24.914 1.00 50.59 436 VAL A CA 1
ATOM 3659 C C . VAL A 1 436 ? 10.494 -9.304 24.567 1.00 50.59 436 VAL A C 1
ATOM 3661 O O . VAL A 1 436 ? 10.475 -10.218 23.743 1.00 50.59 436 VAL A O 1
ATOM 3664 N N . GLU A 1 437 ? 9.410 -8.906 25.232 1.00 52.59 437 GLU A N 1
ATOM 3665 C CA . GLU A 1 437 ? 8.085 -9.385 24.865 1.00 52.59 437 GLU A CA 1
ATOM 3666 C C . GLU A 1 437 ? 7.861 -9.095 23.372 1.00 52.59 437 GLU A C 1
ATOM 3668 O O . GLU A 1 437 ? 7.941 -7.933 22.946 1.00 52.59 437 GLU A O 1
ATOM 3673 N N . PRO A 1 438 ? 7.614 -10.127 22.544 1.00 59.25 438 PRO A N 1
ATOM 3674 C CA . PRO A 1 438 ? 7.450 -9.936 21.115 1.00 59.25 438 PRO A CA 1
ATOM 3675 C C . PRO A 1 438 ? 6.244 -9.029 20.866 1.00 59.25 438 PRO A C 1
ATOM 3677 O O . PRO A 1 438 ? 5.100 -9.369 21.174 1.00 59.25 438 PRO A O 1
ATOM 3680 N N . ARG A 1 439 ? 6.487 -7.861 20.262 1.00 66.81 439 ARG A N 1
ATOM 3681 C CA . ARG A 1 439 ? 5.430 -6.888 19.948 1.00 66.81 439 ARG A CA 1
ATOM 3682 C C . ARG A 1 439 ? 4.537 -7.378 18.819 1.00 66.81 439 ARG A C 1
ATOM 3684 O O . ARG A 1 439 ? 3.372 -6.972 18.735 1.00 66.81 439 ARG A O 1
ATOM 3691 N N . TYR A 1 440 ? 5.080 -8.220 17.943 1.00 71.56 440 TYR A N 1
ATOM 3692 C CA . TYR A 1 440 ? 4.420 -8.693 16.740 1.00 71.56 440 TYR A CA 1
ATOM 3693 C C . TYR A 1 440 ? 4.799 -10.138 16.415 1.00 71.56 440 TYR A C 1
ATOM 3695 O O . TYR A 1 440 ? 5.973 -10.494 16.403 1.00 71.56 440 TYR A O 1
ATOM 3703 N N . ILE A 1 441 ? 3.794 -10.948 16.079 1.00 68.00 441 ILE A N 1
ATOM 3704 C CA . ILE A 1 441 ? 3.977 -12.310 15.574 1.00 68.00 441 ILE A CA 1
ATOM 3705 C C . ILE A 1 441 ? 3.525 -12.326 14.109 1.00 68.00 441 ILE A C 1
ATOM 3707 O O . ILE A 1 441 ? 2.343 -12.088 13.838 1.00 68.00 441 ILE A O 1
ATOM 3711 N N . PRO A 1 442 ? 4.438 -12.570 13.150 1.00 67.56 442 PRO A N 1
ATOM 3712 C CA . PRO A 1 442 ? 4.082 -12.714 11.745 1.00 67.56 442 PRO A CA 1
ATOM 3713 C C . PRO A 1 442 ? 3.065 -13.836 11.532 1.00 67.56 442 PRO A C 1
ATOM 3715 O O . PRO A 1 442 ? 3.228 -14.938 12.044 1.00 67.56 442 PRO A O 1
ATOM 3718 N N . SER A 1 443 ? 2.028 -13.567 10.739 1.00 67.75 443 SER A N 1
ATOM 3719 C CA . SER A 1 443 ? 1.081 -14.604 10.316 1.00 67.75 443 SER A CA 1
ATOM 3720 C C . SER A 1 443 ? 1.741 -15.551 9.309 1.00 67.75 443 SER A C 1
ATOM 3722 O O . SER A 1 443 ? 2.457 -15.100 8.405 1.00 67.75 443 SER A O 1
ATOM 3724 N N . ASN A 1 444 ? 1.473 -16.852 9.448 1.00 67.56 444 ASN A N 1
ATOM 3725 C CA . ASN A 1 444 ? 1.883 -17.877 8.488 1.00 67.56 444 ASN A CA 1
ATOM 3726 C C . ASN A 1 444 ? 0.755 -18.229 7.506 1.00 67.56 444 ASN A C 1
ATOM 3728 O O . ASN A 1 444 ? 0.996 -18.923 6.516 1.00 67.56 444 ASN A O 1
ATOM 3732 N N . LYS A 1 445 ? -0.462 -17.710 7.723 1.00 67.81 445 LYS A N 1
ATOM 3733 C CA . LYS A 1 445 ? -1.594 -17.859 6.805 1.00 67.81 445 LYS A CA 1
ATOM 3734 C C . LYS A 1 445 ? -1.671 -16.715 5.800 1.00 67.81 445 LYS A C 1
ATOM 3736 O O . LYS A 1 445 ? -1.618 -15.532 6.121 1.00 67.81 445 LYS A O 1
ATOM 3741 N N . LEU A 1 446 ? -1.875 -17.084 4.541 1.00 65.56 446 LEU A N 1
ATOM 3742 C CA . LEU A 1 446 ? -2.132 -16.130 3.471 1.00 65.56 446 LEU A CA 1
ATOM 3743 C C . LEU A 1 446 ? -3.602 -15.778 3.382 1.00 65.56 446 LEU A C 1
ATOM 3745 O O . LEU A 1 446 ? -4.484 -16.595 3.648 1.00 65.56 446 LEU A O 1
ATOM 3749 N N . TRP A 1 447 ? -3.866 -14.577 2.873 1.00 64.00 447 TRP A N 1
ATOM 3750 C CA . TRP A 1 447 ? -5.213 -14.253 2.443 1.00 64.00 447 TRP A CA 1
ATOM 3751 C C . TRP A 1 447 ? -5.660 -15.224 1.331 1.00 64.00 447 TRP A C 1
ATOM 3753 O O . TRP A 1 447 ? -4.935 -15.359 0.337 1.00 64.00 447 TRP A O 1
ATOM 3763 N N . PRO A 1 448 ? -6.839 -15.872 1.436 1.00 58.88 448 PRO A N 1
ATOM 3764 C CA . PRO A 1 448 ? -7.257 -16.896 0.479 1.00 58.88 448 PRO A CA 1
ATOM 3765 C C . PRO A 1 448 ? -7.253 -16.390 -0.967 1.00 58.88 448 PRO A C 1
ATOM 3767 O O . PRO A 1 448 ? -7.664 -15.255 -1.228 1.00 58.88 448 PRO A O 1
ATOM 3770 N N . ARG A 1 449 ? -6.842 -17.261 -1.903 1.00 63.53 449 ARG A N 1
ATOM 3771 C CA . ARG A 1 449 ? -6.668 -16.995 -3.350 1.00 63.53 449 ARG A CA 1
ATOM 3772 C C . ARG A 1 449 ? -5.476 -16.103 -3.735 1.00 63.53 449 ARG A C 1
ATOM 3774 O O . ARG A 1 449 ? -5.367 -15.728 -4.900 1.00 63.53 449 ARG A O 1
ATOM 3781 N N . LYS A 1 450 ? -4.564 -15.777 -2.812 1.00 66.50 450 LYS A N 1
ATOM 3782 C CA . LYS A 1 450 ? -3.277 -15.145 -3.152 1.00 66.50 450 LYS A CA 1
ATOM 3783 C C . LYS A 1 450 ? -2.158 -16.185 -3.158 1.00 66.50 450 LYS A C 1
ATOM 3785 O O . LYS A 1 450 ? -2.042 -16.964 -2.217 1.00 66.50 450 LYS A O 1
ATOM 3790 N N . LYS A 1 451 ? -1.319 -16.169 -4.198 1.00 73.50 451 LYS A N 1
ATOM 3791 C CA . LYS A 1 451 ? -0.036 -16.886 -4.174 1.00 73.50 451 LYS A CA 1
ATOM 3792 C C . LYS A 1 451 ? 0.893 -16.207 -3.165 1.00 73.50 451 LYS A C 1
ATOM 3794 O O . LYS A 1 451 ? 0.872 -14.977 -3.076 1.00 73.50 451 LYS A O 1
ATOM 3799 N N . PHE A 1 452 ? 1.667 -16.999 -2.413 1.00 78.25 452 PHE A N 1
ATOM 3800 C CA . PHE A 1 452 ? 2.655 -16.464 -1.473 1.00 78.25 452 PHE A CA 1
ATOM 3801 C C . PHE A 1 452 ? 3.681 -15.648 -2.241 1.00 78.25 452 PHE A C 1
ATOM 3803 O O . PHE A 1 452 ? 3.714 -14.434 -2.083 1.00 78.25 452 PHE A O 1
ATOM 3810 N N . LEU A 1 453 ? 4.431 -16.304 -3.126 1.00 77.69 453 LEU A N 1
ATOM 3811 C CA . LEU A 1 453 ? 5.395 -15.692 -4.031 1.00 77.69 453 LEU A CA 1
ATOM 3812 C C . LEU A 1 453 ? 4.728 -15.275 -5.340 1.00 77.69 453 LEU A C 1
ATOM 3814 O O . LEU A 1 453 ? 3.768 -15.892 -5.811 1.00 77.69 453 LEU A O 1
ATOM 3818 N N . ILE A 1 454 ? 5.261 -14.214 -5.922 1.00 71.19 454 ILE A N 1
ATOM 3819 C CA . ILE A 1 454 ? 4.913 -13.699 -7.236 1.00 71.19 454 ILE A CA 1
ATOM 3820 C C . ILE A 1 454 ? 6.189 -13.721 -8.066 1.00 71.19 454 ILE A C 1
ATOM 3822 O O . ILE A 1 454 ? 7.192 -13.173 -7.636 1.00 71.19 454 ILE A O 1
ATOM 3826 N N . ASP A 1 455 ? 6.115 -14.335 -9.244 1.00 64.81 455 ASP A N 1
ATOM 3827 C CA . ASP A 1 455 ? 7.042 -14.216 -10.373 1.00 64.81 455 ASP A CA 1
ATOM 3828 C C . ASP A 1 455 ? 8.518 -14.023 -10.009 1.00 64.81 455 ASP A C 1
ATOM 3830 O O . ASP A 1 455 ? 9.261 -15.002 -9.933 1.00 64.81 455 ASP A O 1
ATOM 3834 N N . ASP A 1 456 ? 8.937 -12.771 -9.809 1.00 66.19 456 ASP A N 1
ATOM 3835 C CA . ASP A 1 456 ? 10.324 -12.381 -9.615 1.00 66.19 456 ASP A CA 1
ATOM 3836 C C . ASP A 1 456 ? 10.802 -12.288 -8.157 1.00 66.19 456 ASP A C 1
ATOM 3838 O O . ASP A 1 456 ? 11.938 -11.896 -7.891 1.00 66.19 456 ASP A O 1
ATOM 3842 N N . ASP A 1 457 ? 9.969 -12.703 -7.203 1.00 71.56 457 ASP A N 1
ATOM 3843 C CA . ASP A 1 457 ? 10.253 -12.646 -5.764 1.00 71.56 457 ASP A CA 1
ATOM 3844 C C . ASP A 1 457 ? 11.502 -13.431 -5.343 1.00 71.56 457 ASP A C 1
ATOM 3846 O O . ASP A 1 457 ? 12.074 -13.110 -4.314 1.00 71.56 457 ASP A O 1
ATOM 3850 N N . LEU A 1 458 ? 11.941 -14.440 -6.101 1.00 69.38 458 LEU A N 1
ATOM 3851 C CA . LEU A 1 458 ? 13.145 -15.226 -5.783 1.00 69.38 458 LEU A CA 1
ATOM 3852 C C . LEU A 1 458 ? 14.316 -14.971 -6.746 1.00 69.38 458 LEU A C 1
ATOM 3854 O O . LEU A 1 458 ? 15.280 -15.737 -6.761 1.00 69.38 458 LEU A O 1
ATOM 3858 N N . TYR A 1 459 ? 14.275 -13.912 -7.564 1.00 62.72 459 TYR A N 1
ATOM 3859 C CA . TYR A 1 459 ? 15.345 -13.643 -8.543 1.00 62.72 459 TYR A CA 1
ATOM 3860 C C . TYR A 1 459 ? 16.690 -13.256 -7.908 1.00 62.72 459 TYR A C 1
ATOM 3862 O O . TYR A 1 459 ? 17.687 -13.162 -8.622 1.00 62.72 459 TYR A O 1
ATOM 3870 N N . PHE A 1 460 ? 16.747 -13.109 -6.581 1.00 53.59 460 PHE A N 1
ATOM 3871 C CA . PHE A 1 460 ? 17.946 -12.757 -5.818 1.00 53.59 460 PHE A CA 1
ATOM 3872 C C . PHE A 1 460 ? 19.137 -13.717 -6.018 1.00 53.59 460 PHE A C 1
ATOM 3874 O O . PHE A 1 460 ? 20.276 -13.274 -5.929 1.00 53.59 460 PHE A O 1
ATOM 3881 N N . ASN A 1 461 ? 18.910 -14.990 -6.380 1.00 45.56 461 ASN A N 1
ATOM 3882 C CA . ASN A 1 461 ? 19.997 -15.969 -6.574 1.00 45.56 461 ASN A CA 1
ATOM 3883 C C . ASN A 1 461 ? 20.528 -16.070 -8.016 1.00 45.56 461 ASN A C 1
ATOM 3885 O O . ASN A 1 461 ? 21.436 -16.855 -8.294 1.00 45.56 461 ASN A O 1
ATOM 3889 N N . LYS A 1 462 ? 20.011 -15.276 -8.963 1.00 45.12 462 LYS A N 1
ATOM 3890 C CA . LYS A 1 462 ? 20.514 -15.254 -10.349 1.00 45.12 462 LYS A CA 1
ATOM 3891 C C . LYS A 1 462 ? 21.574 -14.165 -10.521 1.00 45.12 462 LYS A C 1
ATOM 3893 O O . LYS A 1 462 ? 21.367 -13.183 -11.229 1.00 45.12 462 LYS A O 1
ATOM 3898 N N . GLY A 1 463 ? 22.722 -14.336 -9.868 1.00 35.97 463 GLY A N 1
ATOM 3899 C CA . GLY A 1 463 ? 23.893 -13.503 -10.140 1.00 35.97 463 GLY A CA 1
ATOM 3900 C C . GLY A 1 463 ? 24.307 -13.612 -11.613 1.00 35.97 463 GLY A C 1
ATOM 3901 O O . GLY A 1 463 ? 24.487 -14.708 -12.124 1.00 35.97 463 GLY A O 1
ATOM 3902 N N . ASN A 1 464 ? 24.471 -12.474 -12.289 1.00 35.88 464 ASN A N 1
ATOM 3903 C CA . ASN A 1 464 ? 25.131 -12.345 -13.594 1.00 35.88 464 ASN A CA 1
ATOM 3904 C C . ASN A 1 464 ? 24.656 -13.305 -14.698 1.00 35.88 464 ASN A C 1
ATOM 3906 O O . ASN A 1 464 ? 25.469 -14.023 -15.270 1.00 35.88 464 ASN A O 1
ATOM 3910 N N . GLY A 1 465 ? 23.363 -13.309 -15.039 1.00 40.16 465 GLY A N 1
ATOM 3911 C CA . GLY A 1 465 ? 22.883 -13.872 -16.317 1.00 40.16 465 GLY A CA 1
ATOM 3912 C C . GLY A 1 465 ? 23.183 -15.360 -16.566 1.00 40.16 465 GLY A C 1
ATOM 3913 O O . GLY A 1 465 ? 22.905 -15.866 -17.650 1.00 40.16 465 GLY A O 1
ATOM 3914 N N . LYS A 1 466 ? 23.715 -16.069 -15.574 1.00 33.84 466 LYS A N 1
ATOM 3915 C CA . LYS A 1 466 ? 23.909 -17.511 -15.541 1.00 33.84 466 LYS A CA 1
ATOM 3916 C C . LYS A 1 466 ? 23.454 -17.989 -14.166 1.00 33.84 466 LYS A C 1
ATOM 3918 O O . LYS A 1 466 ? 23.670 -17.285 -13.182 1.00 33.84 466 LYS A O 1
ATOM 3923 N N . PRO A 1 467 ? 22.802 -19.156 -14.066 1.00 35.66 467 PRO A N 1
ATOM 3924 C CA . PRO A 1 467 ? 22.579 -19.769 -12.768 1.00 35.66 467 PRO A CA 1
ATOM 3925 C C . PRO A 1 467 ? 23.934 -19.844 -12.056 1.00 35.66 467 PRO A C 1
ATOM 3927 O O . PRO A 1 467 ? 24.893 -20.360 -12.630 1.00 35.66 467 PRO A O 1
ATOM 3930 N N . LYS A 1 468 ? 24.044 -19.349 -10.818 1.00 37.91 468 LYS A N 1
ATOM 3931 C CA . LYS A 1 468 ? 25.063 -19.910 -9.932 1.00 37.91 468 LYS A CA 1
ATOM 3932 C C . LYS A 1 468 ? 24.642 -21.364 -9.744 1.00 37.91 468 LYS A C 1
ATOM 3934 O O . LYS A 1 468 ? 23.769 -21.660 -8.937 1.00 37.91 468 LYS A O 1
ATOM 3939 N N . ASP A 1 469 ? 25.229 -22.261 -10.530 1.00 40.09 469 ASP A N 1
ATOM 3940 C CA . ASP A 1 469 ? 25.002 -23.707 -10.446 1.00 40.09 469 ASP A CA 1
ATOM 3941 C C . ASP A 1 469 ? 25.376 -24.289 -9.066 1.00 40.09 469 ASP A C 1
ATOM 3943 O O . ASP A 1 469 ? 25.100 -25.455 -8.802 1.00 40.09 469 ASP A O 1
ATOM 3947 N N . ASN A 1 470 ? 25.930 -23.465 -8.169 1.00 36.38 470 ASN A N 1
ATOM 3948 C CA . ASN A 1 470 ? 26.454 -23.862 -6.869 1.00 36.38 470 ASN A CA 1
ATOM 3949 C C . ASN A 1 470 ? 25.474 -23.712 -5.690 1.00 36.38 470 ASN A C 1
ATOM 3951 O O . ASN A 1 470 ? 25.807 -24.182 -4.611 1.00 36.38 470 ASN A O 1
ATOM 3955 N N . ASP A 1 471 ? 24.268 -23.159 -5.883 1.00 38.16 471 ASP A N 1
ATOM 3956 C CA . ASP A 1 471 ? 23.186 -23.239 -4.873 1.00 38.16 471 ASP A CA 1
ATOM 3957 C C . ASP A 1 471 ? 22.249 -24.437 -5.123 1.00 38.16 471 ASP A C 1
ATOM 3959 O O . ASP A 1 471 ? 21.109 -24.489 -4.656 1.00 38.16 471 ASP A O 1
ATOM 3963 N N . LYS A 1 472 ? 22.719 -25.429 -5.887 1.00 36.50 472 LYS A N 1
ATOM 3964 C CA . LYS A 1 472 ? 22.092 -26.747 -5.947 1.00 36.50 472 LYS A CA 1
ATOM 3965 C C . LYS A 1 472 ? 22.576 -27.527 -4.728 1.00 36.50 472 LYS A C 1
ATOM 3967 O O . LYS A 1 472 ? 23.710 -28.002 -4.701 1.00 36.50 472 LYS A O 1
ATOM 3972 N N . LEU A 1 473 ? 21.723 -27.644 -3.709 1.00 37.16 473 LEU A N 1
ATOM 3973 C CA . LEU A 1 473 ? 21.863 -28.702 -2.709 1.00 37.16 473 LEU A CA 1
ATOM 3974 C C . LEU A 1 473 ? 22.107 -30.029 -3.444 1.00 37.16 473 LEU A C 1
ATOM 3976 O O . LEU A 1 473 ? 21.530 -30.273 -4.504 1.00 37.16 473 LEU A O 1
ATOM 3980 N N . LYS A 1 474 ? 22.947 -30.892 -2.865 1.00 42.09 474 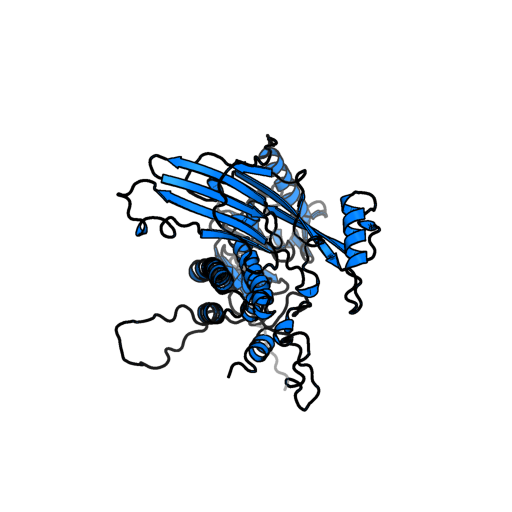LYS A N 1
ATOM 3981 C CA . LYS A 1 474 ? 23.163 -32.265 -3.353 1.00 42.09 474 LYS A CA 1
ATOM 3982 C C . LYS A 1 474 ? 21.865 -33.088 -3.417 1.00 42.09 474 LYS A C 1
ATOM 3984 O O . LYS A 1 474 ? 21.846 -34.110 -4.093 1.00 42.09 474 LYS A O 1
ATOM 3989 N N . ASP A 1 475 ? 20.787 -32.575 -2.826 1.00 37.88 475 ASP A N 1
ATOM 3990 C CA . ASP A 1 475 ? 19.440 -33.114 -2.899 1.00 37.88 475 ASP A CA 1
ATOM 3991 C C . ASP A 1 475 ? 18.541 -32.111 -3.641 1.00 37.88 475 ASP A C 1
ATOM 3993 O O . ASP A 1 475 ? 18.354 -30.974 -3.212 1.00 37.88 475 ASP A O 1
ATOM 3997 N N . ASN A 1 476 ? 18.023 -32.533 -4.795 1.00 40.44 476 ASN A N 1
ATOM 3998 C CA . ASN A 1 476 ? 17.309 -31.756 -5.820 1.00 40.44 476 ASN A CA 1
ATOM 3999 C C . ASN A 1 476 ? 15.959 -31.120 -5.395 1.00 40.44 476 ASN A C 1
ATOM 4001 O O . ASN A 1 476 ? 15.053 -30.985 -6.222 1.00 40.44 476 ASN A O 1
ATOM 4005 N N . GLU A 1 477 ? 15.776 -30.688 -4.150 1.00 44.62 477 GLU A N 1
ATOM 4006 C CA . GLU A 1 477 ? 14.558 -29.987 -3.739 1.00 44.62 477 GLU A CA 1
ATOM 4007 C C . GLU A 1 477 ? 14.706 -28.469 -3.918 1.00 44.62 477 GLU A C 1
ATOM 4009 O O . GLU A 1 477 ? 15.338 -27.769 -3.125 1.00 44.62 477 GLU A O 1
ATOM 4014 N N . LYS A 1 478 ? 14.070 -27.924 -4.965 1.00 57.25 478 LYS A N 1
ATOM 4015 C CA . LYS A 1 478 ? 13.748 -26.489 -5.032 1.00 57.25 478 LYS A CA 1
ATOM 4016 C C . LYS A 1 478 ? 12.776 -26.169 -3.894 1.00 57.25 478 LYS A C 1
ATOM 4018 O O . LYS A 1 478 ? 11.565 -26.311 -4.048 1.00 57.25 478 LYS A O 1
ATOM 4023 N N . ILE A 1 479 ? 13.303 -25.748 -2.750 1.00 63.91 479 ILE A N 1
ATOM 4024 C CA . ILE A 1 479 ? 12.479 -25.277 -1.636 1.00 63.91 479 ILE A CA 1
ATOM 4025 C C . ILE A 1 479 ? 11.904 -23.917 -2.039 1.00 63.91 479 ILE A C 1
ATOM 4027 O O . ILE A 1 479 ? 12.604 -22.907 -2.016 1.00 63.91 479 ILE A O 1
ATOM 4031 N N . GLU A 1 480 ? 10.634 -23.896 -2.436 1.00 75.69 480 GLU A N 1
ATOM 4032 C CA . GLU A 1 480 ? 9.864 -22.667 -2.622 1.00 75.69 480 GLU A CA 1
ATOM 4033 C C . GLU A 1 480 ? 9.196 -22.286 -1.294 1.00 75.69 480 GLU A C 1
ATOM 4035 O O . GLU A 1 480 ? 8.318 -23.026 -0.836 1.00 75.69 480 GLU A O 1
ATOM 4040 N N . PRO A 1 481 ? 9.567 -21.147 -0.675 1.00 81.94 481 PRO A N 1
ATOM 4041 C CA . PRO A 1 481 ? 8.915 -20.676 0.537 1.00 81.94 481 PRO A CA 1
ATOM 4042 C C . PRO A 1 481 ? 7.401 -20.534 0.368 1.00 81.94 481 PRO A C 1
ATOM 4044 O O . PRO A 1 481 ? 6.926 -19.939 -0.602 1.00 81.94 481 PRO A O 1
ATOM 4047 N N . LYS A 1 482 ? 6.637 -21.031 1.339 1.00 81.88 482 LYS A N 1
ATOM 4048 C CA . LYS A 1 482 ? 5.166 -20.971 1.382 1.00 81.88 482 LYS A CA 1
ATOM 4049 C C . LYS A 1 482 ? 4.640 -20.002 2.438 1.00 81.88 482 LYS A C 1
ATOM 4051 O O . LYS A 1 482 ? 3.475 -19.607 2.370 1.00 81.88 482 LYS A O 1
ATOM 4056 N N . ASN A 1 483 ? 5.477 -19.614 3.396 1.00 83.31 483 ASN A N 1
ATOM 4057 C CA . ASN A 1 483 ? 5.143 -18.687 4.474 1.00 83.31 483 ASN A CA 1
ATOM 4058 C C . ASN A 1 483 ? 6.322 -17.753 4.806 1.00 83.31 483 ASN A C 1
ATOM 4060 O O . ASN A 1 483 ? 7.421 -17.876 4.263 1.00 83.31 483 ASN A O 1
ATOM 4064 N N . ASN A 1 484 ? 6.071 -16.789 5.694 1.00 85.00 484 ASN A N 1
ATOM 4065 C CA . ASN A 1 484 ? 7.046 -15.764 6.072 1.00 85.00 484 ASN A CA 1
ATOM 4066 C C . ASN A 1 484 ? 8.297 -16.344 6.736 1.00 85.00 484 ASN A C 1
ATOM 4068 O O . ASN A 1 484 ? 9.391 -15.845 6.493 1.00 85.00 484 ASN A O 1
ATOM 4072 N N . MET A 1 485 ? 8.142 -17.393 7.545 1.00 82.81 485 MET A N 1
ATOM 4073 C CA . MET A 1 485 ? 9.255 -18.031 8.243 1.00 82.81 485 MET A CA 1
ATOM 4074 C C . MET A 1 485 ? 10.176 -18.769 7.267 1.00 82.81 485 MET A C 1
ATOM 4076 O O . MET A 1 485 ? 11.384 -18.555 7.286 1.00 82.81 485 MET A O 1
ATOM 4080 N N . GLU A 1 486 ? 9.613 -19.569 6.359 1.00 84.62 486 GLU A N 1
ATOM 4081 C CA . GLU A 1 486 ? 10.370 -20.231 5.291 1.00 84.62 486 GLU A CA 1
ATOM 4082 C C . GLU A 1 486 ? 11.084 -19.215 4.395 1.00 84.62 486 GLU A C 1
ATOM 4084 O O . GLU A 1 486 ? 12.224 -19.444 3.999 1.00 84.62 486 GLU A O 1
ATOM 4089 N N . LEU A 1 487 ? 10.447 -18.072 4.109 1.00 85.56 487 LEU A N 1
ATOM 4090 C CA . LEU A 1 487 ? 11.055 -17.010 3.310 1.00 85.56 487 LEU A CA 1
ATOM 4091 C C . LEU A 1 487 ? 12.206 -16.326 4.045 1.00 85.56 487 LEU A C 1
ATOM 4093 O O . LEU A 1 487 ? 13.226 -16.047 3.427 1.00 85.56 487 LEU A O 1
ATOM 4097 N N . ALA A 1 488 ? 12.056 -16.069 5.345 1.00 84.00 488 ALA A N 1
ATOM 4098 C CA . ALA A 1 488 ? 13.124 -15.514 6.167 1.00 84.00 488 ALA A CA 1
ATOM 4099 C C . ALA A 1 488 ? 14.322 -16.472 6.227 1.00 84.00 488 ALA A C 1
ATOM 4101 O O . ALA A 1 488 ? 15.451 -16.052 5.998 1.00 84.00 488 ALA A O 1
ATOM 4102 N N . ILE A 1 489 ? 14.078 -17.771 6.441 1.00 81.75 489 ILE A N 1
ATOM 4103 C CA . ILE A 1 489 ? 15.127 -18.800 6.407 1.00 81.75 489 ILE A CA 1
ATOM 4104 C C . ILE A 1 489 ? 15.799 -18.820 5.033 1.00 81.75 489 ILE A C 1
ATOM 4106 O O . ILE A 1 489 ? 17.023 -18.809 4.958 1.00 81.75 489 ILE A O 1
ATOM 4110 N N . TYR A 1 490 ? 15.015 -18.816 3.952 1.00 81.12 490 TYR A N 1
ATOM 4111 C CA . TYR A 1 490 ? 15.538 -18.769 2.588 1.00 81.12 490 TYR A CA 1
ATOM 4112 C C . TYR A 1 490 ? 16.415 -17.531 2.356 1.00 81.12 490 TYR A C 1
ATOM 4114 O O . TYR A 1 490 ? 17.499 -17.654 1.801 1.00 81.12 490 TYR A O 1
ATOM 4122 N N . HIS A 1 491 ? 15.974 -16.358 2.812 1.00 78.81 491 HIS A N 1
ATOM 4123 C CA . HIS A 1 491 ? 16.695 -15.094 2.664 1.00 78.81 491 HIS A CA 1
ATOM 4124 C C . HIS A 1 491 ? 17.999 -15.043 3.478 1.00 78.81 491 HIS A C 1
ATOM 4126 O O . HIS A 1 491 ? 18.980 -14.456 3.028 1.00 78.81 491 HIS A O 1
ATOM 4132 N N . CYS A 1 492 ? 18.032 -15.666 4.658 1.00 75.94 492 CYS A N 1
ATOM 4133 C CA . CYS A 1 492 ? 19.226 -15.709 5.505 1.00 75.94 492 CYS A CA 1
ATOM 4134 C C . CYS A 1 492 ? 20.237 -16.792 5.086 1.00 75.94 492 CYS A C 1
ATOM 4136 O O . CYS A 1 492 ? 21.398 -16.729 5.496 1.00 75.94 492 CYS A O 1
ATOM 4138 N N . ARG A 1 493 ? 19.839 -17.787 4.278 1.00 69.19 493 ARG A N 1
ATOM 4139 C CA . ARG A 1 493 ? 20.759 -18.816 3.763 1.00 69.19 493 ARG A CA 1
ATOM 4140 C C . ARG A 1 493 ? 21.824 -18.161 2.873 1.00 69.19 493 ARG A C 1
ATOM 4142 O O . ARG A 1 493 ? 21.501 -17.597 1.836 1.00 69.19 493 ARG A O 1
ATOM 4149 N N . GLY A 1 494 ? 23.092 -18.254 3.282 1.00 52.97 494 GLY A N 1
ATOM 4150 C CA . GLY A 1 494 ? 24.245 -17.715 2.546 1.00 52.97 494 GLY A CA 1
ATOM 4151 C C . GLY A 1 494 ? 24.717 -16.317 2.975 1.00 52.97 494 GLY A C 1
ATOM 4152 O O . GLY A 1 494 ? 25.672 -15.815 2.390 1.00 52.97 494 GLY A O 1
ATOM 4153 N N . LYS A 1 495 ? 24.087 -15.699 3.988 1.00 56.56 495 LYS A N 1
ATOM 4154 C CA . LYS A 1 495 ? 24.521 -14.425 4.607 1.00 56.56 495 LYS A CA 1
ATOM 4155 C C . LYS A 1 495 ? 25.387 -14.614 5.873 1.00 56.56 495 LYS A C 1
ATOM 4157 O O . LYS A 1 495 ? 25.580 -13.659 6.620 1.00 56.56 495 LYS A O 1
ATOM 4162 N N . SER A 1 496 ? 25.864 -15.835 6.127 1.00 34.59 496 SER A N 1
ATOM 4163 C CA . SER A 1 496 ? 26.678 -16.224 7.293 1.00 34.59 496 SER A CA 1
ATOM 4164 C C . SER A 1 496 ? 28.170 -16.178 7.020 1.00 34.59 496 SER A C 1
ATOM 4166 O O . SER A 1 496 ? 28.554 -16.761 5.978 1.00 34.59 496 SER A O 1
#

Secondary structure (DSSP, 8-state):
------------TTSHHHHHHT--EEEE-SSEEEEE-SSSEEEEEETTT--EEEEEE-TTEEEEEEEEEETTTTEEEEEEEETTS-EEEEEEETT-TT-EEEEE-TT----TTTSHHHHEEEETTEEEEE-TTS-EEEHHHHHHHHHHHHHHHH-------------PPP-----TTSSS----EEEEEEEEEETTEEEEEEEEE-SSEEEEEEEEEES-TTS-GGGSGGGGS-EEEEEEE----GGG-SGGGS-EE-GGG-EEEE-S--SSHHHHEEEEEEEEEEEEES---S---HHHHHHHHHHHHTTSS-GGG-SSEEEEEEEEEHHHHHSHHHHHHHHHHHHHHHHHHIIIIISTT-HHHHHHHHHHHHHHHHHHHHHHHH-HHHHHHHHHHH-HHHHHHHTT-HHHHHHHHH------TT------------S-----PPPTT--SS-TTTTGGG-GGGS--GGG--SS-------SHHHHHHHHHTT--

Sequence (496 aa):
MELETVAKKCENKDEPIKQQLYSDKFSVSRLHLCYTQGINIINLFYMENGLKITTKKFDELKQIYLLEFIDSDKKLFIIGECLKGNIVSIIWDIYNTAKRKQIELDNFPINKFKTLKAFLARTSGNILQIKDDGMIYPVLKKVETKLVEEWEKENFEKKEISIYSADDKKMICTEPWMLGVYPEKYYCLYHNKEGSITETLQLIVGRSTVQIWHQINSDDENIDKDDLPNKGEPFLEYIWTNRIPIDQERKKTGLRIEPSESYVTSNGSHDTLNDKLNDFHLKVYWYERKDKKENANITEEDKEIDDIEERKKDIKDSVKVKRKEKAIEKKDIIEKFYAIRHACRALEHLNKRYISNRLANNYIRIHKYEKIIGYIKHIIWKFAKHEPENFKLLCVRYNIMKILILSDCDHLIKFILFGDEKLDDYNENFKGQKEVEPRYIPSNKLWPRKKFLIDDDLYFNKGNGKPKDNDKLKDNEKIEPKNNMELAIYHCRGKS

Foldseek 3Di:
DDDDDDDDDDPPPPPPQVQLCQPKAWEDAPFWIWIGSQAQKIWIAGPPPRHTLDIDGDLQFGTWDYWYAAPNNQWIWTWGAGPVRFIWIWIGRLLFRPDIDIDGDPPDPPPPDDPPVVQWDDDRRWIWGQDPVRDIDTPVVVVVVVVVVVVVVVDDDPDDDAQDPDPDDDQDDDCLLDDDDDDKDKGWQDWDDDPQWIWTWMWIFDFFKIWIKIFIAGPDPPDQLVVGDVSRGIATQFMAGPLADPVLRDPLFGKDWPRVFWDWDADPDDDDPPNGTVWGKTKIKGKHFPDPDPPDDSVVVSVLSVCVVVVVDPQVPDDTIHMDMDIDIPCCRPRLLNRLLRLLVVLLSLQLSVLQCSNVPDPVSVVSSVRNNVRSLVSNQVCCVPPVSSVQVSCQQRVSLLSCLSNVVVVSNCCNQQNPPPPPPPDPDCPDDPPRDGNHDHDFDDDPPDQSDDDCSPVSQPPDPDHPPPPCDPDRDPDDDRGSVSSNVVSCVPVD

Mean predicted aligned error: 14.03 Å

Radius of gyration: 27.5 Å; Cα contacts (8 Å, |Δi|>4): 727; chains: 1; bounding box: 74×84×74 Å

Solvent-accessible surface area (backbone atoms only — not comparable to full-atom values): 29472 Å² total; per-residue (Å²): 140,80,84,83,79,82,82,81,82,81,86,63,91,77,62,65,65,65,57,65,68,43,44,74,41,67,29,77,51,98,58,38,36,36,39,25,54,11,43,36,46,40,39,36,24,34,64,88,78,64,48,75,57,52,74,48,76,39,86,68,34,57,30,42,76,47,56,41,46,29,80,92,64,45,28,38,40,35,35,26,30,29,79,89,69,49,53,32,37,35,47,37,36,74,70,42,86,85,57,68,54,76,44,78,52,83,91,65,82,81,57,86,94,75,42,68,77,77,25,52,48,82,50,100,70,46,41,35,35,48,47,98,88,68,51,79,41,58,49,58,60,57,53,51,51,53,52,48,57,54,51,58,70,71,63,76,80,89,73,91,46,78,83,62,74,65,96,66,80,79,88,71,88,87,61,53,65,53,91,75,92,74,93,62,51,66,35,71,59,43,77,50,73,62,89,52,37,37,38,40,33,37,39,34,43,42,54,57,38,40,38,33,36,39,28,42,32,65,79,44,87,86,57,62,45,83,80,30,63,73,53,35,41,72,46,69,77,39,43,38,55,72,72,71,54,80,94,65,69,46,86,85,35,26,51,41,75,43,69,95,63,38,40,60,43,57,44,99,52,91,87,48,75,68,46,35,44,65,45,39,36,43,27,33,35,32,51,42,73,63,68,92,60,91,88,65,60,64,69,59,47,50,51,51,51,49,34,37,75,71,66,76,37,60,71,87,75,43,79,53,48,39,84,45,77,47,77,47,41,49,63,43,61,66,39,61,57,46,30,41,56,24,27,48,52,32,45,26,53,49,36,54,35,49,74,66,55,61,33,76,87,38,72,72,34,43,56,53,42,52,53,52,51,49,40,44,51,48,59,45,48,54,42,47,70,76,39,46,52,61,41,54,56,48,32,64,73,69,41,44,64,51,36,39,58,62,30,74,37,60,70,61,52,48,36,55,30,55,37,82,74,73,82,63,79,92,56,100,61,95,69,70,85,70,85,65,66,69,70,49,80,86,67,70,71,70,58,88,96,57,70,77,68,56,96,68,72,70,55,83,66,54,58,85,94,42,76,57,76,78,80,60,59,99,59,91,70,84,82,73,54,72,34,47,68,49,40,48,53,58,68,53,62,87,76,121

=== Feature glossary ===
Legend for the data blocks above and below:

— What the protein is —

The amino-acid sequence is the protein's primary structure: the linear order of residues from the N-terminus to the C-terminus, written in one-letter code. Everything else here — the 3D coordinates, the secondary structure, the domain annotations — is ultimately a consequence of this string.

Functional annotations link the protein to curated databases. InterPro entries identify conserved domains and families by matching the sequence against member-database signatures (Pfam, PROSITE, CDD, …). Gene Ontology (GO) terms describe molecular function, biological process, and cellular component in a controlled vocabulary. CATH places the structure in a hierarchical fold classification (Class/Architecture/Topology/Homologous-superfamily). The organism is the source species.

— Where its atoms are —

Atomic coordinates in PDBx/mmCIF format — the same representation the Protein Dat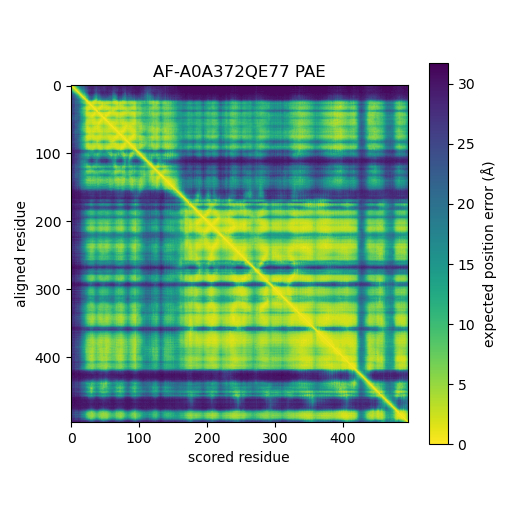a Bank distributes. Each line of the _atom_site loop places one backbone atom in Cartesian space (units: ångströms, origin: arbitrary).

The six renders are orthographic views along the three Cartesian axes in both directions. Representation (cartoon, sticks, or surface) and color scheme (sequence-rainbow or by-chain) vary across proteins so the training set covers all the common visualization conventions.

— Local backbone conformation —

Eight-state secondary structure (DSSP): H is the canonical α-helix, G the tighter 3₁₀-helix, I the wider π-helix; E/B are β-structure, T and S are turns and bends, and '-' is everything else. DSSP derives these from the pattern of main-chain N–H···O=C hydrogen bonds, not from the sequence.

Three-state secondary structure (P-SEA) collapses the eight DSSP classes into helix (a), strand (b), and coil (c). P-SEA assigns these from Cα geometry alone — distances and angles — without requiring backbone oxygens, so it works on any Cα trace.

φ (phi) and ψ (psi) are the two rotatable backbone dihedrals per residue: φ is the C(i-1)–N–Cα–C torsion, ψ is the N–Cα–C–N(i+1) torsion, both in degrees on (−180°, 180°]. α-helical residues cluster near (−60°, −45°); β-strand residues near (−120°, +130°). A Ramachandran plot is simply a scatter of (φ, ψ) for every residue.

— Global shape and packing —

The geometric summary reports three shape descriptors. Rg (radius of gyration) measures how spread out the Cα atoms are about their centre of mass; compact globular proteins have small Rg, elongated or unfolded ones large. Cα contacts (<8 Å, |i−j|>4) count long-range residue pairs in spatial proximity — high for tightly packed folds, near zero for rods or random coil. The bounding-box extents give the protein's footprint along x, y, z in Å.

SASA measures how much of the protein is reachable by solvent. It is computed by rolling a water-sized probe over the atomic surface and summing the exposed area (Å²). Per-residue SASA distinguishes core (buried, low SASA) from surface (exposed, high SASA) residues; total SASA is a whole-molecule size measure.

Plot images: a contact map (which residues are close in 3D, as an N×N binary image), a Ramachandran scatter (backbone torsion angles, revealing secondary-structure composition at a glance), and — for AlphaFold structures — a PAE heatmap (pairwise prediction confidence).

— Structural neighborhood —

A 3Di character summarizes, for each residue, the relative orientation of the Cα frame of its nearest spatial neighbor. Because it encodes fold topology rather than chemistry, 3Di alignments detect remote structural similarity that sequence alignment misses.

The Foldseek neighbor list gives the closest experimentally determined structures in the PDB, ranked by structural alignment. TM-score near 1 means near-identical fold; near 0.3 means only rough topology match. This is how one finds what a novel AlphaFold prediction most resembles in the solved-structure universe.

— Confidence and disorder —

For AlphaFold models, the B-factor field carries pLDDT — the model's own estimate of local accuracy on a 0–100 scale. Regions with pLDDT<50 should be treated as essentially unmodeled; they often correspond to intrinsically disordered segments.

Crystallographic B-factors measure how much each atom's electron density is smeared out, in Å². They rise in mobile loops and surface residues and fall in the buried interior. In AlphaFold models this column is repurposed to hold pLDDT instead.

Predicted Aligned Error (PAE) is an AlphaFold confidence matrix: entry (i, j) is the expected error in the position of residue j, in ångströms, when the prediction is superimposed on the true structure at residue i. Low PAE within a block of residues means that block is internally rigid and well-predicted; high PAE between two blocks means their relative placement is uncertain even if each block individually is confident.